Protein AF-A0A2D8KST9-F1 (afdb_monomer)

Solvent-accessible surface area (backbone atoms only — not comparable to full-atom values): 22522 Å² total; per-residue (Å²): 55,73,49,76,34,67,47,56,89,46,78,91,61,64,39,82,66,30,76,49,79,44,87,57,31,43,72,59,28,57,40,68,51,99,80,44,34,39,38,36,18,8,26,40,69,82,59,32,54,97,80,13,14,9,31,43,33,38,36,49,40,58,97,61,30,76,56,91,67,69,38,75,46,30,77,45,57,19,64,26,16,45,32,36,45,69,52,86,69,23,43,38,41,28,10,27,62,79,11,37,33,36,24,26,67,69,72,79,54,80,75,44,78,80,60,61,38,77,40,98,50,58,18,35,38,28,70,48,62,78,89,81,46,26,44,36,37,28,40,80,17,37,38,34,37,32,39,72,58,95,47,42,78,42,79,77,48,67,34,85,48,75,64,48,69,81,97,57,71,33,28,53,32,66,53,84,88,28,39,38,33,27,53,29,74,66,8,30,41,33,31,29,77,90,79,52,42,79,79,50,72,46,72,73,67,66,45,92,82,64,88,79,68,57,76,89,38,44,20,20,25,14,33,25,40,51,87,58,34,40,38,34,12,21,16,56,37,7,37,41,40,36,31,45,49,99,84,70,46,79,79,42,76,50,60,49,84,50,75,48,36,18,54,36,41,47,46,56,87,53,36,38,43,32,40,28,76,74,45,81,45,80,46,74,62,81,71,70,69,88,69,73,85,49,99,84,58,79,73,57,90,76,34,48,72,56,82,75,66,40,66,44,70,43,52,64,94,39,76,50,55,30,20,48,64,42,72,30,40,33,40,37,34,36,12,35,43,37,36,32,24,36,40,36,28,49,54,39,49,42,38,36,60,66,9,36,41,38,35,44,34,38,38,36,32,27,40,103,89,41,70,23,57,42,43,37,28,43,53,10,37,41,36,36,33,34,45,38,38,31,29,20,32,42,38,30,27,43,48,5,35,42,35,38,37,64,79,81,11,33,39,36,51,75,47,56,66,44,73,36,80,65,28,46,80,44,66,45,62,47,68,76,50,81,59,88,125

Foldseek 3Di:
DKDWQWDCVPVVDIHTPEMDDDPQWDWQEWDADPQRKIKTWWFGPVAAPPRAGIKIWIFHDDPRYTDPDIAMHRPFDEGTWNYWDDDPQWIWTDHAAAGWIWIFGNPDDNVRVVDIDTDPDHGWQEWDDPNAWMWIDHLQQKIFTWDADPRDIDTPFIAGGDRADPPAHKYWEDAPQWIWIWRFQQAIWIGHRVVSDTQDGDHQDADPPPPDDDSNQQTFQYWEDDHQWIWTQGGQRAIKIFGADPSRDTPDIDGDHDDAGFHYWYDDDQWIWTQGPVGIDIDGHFDLPPPDPDVPAPDQVPADADPDALADAADDPDEHEHEEEQHHQHAHFNAEYHYRGEAAHAAEHHYDALGEYHYEYEYEYHDPVYAYEAEQEALYEYEYEAEYEHSYEYHFYANGEYEYDDAEYEYEHPYAYYHPPNYDYYDHYHYPHPHPD

pLDDT: mean 89.65, std 9.03, range [43.91, 98.62]

Radius of gyration: 25.8 Å; Cα contacts (8 Å, |Δi|>4): 1256; chains: 1; bounding box: 66×46×65 Å

Nearest PDB structures (foldseek):
  8qp5-assembly1_B  TM=6.705E-01  e=1.455E-07  Escherichia coli
  7ncs-assembly1_B  TM=6.358E-01  e=6.435E-07  Escherichia coli K-12
  3q7n-assembly1_A  TM=6.154E-01  e=2.990E-06  Escherichia coli
  7ri9-assembly1_B  TM=6.522E-01  e=3.070E-05  Escherichia coli
  8snb-assembly1_4A  TM=4.150E-01  e=1.258E-05  Strongylocentrotus purpuratus

Secondary structure (DSSP, 8-state):
-EEEEEE-SSTTS-EEEEEEE-SSEEEEEEEE-TTSEEEEEEEESS--GGG--EEEEEEEEETTEE-S--EEEEEESSS-EEEEEEETTEEEEEE-TT--EEEEET--STTGGG--EEE--S-EEEEEE-SS-EEEEETTTEEEEEEEETTEEEEEEEEE-PPPPTT----EEEETTEEEEE-BTT-EEEEETTTTEEEEEE-----TT-----GGG--B-EEEEETTEEEEE-BTT-EEEEEE-TTS-EEEEEEE--SS-EEEEEEETTEEEEEETTEEEEEE----------TTS--GGGPEE----SEEEE-TT-EEEEEEEEEEEEEEESSEEEEEEEEEEEEEEEE-TT-EEEEES-EEE--SSS---EEE-TT-EEEEESEEEESS-EEE-TT-EEEE-SSS-EEEESS-EEE-TT-EEES--EETTS---

Structure (mmCIF, N/CA/C/O backbone):
data_AF-A0A2D8KST9-F1
#
_entry.id   AF-A0A2D8KST9-F1
#
loop_
_atom_site.group_PDB
_atom_site.id
_atom_site.type_symbol
_atom_site.label_atom_id
_atom_site.label_alt_id
_atom_site.label_comp_id
_atom_site.label_asym_id
_atom_site.label_entity_id
_atom_site.label_seq_id
_atom_site.pdbx_PDB_ins_code
_atom_site.Cartn_x
_atom_site.Cartn_y
_atom_site.Cartn_z
_atom_site.occupancy
_atom_site.B_iso_or_equiv
_atom_site.auth_seq_id
_atom_site.auth_comp_id
_atom_site.auth_asym_id
_atom_site.auth_atom_id
_atom_site.pdbx_PDB_model_num
ATOM 1 N N . GLY A 1 1 ? 18.100 -11.774 2.187 1.00 83.00 1 GLY A N 1
ATOM 2 C CA . GLY A 1 1 ? 16.650 -11.599 1.922 1.00 83.00 1 GLY A CA 1
ATOM 3 C C . GLY A 1 1 ? 15.747 -12.588 2.666 1.00 83.00 1 GLY A C 1
ATOM 4 O O . GLY A 1 1 ? 16.186 -13.660 3.075 1.00 83.00 1 GLY A O 1
ATOM 5 N N . GLU A 1 2 ? 14.463 -12.252 2.836 1.00 89.38 2 GLU A N 1
ATOM 6 C CA . GLU A 1 2 ? 13.419 -13.153 3.367 1.00 89.38 2 GLU A CA 1
ATOM 7 C C . GLU A 1 2 ? 12.108 -12.983 2.579 1.00 89.38 2 GLU A C 1
ATOM 9 O O . GLU A 1 2 ? 11.771 -11.867 2.190 1.00 89.38 2 GLU A O 1
ATOM 14 N N . LEU A 1 3 ? 11.368 -14.076 2.367 1.00 91.38 3 LEU A N 1
ATOM 15 C CA . LEU A 1 3 ? 10.014 -14.080 1.804 1.00 91.38 3 LEU A CA 1
ATOM 16 C C . LEU A 1 3 ? 9.042 -14.726 2.792 1.00 91.38 3 LEU A C 1
ATOM 18 O O . LEU A 1 3 ? 9.345 -15.763 3.387 1.00 91.38 3 LEU A O 1
ATOM 22 N N . PHE A 1 4 ? 7.853 -14.145 2.922 1.00 92.19 4 PHE A N 1
ATOM 23 C CA . PHE A 1 4 ? 6.787 -14.643 3.787 1.00 92.19 4 PHE A CA 1
ATOM 24 C C . PHE A 1 4 ? 5.500 -14.804 2.984 1.00 92.19 4 PHE A C 1
ATOM 26 O O . PHE A 1 4 ? 5.151 -13.930 2.195 1.00 92.19 4 PHE A O 1
ATOM 33 N N . ILE A 1 5 ? 4.780 -15.895 3.231 1.00 92.94 5 ILE A N 1
ATOM 34 C CA . ILE A 1 5 ? 3.399 -16.082 2.788 1.00 92.94 5 ILE A CA 1
ATOM 35 C C . ILE A 1 5 ? 2.534 -16.038 4.041 1.00 92.94 5 ILE A C 1
ATOM 37 O O . ILE A 1 5 ? 2.702 -16.860 4.945 1.00 92.94 5 ILE A O 1
ATOM 41 N N . VAL A 1 6 ? 1.641 -15.055 4.110 1.00 90.44 6 VAL A N 1
ATOM 42 C CA . VAL A 1 6 ? 0.750 -14.823 5.249 1.00 90.44 6 VAL A CA 1
ATOM 43 C C . VAL A 1 6 ? -0.685 -15.000 4.773 1.00 90.44 6 VAL A C 1
ATOM 45 O O . VAL A 1 6 ? -1.098 -14.367 3.805 1.00 90.44 6 VAL A O 1
ATOM 48 N N . ASP A 1 7 ? -1.430 -15.865 5.450 1.00 87.00 7 ASP A N 1
ATOM 49 C CA . ASP A 1 7 ? -2.867 -16.001 5.276 1.00 87.00 7 ASP A CA 1
ATOM 50 C C . ASP A 1 7 ? -3.553 -14.866 6.033 1.00 87.00 7 ASP A C 1
ATOM 52 O O . ASP A 1 7 ? -3.398 -14.722 7.248 1.00 87.00 7 ASP A O 1
ATOM 56 N N . VAL A 1 8 ? -4.277 -14.043 5.281 1.00 84.06 8 VAL A N 1
ATOM 57 C CA . VAL A 1 8 ? -5.038 -12.894 5.778 1.00 84.06 8 VAL A CA 1
ATOM 58 C C . VAL A 1 8 ? -6.543 -13.071 5.556 1.00 84.06 8 VAL A C 1
ATOM 60 O O . VAL A 1 8 ? -7.285 -12.097 5.623 1.00 84.06 8 VAL A O 1
ATOM 63 N N . SER A 1 9 ? -7.004 -14.300 5.285 1.00 80.69 9 SER A N 1
ATOM 64 C CA . SER A 1 9 ? -8.430 -14.616 5.115 1.00 80.69 9 SER A CA 1
ATOM 65 C C . SER A 1 9 ? -9.250 -14.263 6.359 1.00 80.69 9 SER A C 1
ATOM 67 O O . SER A 1 9 ? -10.331 -13.692 6.234 1.00 80.69 9 SER A O 1
ATOM 69 N N . ASN A 1 10 ? -8.701 -14.506 7.556 1.00 77.25 10 ASN A N 1
ATOM 70 C CA . ASN A 1 10 ? -9.173 -13.893 8.793 1.00 77.25 10 ASN A CA 1
ATOM 71 C C . ASN A 1 10 ? -8.317 -12.662 9.121 1.00 77.25 10 ASN A C 1
ATOM 73 O O . ASN A 1 10 ? -7.203 -12.772 9.635 1.00 77.25 10 ASN A O 1
ATOM 77 N N . LYS A 1 11 ? -8.864 -11.470 8.867 1.00 73.44 11 LYS A N 1
ATOM 78 C CA . LYS A 1 11 ? -8.177 -10.193 9.119 1.00 73.44 11 LYS A CA 1
ATOM 79 C C . LYS A 1 11 ? -7.835 -9.938 10.594 1.00 73.44 11 LYS A C 1
ATOM 81 O O . LYS A 1 11 ? -6.944 -9.138 10.871 1.00 73.44 11 LYS A O 1
ATOM 86 N N . TYR A 1 12 ? -8.529 -10.588 11.530 1.00 71.56 12 TYR A N 1
ATOM 87 C CA . TYR A 1 12 ? -8.291 -10.447 12.971 1.00 71.56 12 TYR A CA 1
ATOM 88 C C . TYR A 1 12 ? -7.198 -11.385 13.483 1.00 71.56 12 TYR A C 1
ATOM 90 O O . TYR A 1 12 ? -6.595 -11.128 14.527 1.00 71.56 12 TYR A O 1
ATOM 98 N N . GLU A 1 13 ? -6.906 -12.440 12.726 1.00 76.06 13 GLU A N 1
ATOM 99 C CA . GLU A 1 13 ? -5.896 -13.433 13.061 1.00 76.06 13 GLU A CA 1
ATOM 100 C C . GLU A 1 13 ? -5.059 -13.790 11.820 1.00 76.06 13 GLU A C 1
ATOM 102 O O . GLU A 1 13 ? -5.152 -14.906 11.305 1.00 76.06 13 GLU A O 1
ATOM 107 N N . PRO A 1 14 ? -4.231 -12.860 11.307 1.00 82.56 14 PRO A N 1
ATOM 108 C CA . PRO A 1 14 ? -3.335 -13.169 10.203 1.00 82.56 14 PRO A CA 1
ATOM 109 C C . PRO A 1 14 ? -2.329 -14.244 10.631 1.00 82.56 14 PRO A C 1
ATOM 111 O O . PRO A 1 14 ? -1.686 -14.138 11.680 1.00 82.56 14 PRO A O 1
ATOM 114 N N . ARG A 1 15 ? -2.161 -15.281 9.807 1.00 88.38 15 ARG A N 1
ATOM 115 C CA . ARG A 1 15 ? -1.313 -16.439 10.122 1.00 88.38 15 ARG A CA 1
ATOM 116 C C . ARG A 1 15 ? -0.160 -16.548 9.138 1.00 88.38 15 ARG A C 1
ATOM 118 O O . ARG A 1 15 ? -0.358 -16.613 7.930 1.00 88.38 15 ARG A O 1
ATOM 125 N N . LEU A 1 16 ? 1.067 -16.616 9.652 1.00 91.94 16 LEU A N 1
ATOM 126 C CA . LEU A 1 16 ? 2.225 -16.957 8.828 1.00 91.94 16 LEU A CA 1
ATOM 127 C C . LEU A 1 16 ? 2.088 -18.411 8.349 1.00 91.94 16 LEU A C 1
ATOM 129 O O . LEU A 1 16 ? 2.150 -19.329 9.163 1.00 91.94 16 LEU A O 1
ATOM 133 N N . VAL A 1 17 ? 1.929 -18.609 7.039 1.00 94.69 17 VAL A N 1
ATOM 134 C CA . VAL A 1 17 ? 1.793 -19.935 6.416 1.00 94.69 17 VAL A CA 1
ATOM 135 C C . VAL A 1 17 ? 3.162 -20.523 6.122 1.00 94.69 17 VAL A C 1
ATOM 137 O O . VAL A 1 17 ? 3.453 -21.660 6.484 1.00 94.69 17 VAL A O 1
ATOM 140 N N . SER A 1 18 ? 4.017 -19.740 5.463 1.00 94.88 18 SER A N 1
ATOM 141 C CA . SER A 1 18 ? 5.321 -20.210 5.014 1.00 94.88 18 SER A CA 1
ATOM 142 C C . SER A 1 18 ? 6.347 -19.089 4.995 1.00 94.88 18 SER A C 1
ATOM 144 O O . SER A 1 18 ? 6.018 -17.912 4.840 1.00 94.88 18 SER A O 1
ATOM 146 N N . ARG A 1 19 ? 7.615 -19.461 5.157 1.00 94.44 19 ARG A N 1
ATOM 147 C CA . ARG A 1 19 ? 8.751 -18.541 5.167 1.00 94.44 19 ARG A CA 1
ATOM 148 C C . ARG A 1 19 ? 9.919 -19.157 4.415 1.00 94.44 19 ARG A C 1
ATOM 150 O O . ARG A 1 19 ? 10.299 -20.290 4.698 1.00 94.44 19 ARG A O 1
ATOM 157 N N . MET A 1 20 ? 10.542 -18.362 3.553 1.00 92.56 20 MET A N 1
ATOM 158 C CA . MET A 1 20 ? 11.861 -18.629 2.993 1.00 92.56 20 MET A CA 1
ATOM 159 C C . MET A 1 20 ? 12.842 -17.575 3.510 1.00 92.56 20 MET A C 1
ATOM 161 O O . MET A 1 20 ? 12.521 -16.390 3.600 1.00 92.56 20 MET A O 1
ATOM 165 N N . LYS A 1 21 ? 14.044 -18.017 3.875 1.00 92.19 21 LYS A N 1
ATOM 166 C CA . LYS A 1 21 ? 15.153 -17.147 4.263 1.00 92.19 21 LYS A CA 1
ATOM 167 C C . LYS A 1 21 ? 16.369 -17.497 3.423 1.00 92.19 21 LYS A C 1
ATOM 169 O O . LYS A 1 21 ? 16.659 -18.677 3.246 1.00 92.19 21 LYS A O 1
ATOM 174 N N . THR A 1 22 ? 17.082 -16.475 2.964 1.00 88.75 22 THR A N 1
ATOM 175 C CA . THR A 1 22 ? 18.284 -16.636 2.154 1.00 88.75 22 THR A CA 1
ATOM 176 C C . THR A 1 22 ? 19.356 -15.617 2.539 1.00 88.75 22 THR A C 1
ATOM 178 O O . THR A 1 22 ? 19.061 -14.447 2.800 1.00 88.75 22 THR A O 1
ATOM 181 N N . ASP A 1 23 ? 20.601 -16.078 2.590 1.00 89.12 23 ASP A N 1
ATOM 182 C CA . ASP A 1 23 ? 21.830 -15.278 2.630 1.00 89.12 23 ASP A CA 1
ATOM 183 C C . ASP A 1 23 ? 22.465 -15.134 1.237 1.00 89.12 23 ASP A C 1
ATOM 185 O O . ASP A 1 23 ? 23.509 -14.510 1.090 1.00 89.12 23 ASP A O 1
ATOM 189 N N . TYR A 1 24 ? 21.826 -15.708 0.215 1.00 87.38 24 TYR A N 1
ATOM 190 C CA . TYR A 1 24 ? 22.301 -15.672 -1.160 1.00 87.38 24 TYR A CA 1
ATOM 191 C C . TYR A 1 24 ? 22.058 -14.324 -1.830 1.00 87.38 24 TYR A C 1
ATOM 193 O O . TYR A 1 24 ? 22.851 -13.898 -2.663 1.00 87.38 24 TYR A O 1
ATOM 201 N N . ALA A 1 25 ? 20.937 -13.681 -1.502 1.00 89.75 25 ALA A N 1
ATOM 202 C CA . ALA A 1 25 ? 20.496 -12.479 -2.182 1.00 89.75 25 ALA A CA 1
ATOM 203 C C . ALA A 1 25 ? 19.554 -11.608 -1.351 1.00 89.75 25 ALA A C 1
ATOM 205 O O . ALA A 1 25 ? 18.762 -12.096 -0.530 1.00 89.75 25 ALA A O 1
ATOM 206 N N . ASP A 1 26 ? 19.568 -10.322 -1.669 1.00 91.31 26 ASP A N 1
ATOM 207 C CA . ASP A 1 26 ? 18.531 -9.372 -1.308 1.00 91.31 26 ASP A CA 1
ATOM 208 C C . ASP A 1 26 ? 17.422 -9.358 -2.356 1.00 91.31 26 ASP A C 1
ATOM 210 O O . ASP A 1 26 ? 17.675 -9.329 -3.559 1.00 91.31 26 ASP A O 1
ATOM 214 N N . ILE A 1 27 ? 16.171 -9.395 -1.889 1.00 93.38 27 ILE A N 1
ATOM 215 C CA . ILE A 1 27 ? 14.987 -9.431 -2.751 1.00 93.38 27 ILE A CA 1
ATOM 216 C C . ILE A 1 27 ? 14.377 -8.036 -2.805 1.00 93.38 27 ILE A C 1
ATOM 218 O O . ILE A 1 27 ? 13.992 -7.483 -1.776 1.00 93.38 27 ILE A O 1
ATOM 222 N N . ASN A 1 28 ? 14.256 -7.489 -4.013 1.00 93.00 28 ASN A N 1
ATOM 223 C CA . ASN A 1 28 ? 13.858 -6.097 -4.233 1.00 93.00 28 ASN A CA 1
ATOM 224 C C . ASN A 1 28 ? 12.426 -5.947 -4.753 1.00 93.00 28 ASN A C 1
ATOM 226 O O . ASN A 1 28 ? 11.817 -4.881 -4.606 1.00 93.00 28 ASN A O 1
ATOM 230 N N . SER A 1 29 ? 11.908 -6.974 -5.427 1.00 95.06 29 SER A N 1
ATOM 231 C CA . SER A 1 29 ? 10.562 -6.989 -5.992 1.00 95.06 29 SER A CA 1
ATOM 232 C C . SER A 1 29 ? 10.115 -8.417 -6.250 1.00 95.06 29 SER A C 1
ATOM 234 O O . SER A 1 29 ? 10.934 -9.285 -6.551 1.00 95.06 29 SER A O 1
ATOM 236 N N . LEU A 1 30 ? 8.808 -8.629 -6.184 1.00 95.62 30 LEU A N 1
ATOM 237 C CA . LEU A 1 30 ? 8.167 -9.871 -6.576 1.00 95.62 30 LEU A CA 1
ATOM 238 C C . LEU A 1 30 ? 6.759 -9.597 -7.092 1.00 95.62 30 LEU A C 1
ATOM 240 O O . LEU A 1 30 ? 6.177 -8.562 -6.766 1.00 95.62 30 LEU A O 1
ATOM 244 N N . TYR A 1 31 ? 6.211 -10.554 -7.823 1.00 94.25 31 TYR A N 1
ATOM 245 C CA . TYR A 1 31 ? 4.779 -10.679 -8.051 1.00 94.25 31 TYR A CA 1
ATOM 246 C C . TYR A 1 31 ? 4.375 -12.156 -7.942 1.00 94.25 31 TYR A C 1
ATOM 248 O O . TYR A 1 31 ? 5.231 -13.045 -7.901 1.00 94.25 31 TYR A O 1
ATOM 256 N N . VAL A 1 32 ? 3.072 -12.408 -7.835 1.00 91.69 32 VAL A N 1
ATOM 257 C CA . VAL A 1 32 ? 2.503 -13.760 -7.844 1.00 91.69 32 VAL A CA 1
ATOM 258 C C . VAL A 1 32 ? 1.610 -13.871 -9.066 1.00 91.69 32 VAL A C 1
ATOM 260 O O . VAL A 1 32 ? 0.705 -13.050 -9.217 1.00 91.69 32 VAL A O 1
ATOM 263 N N . ASP A 1 33 ? 1.883 -14.842 -9.929 1.00 88.50 33 ASP A N 1
ATOM 264 C CA . ASP A 1 33 ? 1.093 -15.060 -11.139 1.00 88.50 33 ASP A CA 1
ATOM 265 C C . ASP A 1 33 ? -0.240 -15.775 -10.840 1.00 88.50 33 ASP A C 1
ATOM 267 O O . ASP A 1 33 ? -0.511 -16.232 -9.721 1.00 88.50 33 ASP A O 1
ATOM 271 N N . ALA A 1 34 ? -1.081 -15.918 -11.866 1.00 86.50 34 ALA A N 1
ATOM 272 C CA . ALA A 1 34 ? -2.376 -16.591 -11.751 1.00 86.50 34 ALA A CA 1
ATOM 273 C C . ALA A 1 34 ? -2.286 -18.089 -11.380 1.00 86.50 34 ALA A C 1
ATOM 275 O O . ALA A 1 34 ? -3.285 -18.682 -10.966 1.00 86.50 34 ALA A O 1
ATOM 276 N N . THR A 1 35 ? -1.115 -18.715 -11.526 1.00 85.69 35 THR A N 1
ATOM 277 C CA . THR A 1 35 ? -0.872 -20.124 -11.180 1.00 85.69 35 THR A CA 1
ATOM 278 C C . THR A 1 35 ? -0.383 -20.309 -9.741 1.00 85.69 35 THR A C 1
ATOM 280 O O . THR A 1 35 ? -0.337 -21.439 -9.252 1.00 85.69 35 THR A O 1
ATOM 283 N N . GLY A 1 36 ? -0.073 -19.215 -9.036 1.00 87.69 36 GLY A N 1
ATOM 284 C CA . GLY A 1 36 ? 0.507 -19.235 -7.695 1.00 87.69 36 GLY A CA 1
ATOM 285 C C . GLY A 1 36 ? 2.034 -19.338 -7.694 1.00 87.69 36 GLY A C 1
ATOM 286 O O . GLY A 1 36 ? 2.625 -19.645 -6.653 1.00 87.69 36 GLY A O 1
ATOM 287 N N . THR A 1 37 ? 2.686 -19.094 -8.829 1.00 90.31 37 THR A N 1
ATOM 288 C CA . THR A 1 37 ? 4.142 -18.990 -8.920 1.00 90.31 37 THR A CA 1
ATOM 289 C C . THR A 1 37 ? 4.573 -17.613 -8.446 1.00 90.31 37 THR A C 1
ATOM 291 O O . THR A 1 37 ? 4.052 -16.590 -8.888 1.00 90.31 37 THR A O 1
ATOM 294 N N . ILE A 1 38 ? 5.536 -17.578 -7.529 1.00 93.69 38 ILE A N 1
ATOM 295 C CA . ILE A 1 38 ? 6.160 -16.336 -7.084 1.00 93.69 38 ILE A CA 1
ATOM 296 C C . ILE A 1 38 ? 7.365 -16.093 -7.973 1.00 93.69 38 ILE A C 1
ATOM 298 O O . ILE A 1 38 ? 8.308 -16.883 -7.949 1.00 93.69 38 ILE A O 1
ATOM 302 N N . VAL A 1 39 ? 7.355 -14.984 -8.701 1.00 94.19 39 VAL A N 1
ATOM 303 C CA . VAL A 1 39 ? 8.487 -14.517 -9.501 1.00 94.19 39 VAL A CA 1
ATOM 304 C C . VAL A 1 39 ? 9.111 -13.328 -8.789 1.00 94.19 39 VAL A C 1
ATOM 306 O O . VAL A 1 39 ? 8.409 -12.416 -8.358 1.00 94.19 39 VAL A O 1
ATOM 309 N N . PHE A 1 40 ? 10.430 -13.334 -8.630 1.00 95.06 40 PHE A N 1
ATOM 310 C CA . PHE A 1 40 ? 11.142 -12.345 -7.830 1.00 95.06 40 PHE A CA 1
ATOM 311 C C . PHE A 1 40 ? 12.458 -11.922 -8.474 1.00 95.06 40 PHE A C 1
ATOM 313 O O . PHE A 1 40 ? 13.086 -12.669 -9.218 1.00 95.06 40 PHE A O 1
ATOM 320 N N . THR A 1 41 ? 12.897 -10.709 -8.161 1.00 94.81 41 THR A N 1
ATOM 321 C CA . THR A 1 41 ? 14.176 -10.162 -8.616 1.00 94.81 41 THR A CA 1
ATOM 322 C C . THR A 1 41 ? 14.884 -9.440 -7.477 1.00 94.81 41 THR A C 1
ATOM 324 O O . THR A 1 41 ? 14.272 -9.075 -6.464 1.00 94.81 41 THR A O 1
ATOM 327 N N . GLY A 1 42 ? 16.189 -9.250 -7.619 1.00 94.31 42 GLY A N 1
ATOM 328 C CA . GLY A 1 42 ? 17.023 -8.799 -6.521 1.00 94.31 42 GLY A CA 1
ATOM 329 C C . GLY A 1 42 ? 18.489 -8.633 -6.882 1.00 94.31 42 GLY A C 1
ATOM 330 O O . GLY A 1 42 ? 18.851 -8.574 -8.060 1.00 94.31 42 GLY A O 1
ATOM 331 N N . ALA A 1 43 ? 19.316 -8.555 -5.845 1.00 92.38 43 ALA A N 1
ATOM 332 C CA . ALA A 1 43 ? 20.765 -8.478 -5.948 1.00 92.38 43 ALA A CA 1
ATOM 333 C C . ALA A 1 43 ? 21.411 -9.662 -5.214 1.00 92.38 43 ALA A C 1
ATOM 335 O O . ALA A 1 43 ? 21.132 -9.893 -4.039 1.00 92.38 43 ALA A O 1
ATOM 336 N N . SER A 1 44 ? 22.250 -10.419 -5.916 1.00 90.31 44 SER A N 1
ATOM 337 C CA . SER A 1 44 ? 23.070 -11.491 -5.352 1.00 90.31 44 SER A CA 1
ATOM 338 C C . SER A 1 44 ? 24.115 -10.914 -4.399 1.00 90.31 44 SER A C 1
ATOM 340 O O . SER A 1 44 ? 24.732 -9.898 -4.697 1.00 90.31 44 SER A O 1
ATOM 342 N N . GLU A 1 45 ? 24.348 -11.560 -3.261 1.00 84.38 45 GLU A N 1
ATOM 343 C CA . GLU A 1 45 ? 25.347 -11.134 -2.268 1.00 84.38 45 GLU A CA 1
ATOM 344 C C . GLU A 1 45 ? 26.763 -11.584 -2.649 1.00 84.38 45 GLU A C 1
ATOM 346 O O . GLU A 1 45 ? 27.759 -10.941 -2.316 1.00 84.38 45 GLU A O 1
ATOM 351 N N . ASN A 1 46 ? 26.869 -12.705 -3.367 1.00 75.62 46 ASN A N 1
ATOM 352 C CA . ASN A 1 46 ? 28.149 -13.357 -3.656 1.00 75.62 46 ASN A CA 1
ATOM 353 C C . ASN A 1 46 ? 28.732 -12.982 -5.028 1.00 75.62 46 ASN A C 1
ATOM 355 O O . ASN A 1 46 ? 29.842 -13.406 -5.355 1.00 75.62 46 ASN A O 1
ATOM 359 N N . GLY A 1 47 ? 28.013 -12.159 -5.796 1.00 68.69 47 GLY A N 1
ATOM 360 C CA . GLY A 1 47 ? 28.330 -11.839 -7.184 1.00 68.69 47 GLY A CA 1
ATOM 361 C C . GLY A 1 47 ? 27.830 -12.919 -8.139 1.00 68.69 47 GLY A C 1
ATOM 362 O O . GLY A 1 47 ? 28.077 -14.105 -7.940 1.00 68.69 47 GLY A O 1
ATOM 363 N N . GLY A 1 48 ? 27.129 -12.481 -9.178 1.00 64.88 48 GLY A N 1
ATOM 364 C CA . GLY A 1 48 ? 26.667 -13.305 -10.287 1.00 64.88 48 GLY A CA 1
ATOM 365 C C . GLY A 1 48 ? 27.695 -13.408 -11.415 1.00 64.88 48 GLY A C 1
ATOM 366 O O . GLY A 1 48 ? 28.853 -12.979 -11.310 1.00 64.88 48 GLY A O 1
ATOM 367 N N . ASP A 1 49 ? 27.264 -13.986 -12.532 1.00 62.66 49 ASP A N 1
ATOM 368 C CA . ASP A 1 49 ? 28.135 -14.253 -13.671 1.00 62.66 49 ASP A CA 1
ATOM 369 C C . ASP A 1 49 ? 28.690 -12.960 -14.286 1.00 62.66 49 ASP A C 1
ATOM 371 O O . ASP A 1 49 ? 28.008 -11.945 -14.423 1.00 62.66 49 ASP A O 1
ATOM 375 N N . ASN A 1 50 ? 29.962 -12.990 -14.695 1.00 69.94 50 ASN A N 1
ATOM 376 C CA . ASN A 1 50 ? 30.637 -11.883 -15.389 1.00 69.94 50 ASN A CA 1
ATOM 377 C C . ASN A 1 50 ? 30.630 -10.528 -14.642 1.00 69.94 50 ASN A C 1
ATOM 379 O O . ASN A 1 50 ? 30.834 -9.485 -15.263 1.00 69.94 50 ASN A O 1
ATOM 383 N N . GLY A 1 51 ? 30.456 -10.533 -13.315 1.00 75.31 51 GLY A N 1
ATOM 384 C CA . GLY A 1 51 ? 30.419 -9.318 -12.494 1.00 75.31 51 GLY A CA 1
ATOM 385 C C . GLY A 1 51 ? 29.050 -8.635 -12.442 1.00 75.31 51 GLY A C 1
ATOM 386 O O . GLY A 1 51 ? 28.958 -7.515 -11.936 1.00 75.31 51 GLY A O 1
ATOM 387 N N . ASN A 1 52 ? 28.008 -9.298 -12.948 1.00 82.31 52 ASN A N 1
ATOM 388 C CA . ASN A 1 52 ? 26.622 -8.920 -12.715 1.00 82.31 52 ASN A CA 1
ATOM 389 C C . ASN A 1 52 ? 26.178 -9.362 -11.323 1.00 82.31 52 ASN A C 1
ATOM 391 O O . ASN A 1 52 ? 26.712 -10.311 -10.768 1.00 82.31 52 ASN A O 1
ATOM 395 N N . PHE A 1 53 ? 25.205 -8.668 -10.751 1.00 88.50 53 PHE A N 1
ATOM 396 C CA . PHE A 1 53 ? 24.635 -9.011 -9.443 1.00 88.50 53 PHE A CA 1
ATOM 397 C C . PHE A 1 53 ? 23.114 -9.129 -9.514 1.00 88.50 53 PHE A C 1
ATOM 399 O O . PHE A 1 53 ? 22.480 -9.521 -8.542 1.00 88.50 53 PHE A O 1
ATOM 406 N N . THR A 1 54 ? 22.512 -8.801 -10.655 1.00 91.06 54 THR A N 1
ATOM 407 C CA . THR A 1 54 ? 21.070 -8.932 -10.838 1.00 91.06 54 THR A CA 1
ATOM 408 C C . THR A 1 54 ? 20.674 -10.393 -10.851 1.00 91.06 54 THR A C 1
ATOM 410 O O . THR A 1 54 ? 21.252 -11.180 -11.595 1.00 91.06 54 THR A O 1
ATOM 413 N N . LEU A 1 55 ? 19.647 -10.724 -10.073 1.00 91.62 55 LEU A N 1
ATOM 414 C CA . LEU A 1 55 ? 19.028 -12.039 -10.112 1.00 91.62 55 LEU A CA 1
ATOM 415 C C . LEU A 1 55 ? 17.581 -11.952 -10.597 1.00 91.62 55 LEU A C 1
ATOM 417 O O . LEU A 1 55 ? 16.862 -11.000 -10.278 1.00 91.62 55 LEU A O 1
ATOM 421 N N . LEU A 1 56 ? 17.128 -12.988 -11.285 1.00 92.75 56 LEU A N 1
ATOM 422 C CA . LEU A 1 56 ? 15.717 -13.277 -11.503 1.00 92.75 56 LEU A CA 1
ATOM 423 C C . LEU A 1 56 ? 15.460 -14.705 -11.052 1.00 92.75 56 LEU A C 1
ATOM 425 O O . LEU A 1 56 ? 16.242 -15.600 -11.345 1.00 92.75 56 LEU A O 1
ATOM 429 N N . GLY A 1 57 ? 14.371 -14.932 -10.337 1.00 91.94 57 GLY A N 1
ATOM 430 C CA . GLY A 1 57 ? 14.026 -16.259 -9.873 1.00 91.94 57 GLY A CA 1
ATOM 431 C C . GLY A 1 57 ? 12.535 -16.489 -9.817 1.00 91.94 57 GLY A C 1
ATOM 432 O O . GLY A 1 57 ? 11.737 -15.552 -9.859 1.00 91.94 57 GLY A O 1
ATOM 433 N N . PHE A 1 58 ? 12.166 -17.758 -9.700 1.00 92.75 58 PHE A N 1
ATOM 434 C CA . PHE A 1 58 ? 10.803 -18.146 -9.393 1.00 92.75 58 PHE A CA 1
ATOM 435 C C . PHE A 1 58 ? 10.745 -19.343 -8.454 1.00 92.75 58 PHE A C 1
ATOM 437 O O . PHE A 1 58 ? 11.702 -20.108 -8.302 1.00 92.75 58 PHE A O 1
ATOM 444 N N . VAL A 1 59 ? 9.590 -19.488 -7.813 1.00 92.75 59 VAL A N 1
ATOM 445 C CA . VAL A 1 59 ? 9.240 -20.654 -7.011 1.00 92.75 59 VAL A CA 1
ATOM 446 C C . VAL A 1 59 ? 7.739 -20.901 -7.084 1.00 92.75 59 VAL A C 1
ATOM 448 O O . VAL A 1 59 ? 6.929 -20.000 -6.867 1.00 92.75 59 VAL A O 1
ATOM 451 N N . ASN A 1 60 ? 7.358 -22.146 -7.351 1.00 91.94 60 ASN A N 1
ATOM 452 C CA . ASN A 1 60 ? 5.955 -22.549 -7.316 1.00 91.94 60 ASN A CA 1
ATOM 453 C C . ASN A 1 60 ? 5.464 -22.629 -5.873 1.00 91.94 60 ASN A C 1
ATOM 455 O O . ASN A 1 60 ? 6.214 -23.053 -4.983 1.00 91.94 60 ASN A O 1
ATOM 459 N N . THR A 1 61 ? 4.193 -22.308 -5.648 1.00 92.06 61 THR A N 1
ATOM 460 C CA . THR A 1 61 ? 3.544 -22.527 -4.353 1.00 92.06 61 THR A CA 1
ATOM 461 C C . THR A 1 61 ? 2.377 -23.500 -4.463 1.00 92.06 61 THR A C 1
ATOM 463 O O . THR A 1 61 ? 1.748 -23.641 -5.508 1.00 92.06 61 THR A O 1
ATOM 466 N N . ALA A 1 62 ? 2.087 -24.202 -3.370 1.00 91.38 62 ALA A N 1
ATOM 467 C CA . ALA A 1 62 ? 0.910 -25.051 -3.246 1.00 91.38 62 ALA A CA 1
ATOM 468 C C . ALA A 1 62 ? 0.267 -24.818 -1.879 1.00 91.38 62 ALA A C 1
ATOM 470 O O . ALA A 1 62 ? 0.910 -25.014 -0.846 1.00 91.38 62 ALA A O 1
ATOM 471 N N . ASN A 1 63 ? -0.999 -24.386 -1.862 1.00 88.44 63 ASN A N 1
ATOM 472 C CA . ASN A 1 63 ? -1.733 -24.048 -0.633 1.00 88.44 63 ASN A CA 1
ATOM 473 C C . ASN A 1 63 ? -0.931 -23.108 0.292 1.00 88.44 63 ASN A C 1
ATOM 475 O O . ASN A 1 63 ? -0.770 -23.382 1.480 1.00 88.44 63 ASN A O 1
ATOM 479 N N . GLY A 1 64 ? -0.337 -22.055 -0.281 1.00 88.88 64 GLY A N 1
ATOM 480 C CA . GLY A 1 64 ? 0.464 -21.070 0.454 1.00 88.88 64 GLY A CA 1
ATOM 481 C C . GLY A 1 64 ? 1.831 -21.561 0.950 1.00 88.88 64 GLY A C 1
ATOM 482 O O . GLY A 1 64 ? 2.497 -20.844 1.692 1.00 88.88 64 GLY A O 1
ATOM 483 N N . ASN A 1 65 ? 2.275 -22.758 0.558 1.00 93.50 65 ASN A N 1
ATOM 484 C CA . ASN A 1 65 ? 3.601 -23.276 0.888 1.00 93.50 65 ASN A CA 1
ATOM 485 C C . ASN A 1 65 ? 4.535 -23.200 -0.315 1.00 93.50 65 ASN A C 1
ATOM 487 O O . ASN A 1 65 ? 4.150 -23.592 -1.416 1.00 93.50 65 ASN A O 1
ATOM 491 N N . PHE A 1 66 ? 5.771 -22.748 -0.092 1.00 94.06 66 PHE A N 1
ATOM 492 C CA . PHE A 1 66 ? 6.825 -22.822 -1.101 1.00 94.06 66 PHE A CA 1
ATOM 493 C C . PHE A 1 66 ? 7.112 -24.281 -1.474 1.00 94.06 66 PHE A C 1
ATOM 495 O O . PHE A 1 66 ? 7.204 -25.151 -0.604 1.00 94.06 66 PHE A O 1
ATOM 502 N N . SER A 1 67 ? 7.294 -24.543 -2.765 1.00 90.56 67 SER A N 1
ATOM 503 C CA . SER A 1 67 ? 7.958 -25.764 -3.227 1.00 90.56 67 SER A CA 1
ATOM 504 C C . SER A 1 67 ? 9.460 -25.726 -2.902 1.00 90.56 67 SER A C 1
ATOM 506 O O . SER A 1 67 ? 10.007 -24.693 -2.514 1.00 90.56 67 SER A O 1
ATOM 508 N N . SER A 1 68 ? 10.147 -26.863 -3.044 1.00 83.25 68 SER A N 1
ATOM 509 C CA . SER A 1 68 ? 11.607 -26.941 -2.887 1.00 83.25 68 SER A CA 1
ATOM 510 C C . SER A 1 68 ? 12.388 -26.411 -4.092 1.00 83.25 68 SER A C 1
ATOM 512 O O . SER A 1 68 ? 13.603 -26.247 -4.003 1.00 83.25 68 SER A O 1
ATOM 514 N N . ASP A 1 69 ? 11.711 -26.158 -5.209 1.00 84.69 69 ASP A N 1
ATOM 515 C CA . ASP A 1 69 ? 12.334 -26.057 -6.527 1.00 84.69 69 ASP A CA 1
ATOM 516 C C . ASP A 1 69 ? 12.538 -24.590 -6.919 1.00 84.69 69 ASP A C 1
ATOM 518 O O . ASP A 1 69 ? 12.028 -24.115 -7.931 1.00 84.69 69 ASP A O 1
ATOM 522 N N . PHE A 1 70 ? 13.270 -23.852 -6.081 1.00 89.88 70 PHE A N 1
ATOM 523 C CA . PHE A 1 70 ? 13.691 -22.492 -6.411 1.00 89.88 70 PHE A CA 1
ATOM 524 C C . PHE A 1 70 ? 14.626 -22.524 -7.620 1.00 89.88 70 PHE A C 1
ATOM 526 O O . PHE A 1 70 ? 15.660 -23.195 -7.601 1.00 89.88 70 PHE A O 1
ATOM 533 N N . ALA A 1 71 ? 14.277 -21.759 -8.646 1.00 90.25 71 ALA A N 1
ATOM 534 C CA . ALA A 1 71 ? 15.106 -21.560 -9.822 1.00 90.25 71 ALA A CA 1
ATOM 535 C C . ALA A 1 71 ? 15.522 -20.092 -9.896 1.00 90.25 71 ALA A C 1
ATOM 537 O O . ALA A 1 71 ? 14.693 -19.205 -9.700 1.00 90.25 71 ALA A O 1
ATOM 538 N N . ILE A 1 72 ? 16.808 -19.845 -10.141 1.00 89.00 72 ILE A N 1
ATOM 539 C CA . ILE A 1 72 ? 17.402 -18.507 -10.179 1.00 89.00 72 ILE A CA 1
ATOM 540 C C . ILE A 1 72 ? 18.354 -18.432 -11.375 1.00 89.00 72 ILE A C 1
ATOM 542 O O . ILE A 1 72 ? 19.078 -19.390 -11.645 1.00 89.00 72 ILE A O 1
ATOM 546 N N . ASP A 1 73 ? 18.353 -17.289 -12.050 1.00 88.56 73 ASP A N 1
ATOM 547 C CA . ASP A 1 73 ? 19.349 -16.856 -13.022 1.00 88.56 73 ASP A CA 1
ATOM 548 C C . ASP A 1 73 ? 20.051 -15.587 -12.526 1.00 88.56 73 ASP A C 1
ATOM 550 O O . ASP A 1 73 ? 19.410 -14.666 -12.018 1.00 88.56 73 ASP A O 1
ATOM 554 N N . GLU A 1 74 ? 21.370 -15.551 -12.689 1.00 87.31 74 GLU A N 1
ATOM 555 C CA . GLU A 1 74 ? 22.252 -14.432 -12.324 1.00 87.31 74 GLU A CA 1
ATOM 556 C C . GLU A 1 74 ? 23.043 -13.909 -13.534 1.00 87.31 74 GLU A C 1
ATOM 558 O O . GLU A 1 74 ? 23.973 -13.112 -13.393 1.00 87.31 74 GLU A O 1
ATOM 563 N N . GLY A 1 75 ? 22.684 -14.359 -14.741 1.00 81.62 75 GLY A N 1
ATOM 564 C CA . GLY A 1 75 ? 23.273 -13.901 -15.995 1.00 81.62 75 GLY A CA 1
ATOM 565 C C . GLY A 1 75 ? 22.774 -12.528 -16.453 1.00 81.62 75 GLY A C 1
ATOM 566 O O . GLY A 1 75 ? 23.279 -11.997 -17.443 1.00 81.62 75 GLY A O 1
ATOM 567 N N . ILE A 1 76 ? 21.800 -11.938 -15.757 1.00 86.81 76 ILE A N 1
ATOM 568 C CA . ILE A 1 76 ? 21.176 -10.672 -16.148 1.00 86.81 76 ILE A CA 1
ATOM 569 C C . ILE A 1 76 ? 22.132 -9.503 -15.912 1.00 86.81 76 ILE A C 1
ATOM 571 O O . ILE A 1 76 ? 22.641 -9.295 -14.812 1.00 86.81 76 ILE A O 1
ATOM 575 N N . SER A 1 77 ? 22.325 -8.685 -16.946 1.00 87.19 77 SER A N 1
ATOM 576 C CA . SER A 1 77 ? 23.170 -7.493 -16.882 1.00 87.19 77 SER A CA 1
ATOM 577 C C . SER A 1 77 ? 22.728 -6.510 -15.794 1.00 87.19 77 SER A C 1
ATOM 579 O O . SER A 1 77 ? 21.550 -6.166 -15.690 1.00 87.19 77 SER A O 1
ATOM 581 N N . GLY A 1 78 ? 23.691 -5.997 -15.024 1.00 87.06 78 GLY A N 1
ATOM 582 C CA . GLY A 1 78 ? 23.494 -4.931 -14.036 1.00 87.06 78 GLY A CA 1
ATOM 583 C C . GLY A 1 78 ? 23.679 -5.369 -12.581 1.00 87.06 78 GLY A C 1
ATOM 584 O O . GLY A 1 78 ? 23.865 -6.548 -12.272 1.00 87.06 78 GLY A O 1
ATOM 585 N N . TYR A 1 79 ? 23.644 -4.394 -11.670 1.00 87.88 79 TYR A N 1
ATOM 586 C CA . TYR A 1 79 ? 24.011 -4.592 -10.260 1.00 87.88 79 TYR A CA 1
ATOM 587 C C . TYR A 1 79 ? 22.851 -4.996 -9.346 1.00 87.88 79 TYR A C 1
ATOM 589 O O . TYR A 1 79 ? 23.082 -5.488 -8.248 1.00 87.88 79 TYR A O 1
ATOM 597 N N . ALA A 1 80 ? 21.612 -4.751 -9.756 1.00 91.19 80 ALA A N 1
ATOM 598 C CA . ALA A 1 80 ? 20.449 -5.105 -8.964 1.00 91.19 80 ALA A CA 1
ATOM 599 C C . ALA A 1 80 ? 19.216 -5.164 -9.855 1.00 91.19 80 ALA A C 1
ATOM 601 O O . ALA A 1 80 ? 18.904 -4.204 -10.566 1.00 91.19 80 ALA A O 1
ATOM 602 N N . GLY A 1 81 ? 18.463 -6.248 -9.723 1.00 93.69 81 GLY A N 1
ATOM 603 C CA . GLY A 1 81 ? 17.094 -6.308 -10.194 1.00 93.69 81 GLY A CA 1
ATOM 604 C C . GLY A 1 81 ? 16.237 -5.374 -9.357 1.00 93.69 81 GLY A C 1
ATOM 605 O O . GLY A 1 81 ? 16.204 -5.495 -8.132 1.00 93.69 81 GLY A O 1
ATOM 606 N N . VAL A 1 82 ? 15.587 -4.399 -9.984 1.00 93.94 82 VAL A N 1
ATOM 607 C CA . VAL A 1 82 ? 14.863 -3.334 -9.273 1.00 93.94 82 VAL A CA 1
ATOM 608 C C . VAL A 1 82 ? 13.361 -3.561 -9.250 1.00 93.94 82 VAL A C 1
ATOM 610 O O . VAL A 1 82 ? 12.699 -3.135 -8.297 1.00 93.94 82 VAL A O 1
ATOM 613 N N . HIS A 1 83 ? 12.815 -4.230 -10.265 1.00 96.31 83 HIS A N 1
ATOM 614 C CA . HIS A 1 83 ? 11.389 -4.503 -10.360 1.00 96.31 83 HIS A CA 1
ATOM 615 C C . HIS A 1 83 ? 11.096 -5.683 -11.291 1.00 96.31 83 HIS A C 1
ATOM 617 O O . HIS A 1 83 ? 11.831 -5.928 -12.245 1.00 96.31 83 HIS A O 1
ATOM 623 N N . VAL A 1 84 ? 10.023 -6.411 -10.995 1.00 96.25 84 VAL A N 1
ATOM 624 C CA . VAL A 1 84 ? 9.520 -7.515 -11.812 1.00 96.25 84 VAL A CA 1
ATOM 625 C C . VAL A 1 84 ? 8.002 -7.544 -11.706 1.00 96.25 84 VAL A C 1
ATOM 627 O O . VAL A 1 84 ? 7.472 -7.371 -10.606 1.00 96.25 84 VAL A O 1
ATOM 630 N N . PHE A 1 85 ? 7.323 -7.716 -12.836 1.00 95.25 85 PHE A N 1
ATOM 631 C CA . PHE A 1 85 ? 5.865 -7.684 -12.932 1.00 95.25 85 PHE A CA 1
ATOM 632 C C . PHE A 1 85 ? 5.373 -8.459 -14.157 1.00 95.25 85 PHE A C 1
ATOM 634 O O . PHE A 1 85 ? 6.138 -8.788 -15.067 1.00 95.25 85 PHE A O 1
ATOM 641 N N . GLU A 1 86 ? 4.079 -8.753 -14.159 1.00 92.50 86 GLU A N 1
ATOM 642 C CA . GLU A 1 86 ? 3.393 -9.467 -15.229 1.00 92.50 86 GLU A CA 1
ATOM 643 C C . GLU A 1 86 ? 2.859 -8.494 -16.296 1.00 92.50 86 GLU A C 1
ATOM 645 O O . GLU A 1 86 ? 2.306 -7.438 -15.979 1.00 92.50 86 GLU A O 1
ATOM 650 N N . TYR A 1 87 ? 3.005 -8.864 -17.570 1.00 91.12 87 TYR A N 1
ATOM 651 C CA . TYR A 1 87 ? 2.380 -8.218 -18.726 1.00 91.12 87 TYR A CA 1
ATOM 652 C C . TYR A 1 87 ? 1.742 -9.304 -19.600 1.00 91.12 87 TYR A C 1
ATOM 654 O O . TYR A 1 87 ? 2.426 -9.972 -20.386 1.00 91.12 87 TYR A O 1
ATOM 662 N N . HIS A 1 88 ? 0.429 -9.497 -19.458 1.00 88.06 88 HIS A N 1
ATOM 663 C CA . HIS A 1 88 ? -0.268 -10.665 -20.015 1.00 88.06 88 HIS A CA 1
ATOM 664 C C . HIS A 1 88 ? 0.476 -11.966 -19.650 1.00 88.06 88 HIS A C 1
ATOM 666 O O . HIS A 1 88 ? 0.787 -12.167 -18.488 1.00 88.06 88 HIS A O 1
ATOM 672 N N . ASP A 1 89 ? 0.837 -12.805 -20.624 1.00 84.94 89 ASP A N 1
ATOM 673 C CA . ASP A 1 89 ? 1.565 -14.064 -20.396 1.00 84.94 89 ASP A CA 1
ATOM 674 C C . ASP A 1 89 ? 3.102 -13.886 -20.310 1.00 84.94 89 ASP A C 1
ATOM 676 O O . ASP A 1 89 ? 3.865 -14.849 -20.456 1.00 84.94 89 ASP A O 1
ATOM 680 N N . ASN A 1 90 ? 3.586 -12.647 -20.157 1.00 89.50 90 ASN A N 1
ATOM 681 C CA . ASN A 1 90 ? 5.012 -12.333 -20.071 1.00 89.50 90 ASN A CA 1
ATOM 682 C C . ASN A 1 90 ? 5.402 -11.889 -18.661 1.00 89.50 90 ASN A C 1
ATOM 684 O O . ASN A 1 90 ? 4.729 -11.073 -18.037 1.00 89.50 90 ASN A O 1
ATOM 688 N N . THR A 1 91 ? 6.575 -12.330 -18.221 1.00 92.50 91 THR A N 1
ATOM 689 C CA . THR A 1 91 ? 7.312 -11.711 -17.119 1.00 92.50 91 THR A CA 1
ATOM 690 C C . THR A 1 91 ? 8.185 -10.595 -17.672 1.00 92.50 91 THR A C 1
ATOM 692 O O . THR A 1 91 ? 9.055 -10.859 -18.502 1.00 92.50 91 THR A O 1
ATOM 695 N N . VAL A 1 92 ? 8.006 -9.371 -17.179 1.00 94.75 92 VAL A N 1
ATOM 696 C CA . VAL A 1 92 ? 8.922 -8.255 -17.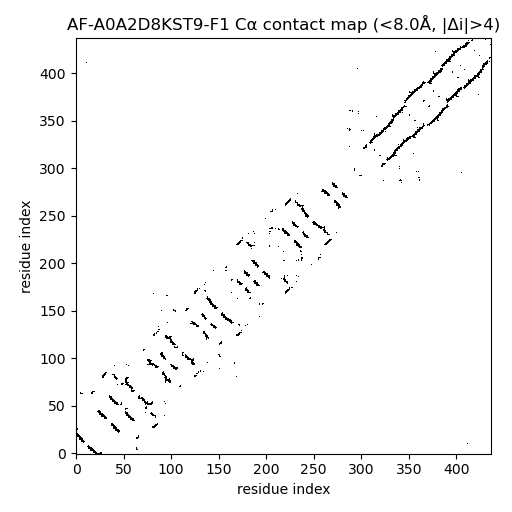435 1.00 94.75 92 VAL A CA 1
ATOM 697 C C . VAL A 1 92 ? 9.811 -8.064 -16.216 1.00 94.75 92 VAL A C 1
ATOM 699 O O . VAL A 1 92 ? 9.317 -7.884 -15.103 1.00 94.75 92 VAL A O 1
ATOM 702 N N . PHE A 1 93 ? 11.125 -8.084 -16.418 1.00 94.69 93 PHE A N 1
ATOM 703 C CA . PHE A 1 93 ? 12.113 -7.841 -15.370 1.00 94.69 93 PHE A CA 1
ATOM 704 C C . PHE A 1 93 ? 12.960 -6.616 -15.701 1.00 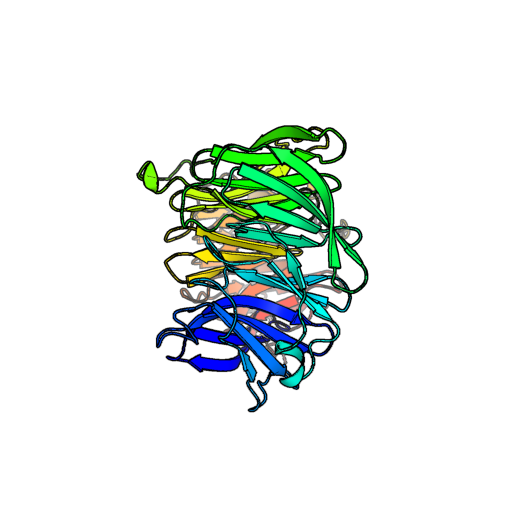94.69 93 PHE A C 1
ATOM 706 O O . PHE A 1 93 ? 13.283 -6.355 -16.860 1.00 94.69 93 PHE A O 1
ATOM 713 N N . LEU A 1 94 ? 13.323 -5.863 -14.666 1.00 94.81 94 LEU A N 1
ATOM 714 C CA . LEU A 1 94 ? 14.062 -4.613 -14.773 1.00 94.81 94 LEU A CA 1
ATOM 715 C C . LEU A 1 94 ? 15.322 -4.675 -13.913 1.00 94.81 94 LEU A C 1
ATOM 717 O O . LEU A 1 94 ? 15.255 -5.003 -12.726 1.00 94.81 94 LEU A O 1
ATOM 721 N N . SER A 1 95 ? 16.449 -4.275 -14.491 1.00 90.88 95 SER A N 1
ATOM 722 C CA . SER A 1 95 ? 17.738 -4.134 -13.821 1.00 90.88 95 SER A CA 1
ATOM 723 C C . SER A 1 95 ? 18.186 -2.669 -13.823 1.00 90.88 95 SER A C 1
ATOM 725 O O . SER A 1 95 ? 18.110 -1.980 -14.840 1.00 90.88 95 SER A O 1
ATOM 727 N N . GLY A 1 96 ? 18.613 -2.167 -12.663 1.00 83.00 96 GLY A N 1
ATOM 728 C CA . GLY A 1 96 ? 18.872 -0.740 -12.445 1.00 83.00 96 GLY A CA 1
ATOM 729 C C . GLY A 1 96 ? 20.218 -0.229 -12.980 1.00 83.00 96 GLY A C 1
ATOM 730 O O . GLY A 1 96 ? 21.139 -1.001 -13.254 1.00 83.00 96 GLY A O 1
ATOM 731 N N . ALA A 1 97 ? 20.364 1.103 -13.059 1.00 77.62 97 ALA A N 1
ATOM 732 C CA . ALA A 1 97 ? 21.566 1.840 -13.475 1.00 77.62 97 ALA A CA 1
ATOM 733 C C . ALA A 1 97 ? 22.116 1.437 -14.852 1.00 77.62 97 ALA A C 1
ATOM 735 O O . ALA A 1 97 ? 21.728 1.999 -15.874 1.00 77.62 97 ALA A O 1
ATOM 736 N N . ASN A 1 98 ? 23.024 0.463 -14.875 1.00 77.38 98 ASN A N 1
ATOM 737 C CA . ASN A 1 98 ? 23.648 -0.060 -16.092 1.00 77.38 98 ASN A CA 1
ATOM 738 C C . ASN A 1 98 ? 22.947 -1.320 -16.623 1.00 77.38 98 ASN A C 1
ATOM 740 O O . ASN A 1 98 ? 23.471 -1.970 -17.522 1.00 77.38 98 ASN A O 1
ATOM 744 N N . GLY A 1 99 ? 21.825 -1.697 -16.012 1.00 80.00 99 GLY A N 1
ATOM 745 C CA . GLY A 1 99 ? 21.039 -2.856 -16.388 1.00 80.00 99 GLY A CA 1
ATOM 746 C C . GLY A 1 99 ? 20.148 -2.642 -17.607 1.00 80.00 99 GLY A C 1
ATOM 747 O O . GLY A 1 99 ? 20.221 -1.631 -18.306 1.00 80.00 99 GLY A O 1
ATOM 748 N N . ILE A 1 100 ? 19.304 -3.643 -17.829 1.00 87.62 100 ILE A N 1
ATOM 749 C CA . ILE A 1 100 ? 18.386 -3.785 -18.958 1.00 87.62 100 ILE A CA 1
ATOM 750 C C . ILE A 1 100 ? 16.938 -3.899 -18.469 1.00 87.62 100 ILE A C 1
ATOM 752 O O . ILE A 1 100 ? 16.689 -4.222 -17.305 1.00 87.62 100 ILE A O 1
ATOM 756 N N . ALA A 1 101 ? 15.980 -3.713 -19.374 1.00 93.31 101 ALA A N 1
ATOM 757 C CA . ALA A 1 101 ? 14.665 -4.329 -19.232 1.00 93.31 101 ALA A CA 1
ATOM 758 C C . ALA A 1 101 ? 14.582 -5.551 -20.150 1.00 93.31 101 ALA A C 1
ATOM 760 O O . ALA A 1 101 ? 15.063 -5.500 -21.283 1.00 93.31 101 ALA A O 1
ATOM 761 N N . GLY A 1 102 ? 13.980 -6.634 -19.663 1.00 93.12 102 GLY A N 1
ATOM 762 C CA . GLY A 1 102 ? 13.791 -7.853 -20.436 1.00 93.12 102 GLY A CA 1
ATOM 763 C C . GLY A 1 102 ? 12.408 -8.462 -20.257 1.00 93.12 102 GLY A C 1
ATOM 764 O O . GLY A 1 102 ? 11.748 -8.235 -19.243 1.00 93.12 102 GLY A O 1
ATOM 765 N N . ALA A 1 103 ? 11.956 -9.205 -21.268 1.00 92.81 103 ALA A N 1
ATOM 766 C CA . ALA A 1 103 ? 10.664 -9.888 -21.270 1.00 92.81 103 ALA A CA 1
ATOM 767 C C . ALA A 1 103 ? 10.827 -11.385 -21.563 1.00 92.81 103 ALA A C 1
ATOM 769 O O . ALA A 1 103 ? 11.519 -11.770 -22.508 1.00 92.81 103 ALA A O 1
ATOM 770 N N . LEU A 1 104 ? 10.166 -12.210 -20.751 1.00 89.69 104 LEU A N 1
ATOM 771 C CA . LEU A 1 104 ? 10.153 -13.669 -20.820 1.00 89.69 104 LEU A CA 1
ATOM 772 C C . LEU A 1 104 ? 8.719 -14.159 -21.006 1.00 89.69 104 LEU A C 1
ATOM 774 O O . LEU A 1 104 ? 7.868 -13.925 -20.148 1.00 89.69 104 LEU A O 1
ATOM 778 N N . LYS A 1 105 ? 8.451 -14.863 -22.102 1.00 85.38 105 LYS A N 1
ATOM 779 C CA . LYS A 1 105 ? 7.136 -15.447 -22.389 1.00 85.38 105 LYS A CA 1
ATOM 780 C C . LYS A 1 105 ? 6.972 -16.792 -21.693 1.00 85.38 105 LYS A C 1
ATOM 782 O O . LYS A 1 105 ? 7.877 -17.616 -21.781 1.00 85.38 105 LYS A O 1
ATOM 787 N N . ASN A 1 106 ? 5.804 -17.056 -21.105 1.00 75.31 106 ASN A N 1
ATOM 788 C CA . ASN A 1 106 ? 5.474 -18.355 -20.498 1.00 75.31 106 ASN A CA 1
ATOM 789 C C . ASN A 1 106 ? 6.525 -18.844 -19.485 1.00 75.31 106 ASN A C 1
ATOM 791 O O . ASN A 1 106 ? 6.871 -20.026 -19.476 1.00 75.31 106 ASN A O 1
ATOM 795 N N . PHE A 1 107 ? 7.038 -17.931 -18.659 1.00 76.44 107 PHE A N 1
ATOM 796 C CA . PHE A 1 107 ? 8.074 -18.203 -17.667 1.00 76.44 107 PHE A CA 1
ATOM 797 C C . PHE A 1 107 ? 7.569 -19.190 -16.604 1.00 76.44 107 PHE A C 1
ATOM 799 O O . PHE A 1 107 ? 6.958 -18.807 -15.613 1.00 76.44 107 PHE A O 1
ATOM 806 N N . THR A 1 108 ? 7.776 -20.479 -16.855 1.00 68.25 108 THR A N 1
ATOM 807 C CA . THR A 1 108 ? 7.203 -21.588 -16.073 1.00 68.25 108 THR A CA 1
ATOM 808 C C . THR A 1 108 ? 8.260 -22.609 -15.669 1.00 68.25 108 THR A C 1
ATOM 810 O O . THR A 1 108 ? 8.022 -23.453 -14.801 1.00 68.25 108 THR A O 1
ATOM 813 N N . THR A 1 109 ? 9.441 -22.553 -16.289 1.00 73.56 109 THR A N 1
ATOM 814 C CA . THR A 1 109 ? 10.543 -23.481 -16.055 1.00 73.56 109 THR A CA 1
ATOM 815 C C . THR A 1 109 ? 11.891 -22.765 -16.030 1.00 73.56 109 THR A C 1
ATOM 817 O O . THR A 1 109 ? 12.085 -21.706 -16.619 1.00 73.56 109 THR A O 1
ATOM 820 N N . ALA A 1 110 ? 12.889 -23.392 -15.403 1.00 70.94 110 ALA A N 1
ATOM 821 C CA . ALA A 1 110 ? 14.251 -22.860 -15.370 1.00 70.94 110 ALA A CA 1
ATOM 822 C C . ALA A 1 110 ? 14.923 -22.795 -16.758 1.00 70.94 110 ALA A C 1
ATOM 824 O O . ALA A 1 110 ? 15.954 -22.149 -16.905 1.00 70.94 110 ALA A O 1
ATOM 825 N N . GLN A 1 111 ? 14.388 -23.466 -17.786 1.00 71.06 111 GLN A N 1
ATOM 826 C CA . GLN A 1 111 ? 14.933 -23.346 -19.143 1.00 71.06 111 GLN A CA 1
ATOM 827 C C . GLN A 1 111 ? 14.611 -21.988 -19.787 1.00 71.06 111 GLN A C 1
ATOM 829 O O . GLN A 1 111 ? 15.350 -21.541 -20.670 1.00 71.06 111 GLN A O 1
ATOM 834 N N . ASP A 1 112 ? 13.561 -21.316 -19.312 1.00 77.12 112 ASP A N 1
ATOM 835 C CA . ASP A 1 112 ? 13.029 -20.100 -19.925 1.00 77.12 112 ASP A CA 1
ATOM 836 C C . ASP A 1 112 ? 13.961 -18.889 -19.740 1.00 77.12 112 ASP A C 1
ATOM 838 O O . ASP A 1 112 ? 13.952 -17.988 -20.576 1.00 77.12 112 ASP A O 1
ATOM 842 N N . PHE A 1 113 ? 14.853 -18.896 -18.736 1.00 80.69 113 PHE A N 1
ATOM 843 C CA . PHE A 1 113 ? 15.841 -17.825 -18.495 1.00 80.69 113 PHE A CA 1
ATOM 844 C C . PHE A 1 113 ? 16.728 -17.502 -19.706 1.00 80.69 113 PHE A C 1
ATOM 846 O O . PHE A 1 113 ? 17.238 -16.394 -19.837 1.00 80.69 113 PHE A O 1
ATOM 853 N N . SER A 1 114 ? 16.917 -18.464 -20.609 1.00 71.12 114 SER A N 1
ATOM 854 C CA . SER A 1 114 ? 17.837 -18.335 -21.742 1.00 71.12 114 SER A CA 1
ATOM 855 C C . SER A 1 114 ? 17.257 -17.620 -22.972 1.00 71.12 114 SER A C 1
ATOM 857 O O . SER A 1 114 ? 17.977 -17.417 -23.952 1.00 71.12 114 SER A O 1
ATOM 859 N N . SER A 1 115 ? 15.978 -17.231 -22.953 1.00 70.69 115 SER A N 1
ATOM 860 C CA . SER A 1 115 ? 15.277 -16.685 -24.121 1.00 70.69 115 SER A CA 1
ATOM 861 C C . SER A 1 115 ? 14.465 -15.434 -23.791 1.00 70.69 115 SER A C 1
ATOM 863 O O . SER A 1 115 ? 13.236 -15.472 -23.800 1.00 70.69 115 SER A O 1
ATOM 865 N N . TYR A 1 116 ? 15.147 -14.314 -23.542 1.00 81.69 116 TYR A N 1
ATOM 866 C CA . TYR A 1 116 ? 14.512 -12.998 -23.428 1.00 81.69 116 TYR A CA 1
ATOM 867 C C . TYR A 1 116 ? 14.990 -12.016 -24.497 1.00 81.69 116 TYR A C 1
ATOM 869 O O . TYR A 1 116 ? 16.026 -12.189 -25.147 1.00 81.69 116 TYR A O 1
ATOM 877 N N . ARG A 1 117 ? 14.191 -10.968 -24.678 1.00 82.06 117 ARG A N 1
ATOM 878 C CA . ARG A 1 117 ? 14.508 -9.795 -25.494 1.00 82.06 117 ARG A CA 1
ATOM 879 C C . ARG A 1 117 ? 14.873 -8.643 -24.584 1.00 82.06 117 ARG A C 1
ATOM 881 O O . ARG A 1 117 ? 14.221 -8.463 -23.563 1.00 82.06 117 ARG A O 1
ATOM 888 N N . GLU A 1 118 ? 15.899 -7.887 -24.954 1.00 87.62 118 GLU A N 1
ATOM 889 C CA . GLU A 1 118 ? 16.337 -6.707 -24.212 1.00 87.62 118 GLU A CA 1
ATOM 890 C C . GLU A 1 118 ? 15.739 -5.440 -24.817 1.00 87.62 118 GLU A C 1
ATOM 892 O O . GLU A 1 118 ? 15.682 -5.285 -26.039 1.00 87.62 118 GLU A O 1
ATOM 897 N N . PHE A 1 119 ? 15.336 -4.515 -23.956 1.00 89.69 119 PHE A N 1
ATOM 898 C CA . PHE A 1 119 ? 15.024 -3.147 -24.334 1.00 89.69 119 PHE A CA 1
ATOM 899 C C . PHE A 1 119 ? 16.240 -2.257 -24.073 1.00 89.69 119 PHE A C 1
ATOM 901 O O . PHE A 1 119 ? 16.720 -2.169 -22.941 1.00 89.69 119 PHE A O 1
ATOM 908 N N . ASP A 1 120 ? 16.723 -1.583 -25.117 1.00 83.19 120 ASP A N 1
ATOM 909 C CA . ASP A 1 120 ? 17.898 -0.706 -25.060 1.00 83.19 120 ASP A CA 1
ATOM 910 C C . ASP A 1 120 ? 17.551 0.658 -24.436 1.00 83.19 120 ASP A C 1
ATOM 912 O O . ASP A 1 120 ? 17.504 1.695 -25.097 1.00 83.19 120 ASP A O 1
ATOM 916 N N . GLN A 1 121 ? 17.254 0.646 -23.137 1.00 88.44 121 GLN A N 1
ATOM 917 C CA . GLN A 1 121 ? 17.105 1.839 -22.317 1.00 88.44 121 GLN A CA 1
ATOM 918 C C . GLN A 1 121 ? 17.758 1.602 -20.961 1.00 88.44 121 GLN A C 1
ATOM 920 O O . GLN A 1 121 ? 17.409 0.681 -20.225 1.00 88.44 121 GLN A O 1
ATOM 925 N N . ARG A 1 122 ? 18.690 2.488 -20.608 1.00 88.50 122 ARG A N 1
ATOM 926 C CA . ARG A 1 122 ? 19.408 2.408 -19.339 1.00 88.50 122 ARG A CA 1
ATOM 927 C C . ARG A 1 122 ? 18.583 2.964 -18.190 1.00 88.50 122 ARG A C 1
ATOM 929 O O . ARG A 1 122 ? 17.671 3.783 -18.365 1.00 88.50 122 ARG A O 1
ATOM 936 N N . ASP A 1 123 ? 18.975 2.524 -17.005 1.00 91.00 123 ASP A N 1
ATOM 937 C CA . ASP A 1 123 ? 18.492 3.008 -15.724 1.00 91.00 123 ASP A CA 1
ATOM 938 C C . ASP A 1 123 ? 16.968 2.974 -15.551 1.00 91.00 123 ASP A C 1
ATOM 940 O O . ASP A 1 123 ? 16.369 3.909 -15.012 1.00 91.00 123 ASP A O 1
ATOM 944 N N . ILE A 1 124 ? 16.322 1.903 -16.018 1.00 92.56 124 ILE A N 1
ATOM 945 C CA . ILE A 1 124 ? 14.904 1.688 -15.734 1.00 92.56 124 ILE A CA 1
ATOM 946 C C . ILE A 1 124 ? 14.732 1.468 -14.228 1.00 92.56 124 ILE A C 1
ATOM 948 O O . ILE A 1 124 ? 15.415 0.649 -13.618 1.00 92.56 124 ILE A O 1
ATOM 952 N N . ARG A 1 125 ? 13.825 2.229 -13.616 1.00 92.94 125 ARG A N 1
ATOM 953 C CA . ARG A 1 125 ? 13.560 2.246 -12.171 1.00 92.94 125 ARG A CA 1
ATOM 954 C C . ARG A 1 125 ? 12.302 1.469 -11.799 1.00 92.94 125 ARG A C 1
ATOM 956 O O . ARG A 1 125 ? 12.265 0.853 -10.734 1.00 92.94 125 ARG A O 1
ATOM 963 N N . TYR A 1 126 ? 11.283 1.521 -12.655 1.00 96.19 126 TYR A N 1
ATOM 964 C CA . TYR A 1 126 ? 9.980 0.902 -12.420 1.00 96.19 126 TYR A CA 1
ATOM 965 C C . TYR A 1 126 ? 9.181 0.795 -13.716 1.00 96.19 126 TYR A C 1
ATOM 967 O O . TYR A 1 126 ? 9.429 1.546 -14.664 1.00 96.19 126 TYR A O 1
ATOM 975 N N . GLY A 1 127 ? 8.190 -0.090 -13.727 1.00 96.12 127 GLY A N 1
ATOM 976 C CA . GLY A 1 127 ? 7.193 -0.156 -14.780 1.00 96.12 127 GLY A CA 1
ATOM 977 C C . GLY A 1 127 ? 5.891 -0.742 -14.261 1.00 96.12 127 GLY A C 1
ATOM 978 O O . GLY A 1 127 ? 5.900 -1.452 -13.265 1.00 96.12 127 GLY A O 1
ATOM 979 N N . GLU A 1 128 ? 4.780 -0.406 -14.906 1.00 96.62 128 GLU A N 1
ATOM 980 C CA . GLU A 1 128 ? 3.458 -0.894 -14.513 1.00 96.62 128 GLU A CA 1
ATOM 981 C C . GLU A 1 128 ? 2.563 -1.041 -15.742 1.00 96.62 128 GLU A C 1
ATOM 983 O O . GLU A 1 128 ? 2.534 -0.169 -16.617 1.00 96.62 128 GLU A O 1
ATOM 988 N N . PHE A 1 129 ? 1.828 -2.148 -15.795 1.00 95.19 129 PHE A N 1
ATOM 989 C CA . PHE A 1 129 ? 0.897 -2.487 -16.863 1.00 95.19 129 PHE A CA 1
ATOM 990 C C . PHE A 1 129 ? -0.537 -2.098 -16.486 1.00 95.19 129 PHE A C 1
ATOM 992 O O . PHE A 1 129 ? -1.003 -2.469 -15.412 1.00 95.19 129 PHE A O 1
ATOM 999 N N . ASN A 1 130 ? -1.254 -1.394 -17.369 1.00 92.12 130 ASN A N 1
ATOM 1000 C CA . ASN A 1 130 ? -2.645 -0.984 -17.119 1.00 92.12 130 ASN A CA 1
ATOM 1001 C C . ASN A 1 130 ? -3.713 -1.882 -17.771 1.00 92.12 130 ASN A C 1
ATOM 1003 O O . ASN A 1 130 ? -4.899 -1.582 -17.659 1.00 92.12 130 ASN A O 1
ATOM 1007 N N . GLY A 1 131 ? -3.323 -2.948 -18.475 1.00 89.75 131 GLY A N 1
ATOM 1008 C CA . GLY A 1 131 ? -4.238 -3.776 -19.271 1.00 89.75 131 GLY A CA 1
ATOM 1009 C C . GLY A 1 131 ? -4.128 -3.568 -20.786 1.00 89.75 131 GLY A C 1
ATOM 1010 O O . GLY A 1 131 ? -4.504 -4.465 -21.538 1.00 89.75 131 GLY A O 1
ATOM 1011 N N . GLU A 1 132 ? -3.566 -2.445 -21.239 1.00 90.06 132 GLU A N 1
ATOM 1012 C CA . GLU A 1 132 ? -3.354 -2.129 -22.660 1.00 90.06 132 GLU A CA 1
ATOM 1013 C C . GLU A 1 132 ? -1.867 -1.945 -22.976 1.00 90.06 132 GLU A C 1
ATOM 1015 O O . GLU A 1 132 ? -1.300 -2.592 -23.859 1.00 90.06 132 GLU A O 1
ATOM 1020 N N . SER A 1 133 ? -1.202 -1.088 -22.209 1.00 94.38 133 SER A N 1
ATOM 1021 C CA . SER A 1 133 ? 0.208 -0.774 -22.366 1.00 94.38 133 SER A CA 1
ATOM 1022 C C . SER A 1 133 ? 0.879 -0.598 -21.010 1.00 94.38 133 SER A C 1
ATOM 1024 O O . SER A 1 133 ? 0.266 -0.659 -19.942 1.00 94.38 133 SER A O 1
ATOM 1026 N N . MET A 1 134 ? 2.191 -0.446 -21.048 1.00 96.38 134 MET A N 1
ATOM 1027 C CA . MET A 1 134 ? 3.035 -0.373 -19.875 1.00 96.38 134 MET A CA 1
ATOM 1028 C C . MET A 1 134 ? 3.728 0.978 -19.825 1.00 96.38 134 MET A C 1
ATOM 1030 O O . MET A 1 134 ? 4.380 1.393 -20.782 1.00 96.38 134 MET A O 1
ATOM 1034 N N . ALA A 1 135 ? 3.631 1.640 -18.679 1.00 97.94 135 ALA A N 1
ATOM 1035 C CA . ALA A 1 135 ? 4.477 2.780 -18.379 1.00 97.94 135 ALA A CA 1
ATOM 1036 C C . ALA A 1 135 ? 5.828 2.265 -17.873 1.00 97.94 135 ALA A C 1
ATOM 1038 O O . ALA A 1 135 ? 5.864 1.356 -17.048 1.00 97.94 135 ALA A O 1
ATOM 1039 N N . MET A 1 136 ? 6.933 2.854 -18.328 1.00 96.88 136 MET A N 1
ATOM 1040 C CA . MET A 1 136 ? 8.276 2.599 -17.804 1.00 96.88 136 MET A CA 1
ATOM 1041 C C . MET A 1 136 ? 8.991 3.904 -17.465 1.00 96.88 136 MET A C 1
ATOM 1043 O O . MET A 1 136 ? 9.044 4.828 -18.277 1.00 96.88 136 MET A O 1
ATOM 1047 N N . LEU A 1 137 ? 9.581 3.961 -16.273 1.00 96.88 137 LEU A N 1
ATOM 1048 C CA . LEU A 1 137 ? 10.301 5.122 -15.756 1.00 96.88 137 LEU A CA 1
ATOM 1049 C C . LEU A 1 137 ? 11.807 4.875 -15.794 1.00 96.88 137 LEU A C 1
ATOM 1051 O O . LEU A 1 137 ? 12.294 3.961 -15.133 1.00 96.88 137 LEU A O 1
ATOM 1055 N N . SER A 1 138 ? 12.546 5.720 -16.510 1.00 94.94 138 SER A N 1
ATOM 1056 C CA . SER A 1 138 ? 14.009 5.767 -16.478 1.00 94.94 138 SER A CA 1
ATOM 1057 C C . SER A 1 138 ? 14.500 6.906 -15.587 1.00 94.94 138 SER A C 1
ATOM 1059 O O . SER A 1 138 ? 13.969 8.020 -15.624 1.00 94.94 138 SER A O 1
ATOM 1061 N N . GLY A 1 139 ? 15.563 6.651 -14.822 1.00 93.50 139 GLY A N 1
ATOM 1062 C CA . GLY A 1 139 ? 16.259 7.692 -14.067 1.00 93.50 139 GLY A CA 1
ATOM 1063 C C . GLY A 1 139 ? 17.029 8.684 -14.944 1.00 93.50 139 GLY A C 1
ATOM 1064 O O . GLY A 1 139 ? 17.328 9.784 -14.478 1.00 93.50 139 GLY A O 1
ATOM 1065 N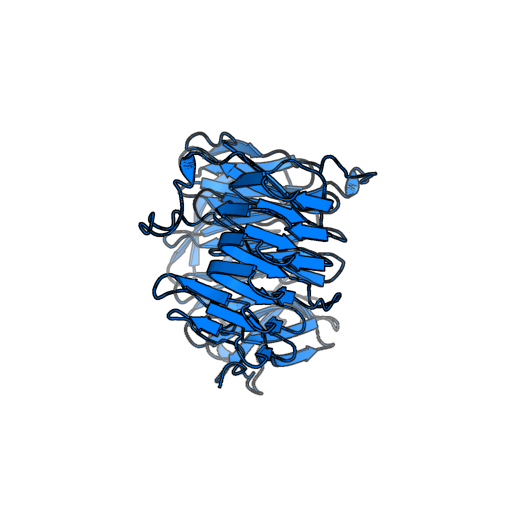 N . GLU A 1 140 ? 17.252 8.368 -16.226 1.00 93.00 140 GLU A N 1
ATOM 1066 C CA . GLU A 1 140 ? 17.874 9.258 -17.222 1.00 93.00 140 GLU A CA 1
ATOM 1067 C C . GLU A 1 140 ? 16.880 10.249 -17.859 1.00 93.00 140 GLU A C 1
ATOM 1069 O O . GLU A 1 140 ? 17.076 10.704 -18.986 1.00 93.00 140 GLU A O 1
ATOM 1074 N N . GLY A 1 141 ? 15.803 10.593 -17.144 1.00 93.75 141 GLY A N 1
ATOM 1075 C CA . GLY A 1 141 ? 14.909 11.681 -17.536 1.00 93.75 141 GLY A CA 1
ATOM 1076 C C . GLY A 1 141 ? 13.857 11.290 -18.576 1.00 93.75 141 GLY A C 1
ATOM 1077 O O . GLY A 1 141 ? 13.460 12.122 -19.397 1.00 93.75 141 GLY A O 1
ATOM 1078 N N . LYS A 1 142 ? 13.394 10.033 -18.572 1.00 95.81 142 LYS A N 1
ATOM 1079 C CA . LYS A 1 142 ? 12.432 9.536 -19.566 1.00 95.81 142 LYS A CA 1
ATOM 1080 C C . LYS A 1 142 ? 11.306 8.720 -18.930 1.00 95.81 142 LYS A C 1
ATOM 1082 O O . LYS A 1 142 ? 11.564 7.752 -18.220 1.00 95.81 142 LYS A O 1
ATOM 1087 N N . LEU A 1 143 ? 10.064 9.085 -19.238 1.00 98.25 143 LEU A N 1
ATOM 1088 C CA . LEU A 1 143 ? 8.865 8.286 -18.982 1.00 98.25 143 LEU A CA 1
ATOM 1089 C C . LEU A 1 143 ? 8.350 7.757 -20.326 1.00 98.25 143 LEU A C 1
ATOM 1091 O O . LEU A 1 143 ? 8.137 8.539 -21.249 1.00 98.25 143 LEU A O 1
ATOM 1095 N N . MET A 1 144 ? 8.182 6.446 -20.462 1.00 97.94 144 MET A N 1
ATOM 1096 C CA . MET A 1 144 ? 7.867 5.788 -21.735 1.00 97.94 144 MET A CA 1
ATOM 1097 C C . MET A 1 144 ? 6.557 5.023 -21.644 1.00 97.94 144 MET A C 1
ATOM 1099 O O . MET A 1 144 ? 6.289 4.389 -20.628 1.00 97.94 144 MET A O 1
ATOM 1103 N N . ASN A 1 145 ? 5.782 5.055 -22.723 1.00 97.88 145 ASN A N 1
ATOM 1104 C CA . ASN A 1 145 ? 4.657 4.166 -22.952 1.00 97.88 145 ASN A CA 1
ATOM 1105 C C . ASN A 1 145 ? 5.095 3.070 -23.919 1.00 97.88 145 ASN A C 1
ATOM 1107 O O . ASN A 1 145 ? 5.557 3.364 -25.023 1.00 97.88 145 ASN A O 1
ATOM 1111 N N . ILE A 1 146 ? 4.968 1.819 -23.505 1.00 96.25 146 ILE A N 1
ATOM 1112 C CA . ILE A 1 146 ? 5.538 0.671 -24.195 1.00 96.25 146 ILE A CA 1
ATOM 1113 C C . ILE A 1 146 ? 4.475 -0.417 -24.339 1.00 96.25 146 ILE A C 1
ATOM 1115 O O . ILE A 1 146 ? 3.710 -0.677 -23.412 1.00 96.25 146 ILE A O 1
ATOM 1119 N N . SER A 1 147 ? 4.451 -1.090 -25.485 1.00 94.69 147 SER A N 1
ATOM 1120 C CA . SER A 1 147 ? 3.750 -2.365 -25.663 1.00 94.69 147 SER A CA 1
ATOM 1121 C C . SER A 1 147 ? 4.743 -3.503 -25.872 1.00 94.69 147 SER A C 1
ATOM 1123 O O . SER A 1 147 ? 5.848 -3.281 -26.375 1.00 94.69 147 SER A O 1
ATOM 1125 N N . LEU A 1 148 ? 4.321 -4.726 -25.557 1.00 91.56 148 LEU A N 1
ATOM 1126 C CA . LEU A 1 148 ? 5.035 -5.938 -25.948 1.00 91.56 148 LEU A CA 1
ATOM 1127 C C . LEU A 1 148 ? 4.264 -6.661 -27.050 1.00 91.56 148 LEU A C 1
ATOM 1129 O O . LEU A 1 1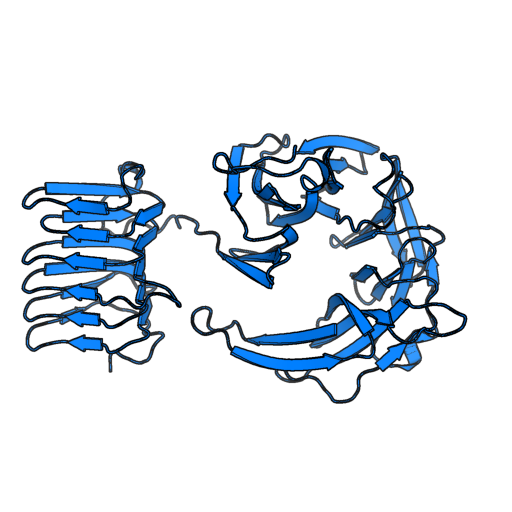48 ? 3.092 -6.983 -26.869 1.00 91.56 148 LEU A O 1
ATOM 1133 N N . ASP A 1 149 ? 4.938 -6.941 -28.163 1.00 87.62 149 ASP A N 1
ATOM 1134 C CA . ASP A 1 149 ? 4.441 -7.848 -29.202 1.00 87.62 149 ASP A CA 1
ATOM 1135 C C . ASP A 1 149 ? 5.412 -9.023 -29.305 1.00 87.62 149 ASP A C 1
ATOM 1137 O O . ASP A 1 149 ? 6.592 -8.824 -29.565 1.00 87.62 149 ASP A O 1
ATOM 1141 N N . ASP A 1 150 ? 4.943 -10.231 -28.997 1.00 83.75 150 ASP A N 1
ATOM 1142 C CA . ASP A 1 150 ? 5.773 -11.443 -28.897 1.00 83.75 150 ASP A CA 1
ATOM 1143 C C . ASP A 1 150 ? 7.077 -11.259 -28.084 1.00 83.75 150 ASP A C 1
ATOM 1145 O O . ASP A 1 150 ? 8.156 -11.692 -28.482 1.00 83.75 150 ASP A O 1
ATOM 1149 N N . SER A 1 151 ? 6.962 -10.590 -26.931 1.00 84.06 151 SER A N 1
ATOM 1150 C CA . SER A 1 151 ? 8.074 -10.211 -26.039 1.00 84.06 151 SER A CA 1
ATOM 1151 C C . SER A 1 151 ? 9.048 -9.161 -26.597 1.00 84.06 151 SER A C 1
ATOM 1153 O O . SER A 1 151 ? 9.990 -8.794 -25.897 1.00 84.06 151 SER A O 1
ATOM 1155 N N . ASP A 1 152 ? 8.823 -8.619 -27.795 1.00 89.31 152 ASP A N 1
ATOM 1156 C CA . ASP A 1 152 ? 9.588 -7.488 -28.322 1.00 89.31 152 ASP A CA 1
ATOM 1157 C C . ASP A 1 152 ? 9.007 -6.155 -27.815 1.00 89.31 152 ASP A C 1
ATOM 1159 O O . ASP A 1 152 ? 7.807 -5.875 -27.923 1.00 89.31 152 ASP A O 1
ATOM 1163 N N . PHE A 1 153 ? 9.882 -5.313 -27.263 1.00 93.75 153 PHE A N 1
ATOM 1164 C CA . PHE A 1 153 ? 9.531 -3.996 -26.735 1.00 93.75 153 PHE A CA 1
ATOM 1165 C C . PHE A 1 153 ? 9.323 -2.984 -27.859 1.00 93.75 153 PHE A C 1
ATOM 1167 O O . PHE A 1 153 ? 10.222 -2.722 -28.658 1.00 93.75 153 PHE A O 1
ATOM 1174 N N . ASN A 1 154 ? 8.150 -2.355 -27.866 1.00 94.44 154 ASN A N 1
ATOM 1175 C CA . ASN A 1 154 ? 7.793 -1.302 -28.806 1.00 94.44 154 ASN A CA 1
ATOM 1176 C C . ASN A 1 154 ? 7.449 -0.023 -28.036 1.00 94.44 154 ASN A C 1
ATOM 1178 O O . ASN A 1 154 ? 6.410 0.053 -27.379 1.00 94.44 154 ASN A O 1
ATOM 1182 N N . GLU A 1 155 ? 8.318 0.990 -28.110 1.00 95.94 155 GLU A N 1
ATOM 1183 C CA . GLU A 1 155 ? 8.025 2.315 -27.551 1.00 95.94 155 GLU A CA 1
ATOM 1184 C C . GLU A 1 155 ? 6.961 3.011 -28.409 1.00 95.94 155 GLU A C 1
ATOM 1186 O O . GLU A 1 155 ? 7.190 3.333 -29.575 1.00 95.94 155 GLU A O 1
ATOM 1191 N N . LEU A 1 156 ? 5.790 3.239 -27.817 1.00 96.38 156 LEU A N 1
ATOM 1192 C CA . LEU A 1 156 ? 4.649 3.895 -28.453 1.00 96.38 156 LEU A CA 1
ATOM 1193 C C . LEU A 1 156 ? 4.779 5.420 -28.385 1.00 96.38 156 LEU A C 1
ATOM 1195 O O . LEU A 1 156 ? 4.487 6.126 -29.350 1.00 96.38 156 LEU A O 1
ATOM 1199 N N . SER A 1 157 ? 5.208 5.929 -27.231 1.00 97.44 157 SER A N 1
ATOM 1200 C CA . SER A 1 157 ? 5.470 7.347 -26.987 1.00 97.44 157 SER A CA 1
ATOM 1201 C C . SER A 1 157 ? 6.355 7.535 -25.755 1.00 97.44 157 SER A C 1
ATOM 1203 O O . SER A 1 157 ? 6.558 6.612 -24.963 1.00 97.44 157 SER A O 1
ATOM 1205 N N . SER A 1 158 ? 6.885 8.741 -25.566 1.00 97.62 158 SER A N 1
ATOM 1206 C CA . SER A 1 158 ? 7.627 9.091 -24.358 1.00 97.62 158 SER A CA 1
ATOM 1207 C C . SER A 1 158 ? 7.546 10.576 -24.023 1.00 97.62 158 SER A C 1
ATOM 1209 O O . SER A 1 158 ? 7.251 11.420 -24.869 1.00 97.62 158 SER A O 1
ATOM 1211 N N . ILE A 1 159 ? 7.805 10.879 -22.753 1.00 98.50 159 ILE A N 1
ATOM 1212 C CA . ILE A 1 159 ? 7.832 12.217 -22.172 1.00 98.50 159 ILE A CA 1
ATOM 1213 C C . ILE A 1 159 ? 9.205 12.416 -21.532 1.00 98.50 159 ILE A C 1
ATOM 1215 O O . ILE A 1 159 ? 9.668 11.578 -20.753 1.00 98.50 159 ILE A O 1
ATOM 1219 N N . SER A 1 160 ? 9.857 13.534 -21.847 1.00 97.38 160 SER A N 1
ATOM 1220 C CA . SER A 1 160 ? 11.067 13.956 -21.142 1.00 97.38 160 SER A CA 1
ATOM 1221 C C . SER A 1 160 ? 10.704 14.503 -19.765 1.00 97.38 160 SER A C 1
ATOM 1223 O O . SER A 1 160 ? 9.877 15.407 -19.652 1.00 97.38 160 SER A O 1
ATOM 1225 N N . ILE A 1 161 ? 11.353 13.983 -18.731 1.00 96.00 161 ILE A N 1
ATOM 1226 C CA . ILE A 1 161 ? 11.223 14.434 -17.343 1.00 96.00 161 ILE A CA 1
ATOM 1227 C C . ILE A 1 161 ? 12.596 1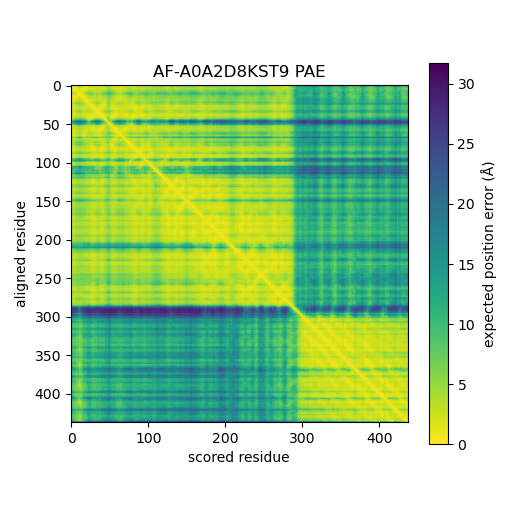4.856 -16.809 1.00 96.00 161 ILE A C 1
ATOM 1229 O O . ILE A 1 161 ? 13.629 14.604 -17.431 1.00 96.00 161 ILE A O 1
ATOM 1233 N N . SER A 1 162 ? 12.627 15.503 -15.645 1.00 93.94 162 SER A N 1
ATOM 1234 C CA . SER A 1 162 ? 13.893 15.765 -14.954 1.00 93.94 162 SER A CA 1
ATOM 1235 C C . SER A 1 162 ? 14.588 14.453 -14.580 1.00 93.94 162 SER A C 1
ATOM 1237 O O . SER A 1 162 ? 13.926 13.479 -14.222 1.00 93.94 162 SER A O 1
ATOM 1239 N N . ASN A 1 163 ? 15.924 14.439 -14.613 1.00 94.50 163 ASN A N 1
ATOM 1240 C CA . ASN A 1 163 ? 16.692 13.293 -14.127 1.00 94.50 163 ASN A CA 1
ATOM 1241 C C . ASN A 1 163 ? 16.340 13.002 -12.667 1.00 94.50 163 ASN A C 1
ATOM 1243 O O . ASN A 1 163 ? 16.279 13.913 -11.835 1.00 94.50 163 ASN A O 1
ATOM 1247 N N . LEU A 1 164 ? 16.148 11.724 -12.363 1.00 93.69 164 LEU A N 1
ATOM 1248 C CA . LEU A 1 164 ? 15.878 11.281 -11.003 1.00 93.69 164 LEU A CA 1
ATOM 1249 C C . LEU A 1 164 ? 17.192 11.174 -10.229 1.00 93.69 164 LEU A C 1
ATOM 1251 O O . LEU A 1 164 ? 18.275 11.061 -10.807 1.00 93.69 164 LEU A O 1
ATOM 1255 N N . THR A 1 165 ? 17.105 11.220 -8.900 1.00 92.69 165 THR A N 1
ATOM 1256 C CA . THR A 1 165 ? 18.283 11.058 -8.044 1.00 92.69 165 THR A CA 1
ATOM 1257 C C . THR A 1 165 ? 18.970 9.720 -8.360 1.00 92.69 165 THR A C 1
ATOM 1259 O O . THR A 1 165 ? 18.299 8.683 -8.294 1.00 92.69 165 THR A O 1
ATOM 1262 N N . PRO A 1 166 ? 20.279 9.714 -8.686 1.00 90.62 166 PRO A N 1
ATOM 1263 C CA . PRO A 1 166 ? 20.999 8.488 -9.006 1.00 90.62 166 PRO A CA 1
ATOM 1264 C C . PRO A 1 166 ? 20.851 7.436 -7.912 1.00 90.62 166 PRO A C 1
ATOM 1266 O O . PRO A 1 166 ? 20.807 7.770 -6.730 1.00 90.62 166 PRO A O 1
ATOM 1269 N N . GLU A 1 167 ? 20.756 6.173 -8.327 1.00 84.75 167 GLU A N 1
ATOM 1270 C CA . GLU A 1 167 ? 20.688 4.992 -7.448 1.00 84.75 167 GLU A CA 1
ATOM 1271 C C . GLU A 1 167 ? 19.459 4.938 -6.520 1.00 84.75 167 GLU A C 1
ATOM 1273 O O . GLU A 1 167 ? 19.253 3.948 -5.826 1.00 84.75 167 GLU A O 1
ATOM 1278 N N . SER A 1 168 ? 18.573 5.935 -6.564 1.00 88.38 168 SER A N 1
ATOM 1279 C CA . SER A 1 168 ? 17.321 5.912 -5.816 1.00 88.38 168 SER A CA 1
ATOM 1280 C C . SER A 1 168 ? 16.241 5.148 -6.580 1.00 88.38 168 SER A C 1
ATOM 1282 O O . SER A 1 168 ? 16.028 5.359 -7.778 1.00 88.38 168 SER A O 1
ATOM 1284 N N . LYS A 1 169 ? 15.527 4.252 -5.890 1.00 88.88 169 LYS A N 1
ATOM 1285 C CA . LYS A 1 169 ? 14.303 3.669 -6.443 1.00 88.88 169 LYS A CA 1
ATOM 1286 C C . LYS A 1 169 ? 13.216 4.743 -6.457 1.00 88.88 169 LYS A C 1
ATOM 1288 O O . LYS A 1 169 ? 13.035 5.479 -5.484 1.00 88.88 169 LYS A O 1
ATOM 1293 N N . ARG A 1 170 ? 12.506 4.827 -7.574 1.00 94.19 170 ARG A N 1
ATOM 1294 C CA . ARG A 1 170 ? 11.303 5.637 -7.767 1.00 94.19 170 ARG A CA 1
ATOM 1295 C C . ARG A 1 170 ? 10.274 4.756 -8.435 1.00 94.19 170 ARG A C 1
ATOM 1297 O O . ARG A 1 170 ? 10.656 3.898 -9.226 1.00 94.19 170 ARG A O 1
ATOM 1304 N N . THR A 1 171 ? 9.015 4.933 -8.079 1.00 97.56 171 THR A N 1
ATOM 1305 C CA . THR A 1 171 ? 7.915 4.140 -8.619 1.00 97.56 171 THR A CA 1
ATOM 1306 C C . THR A 1 171 ? 7.038 5.023 -9.481 1.00 97.56 171 THR A C 1
ATOM 1308 O O . THR A 1 171 ? 7.105 6.255 -9.435 1.00 97.56 171 THR A O 1
ATOM 1311 N N . LEU A 1 172 ? 6.227 4.367 -10.289 1.00 98.25 172 LEU A N 1
ATOM 1312 C CA . LEU A 1 172 ? 5.124 4.986 -10.990 1.00 98.25 172 LEU A CA 1
ATOM 1313 C C . LEU A 1 172 ? 3.870 4.174 -10.705 1.00 98.25 172 LEU A C 1
ATOM 1315 O O . LEU A 1 172 ? 3.988 3.044 -10.240 1.00 98.25 172 LEU A O 1
ATOM 1319 N N . THR A 1 173 ? 2.710 4.747 -10.991 1.00 98.06 173 THR A N 1
ATOM 1320 C CA . THR A 1 173 ? 1.444 4.017 -11.010 1.00 98.06 173 THR A CA 1
ATOM 1321 C C . THR A 1 173 ? 0.438 4.687 -11.933 1.00 98.06 173 THR A C 1
ATOM 1323 O O . THR A 1 173 ? 0.543 5.888 -12.211 1.00 98.06 173 THR A O 1
ATOM 1326 N N . TRP A 1 174 ? -0.530 3.923 -12.427 1.00 97.25 174 TRP A N 1
ATOM 1327 C CA . TRP A 1 174 ? -1.595 4.456 -13.269 1.00 97.25 174 TRP A CA 1
ATOM 1328 C C . TRP A 1 174 ? -2.685 5.158 -12.447 1.00 97.25 174 TRP A C 1
ATOM 1330 O O . TRP A 1 174 ? -3.037 4.756 -11.340 1.00 97.25 174 TRP A O 1
ATOM 1340 N N . TYR A 1 175 ? -3.244 6.229 -13.007 1.00 96.25 175 TYR A N 1
ATOM 1341 C CA . TYR A 1 175 ? -4.364 6.991 -12.455 1.00 96.25 175 TYR A CA 1
ATOM 1342 C C . TYR A 1 175 ? -5.326 7.374 -13.586 1.00 96.25 175 TYR A C 1
ATOM 1344 O O . TYR A 1 175 ? -5.187 8.420 -14.237 1.00 96.25 175 TYR A O 1
ATOM 1352 N N . GLY A 1 176 ? -6.274 6.475 -13.866 1.00 93.19 176 GLY A N 1
ATOM 1353 C CA . GLY A 1 176 ? -7.039 6.510 -15.114 1.00 93.19 176 GLY A CA 1
ATOM 1354 C C . GLY A 1 176 ? -6.090 6.455 -16.316 1.00 93.19 176 GLY A C 1
ATOM 1355 O O . GLY A 1 176 ? -5.180 5.632 -16.348 1.00 93.19 176 GLY A O 1
ATOM 1356 N N . ASP A 1 177 ? -6.244 7.392 -17.252 1.00 94.12 177 ASP A N 1
ATOM 1357 C CA . ASP A 1 177 ? -5.394 7.501 -18.451 1.00 94.12 177 ASP A CA 1
ATOM 1358 C C . ASP A 1 177 ? -4.038 8.196 -18.198 1.00 94.12 177 ASP A C 1
ATOM 1360 O O . ASP A 1 177 ? -3.289 8.490 -19.134 1.00 94.12 177 ASP A O 1
ATOM 1364 N N . ASN A 1 178 ? -3.735 8.534 -16.944 1.00 97.50 178 ASN A N 1
ATOM 1365 C CA . ASN A 1 178 ? -2.540 9.277 -16.550 1.00 97.50 178 ASN A CA 1
ATOM 1366 C C . ASN A 1 178 ? -1.578 8.384 -15.769 1.00 97.50 178 ASN A C 1
ATOM 1368 O O . ASN A 1 178 ? -1.967 7.355 -15.223 1.00 97.50 178 ASN A O 1
ATOM 1372 N N . VAL A 1 179 ? -0.328 8.819 -15.659 1.00 98.50 179 VAL A N 1
ATOM 1373 C CA . VAL A 1 179 ? 0.699 8.156 -14.854 1.00 98.50 179 VAL A CA 1
ATOM 1374 C C . VAL A 1 179 ? 1.173 9.107 -13.772 1.00 98.50 179 VAL A C 1
ATOM 1376 O O . VAL A 1 179 ? 1.557 10.239 -14.062 1.00 98.50 179 VAL A O 1
ATOM 1379 N N . ILE A 1 180 ? 1.181 8.640 -12.530 1.00 98.62 180 ILE A N 1
ATOM 1380 C CA . ILE A 1 180 ? 1.799 9.338 -11.408 1.00 98.62 180 ILE A CA 1
ATOM 1381 C C . ILE A 1 180 ? 3.195 8.758 -11.211 1.00 98.62 180 ILE A C 1
ATOM 1383 O O . ILE A 1 180 ? 3.343 7.541 -11.162 1.00 98.62 180 ILE A O 1
ATOM 1387 N N . ILE A 1 181 ? 4.216 9.602 -11.081 1.00 98.44 181 ILE A N 1
ATOM 1388 C CA . ILE A 1 181 ? 5.591 9.168 -10.792 1.00 98.44 181 ILE A CA 1
ATOM 1389 C C . ILE A 1 181 ? 6.089 9.804 -9.497 1.00 98.44 181 ILE A C 1
ATOM 1391 O O . ILE A 1 181 ? 5.823 10.979 -9.242 1.00 98.44 181 ILE A O 1
ATOM 1395 N N . SER A 1 182 ? 6.851 9.061 -8.693 1.00 98.00 182 SER A N 1
ATOM 1396 C CA . SER A 1 182 ? 7.540 9.625 -7.531 1.00 98.00 182 SER A CA 1
ATOM 1397 C C . SER A 1 182 ? 8.809 10.379 -7.959 1.00 98.00 182 SER A C 1
ATOM 1399 O O . SER A 1 182 ? 9.654 9.852 -8.683 1.00 98.00 182 SER A O 1
ATOM 1401 N N . GLN A 1 183 ? 8.965 11.631 -7.516 1.00 96.75 183 GLN A N 1
ATOM 1402 C CA . GLN A 1 183 ? 10.041 12.544 -7.943 1.00 96.75 183 GLN A CA 1
ATOM 1403 C C . GLN A 1 183 ? 10.958 12.972 -6.785 1.00 96.75 183 GLN A C 1
ATOM 1405 O O . GLN A 1 183 ? 11.636 14.001 -6.844 1.00 96.75 183 GLN A O 1
ATOM 1410 N N . GLY A 1 184 ? 11.020 12.180 -5.710 1.00 95.12 184 GLY A N 1
ATOM 1411 C CA . GLY A 1 184 ? 11.859 12.480 -4.551 1.00 95.12 184 GLY A CA 1
ATOM 1412 C C . GLY A 1 184 ? 11.412 13.764 -3.852 1.00 95.12 184 GLY A C 1
ATOM 1413 O O . GLY A 1 184 ? 10.253 13.891 -3.474 1.00 95.12 184 GLY A O 1
ATOM 1414 N N . GLY A 1 185 ? 12.323 14.724 -3.673 1.00 94.00 185 GLY A N 1
ATOM 1415 C CA . GLY A 1 185 ? 12.016 15.988 -2.986 1.00 94.00 185 GLY A CA 1
ATOM 1416 C C . GLY A 1 185 ? 11.014 16.894 -3.714 1.00 94.00 185 GLY A C 1
ATOM 1417 O O . GLY A 1 185 ? 10.569 17.884 -3.146 1.00 94.00 185 GLY A O 1
ATOM 1418 N N . GLN A 1 186 ? 10.649 16.572 -4.959 1.00 94.44 186 GLN A N 1
ATOM 1419 C CA . GLN A 1 186 ? 9.649 17.313 -5.737 1.00 94.44 186 GLN A CA 1
ATOM 1420 C C . GLN A 1 186 ? 8.215 16.787 -5.552 1.00 94.44 186 GLN A C 1
ATOM 1422 O O . GLN A 1 186 ? 7.301 17.294 -6.196 1.00 94.44 186 GLN A O 1
ATOM 1427 N N . GLY A 1 187 ? 7.997 15.789 -4.690 1.00 96.50 187 GLY A N 1
ATOM 1428 C CA . GLY A 1 187 ? 6.686 15.161 -4.542 1.00 96.50 187 GLY A CA 1
ATOM 1429 C C . GLY A 1 187 ? 6.420 14.135 -5.644 1.00 96.50 187 GLY A C 1
ATOM 1430 O O . GLY A 1 187 ? 7.304 13.344 -5.990 1.00 96.50 187 GLY A O 1
ATOM 1431 N N . ALA A 1 188 ? 5.212 14.150 -6.204 1.00 98.31 188 ALA A N 1
ATOM 1432 C CA . ALA A 1 188 ? 4.815 13.282 -7.307 1.00 98.31 188 ALA A CA 1
ATOM 1433 C C . ALA A 1 188 ? 4.247 14.076 -8.491 1.00 98.31 188 ALA A C 1
ATOM 1435 O O . ALA A 1 188 ? 3.408 14.952 -8.309 1.00 98.31 188 ALA A O 1
ATOM 1436 N N . GLY A 1 189 ? 4.672 13.753 -9.710 1.00 98.25 189 GLY A N 1
ATOM 1437 C CA . GLY A 1 189 ? 4.164 14.389 -10.930 1.00 98.25 189 GLY A CA 1
ATOM 1438 C C . GLY A 1 189 ? 3.115 13.519 -11.618 1.00 98.25 189 GLY A C 1
ATOM 1439 O O . GLY A 1 189 ? 3.261 12.298 -11.648 1.00 98.25 189 GLY A O 1
ATOM 1440 N N . ILE A 1 190 ? 2.076 14.140 -12.178 1.00 98.62 190 ILE A N 1
ATOM 1441 C CA . ILE A 1 190 ? 1.014 13.491 -12.958 1.00 98.62 190 ILE A CA 1
ATOM 1442 C C . ILE A 1 190 ? 1.242 13.797 -14.435 1.00 98.62 190 ILE A C 1
ATOM 1444 O O . ILE A 1 190 ? 1.269 14.959 -14.833 1.00 98.62 190 ILE A O 1
ATOM 1448 N N . TYR A 1 191 ? 1.371 12.762 -15.255 1.00 98.62 191 TYR A N 1
ATOM 1449 C CA . TYR A 1 191 ? 1.729 12.847 -16.667 1.00 98.62 191 TYR A CA 1
ATOM 1450 C C . TYR A 1 191 ? 0.682 12.182 -17.549 1.00 98.62 191 TYR A C 1
ATOM 1452 O O . TYR A 1 191 ? 0.038 11.216 -17.144 1.00 98.62 191 TYR A O 1
ATOM 1460 N N . ASN A 1 192 ? 0.555 12.656 -18.786 1.00 98.12 192 ASN A N 1
ATOM 1461 C CA . ASN A 1 192 ? -0.322 12.041 -19.774 1.00 98.12 192 ASN A CA 1
ATOM 1462 C C . ASN A 1 192 ? 0.402 11.844 -21.106 1.00 98.12 192 ASN A C 1
ATOM 1464 O O . ASN A 1 192 ? 0.924 12.789 -21.700 1.00 98.12 192 ASN A O 1
ATOM 1468 N N . PHE A 1 193 ? 0.423 10.601 -21.587 1.00 98.12 193 PHE A N 1
ATOM 1469 C CA . PHE A 1 193 ? 1.110 10.243 -22.828 1.00 98.12 193 PHE A CA 1
ATOM 1470 C C . PHE A 1 193 ? 0.455 10.842 -24.075 1.00 98.12 193 PHE A C 1
ATOM 1472 O O . PHE A 1 193 ? 1.166 11.190 -25.017 1.00 98.12 193 PHE A O 1
ATOM 1479 N N . SER A 1 194 ? -0.870 11.018 -24.077 1.00 96.44 194 SER A N 1
ATOM 1480 C CA . SER A 1 194 ? -1.604 11.590 -25.212 1.00 96.44 194 SER A CA 1
ATOM 1481 C C . SER A 1 194 ? -1.316 13.080 -25.389 1.00 96.44 194 SER A C 1
ATOM 1483 O O . SER A 1 194 ? -1.190 13.547 -26.520 1.00 96.44 194 SER A O 1
ATOM 1485 N N . SER A 1 195 ? -1.172 13.833 -24.292 1.00 96.75 195 SER A N 1
ATOM 1486 C CA . SER A 1 195 ? -0.755 15.241 -24.348 1.00 96.75 195 SER A CA 1
ATOM 1487 C C . SER A 1 195 ? 0.764 15.424 -24.376 1.00 96.75 195 SER A C 1
ATOM 1489 O O . SER A 1 195 ? 1.228 16.500 -24.740 1.00 96.75 195 SER A O 1
ATOM 1491 N N . SER A 1 196 ? 1.535 14.389 -24.022 1.00 97.06 196 SER A N 1
ATOM 1492 C CA . SER A 1 196 ? 2.997 14.431 -23.881 1.00 97.06 196 SER A CA 1
ATOM 1493 C C . SER A 1 196 ? 3.482 15.502 -22.890 1.00 97.06 196 SER A C 1
ATOM 1495 O O . SER A 1 196 ? 4.504 16.153 -23.109 1.00 97.06 196 SER A O 1
ATOM 1497 N N . THR A 1 197 ? 2.735 15.713 -21.802 1.00 96.56 197 THR A N 1
ATOM 1498 C CA . THR A 1 197 ? 3.013 16.761 -20.805 1.00 96.56 197 THR A CA 1
ATOM 1499 C C . THR A 1 197 ? 2.815 16.276 -19.373 1.00 96.56 197 THR A C 1
ATOM 1501 O O . THR A 1 197 ? 2.062 15.337 -19.113 1.00 96.56 197 THR A O 1
ATOM 1504 N N . GLU A 1 198 ? 3.442 16.985 -18.435 1.00 97.94 198 GLU A N 1
ATOM 1505 C CA . GLU A 1 198 ? 3.010 17.014 -17.037 1.00 97.94 198 GLU A CA 1
ATOM 1506 C C . GLU A 1 198 ? 1.704 17.810 -16.928 1.00 97.94 198 GLU A C 1
ATOM 1508 O O . GLU A 1 198 ? 1.582 18.894 -17.504 1.00 97.94 198 GLU A O 1
ATOM 1513 N N . LEU A 1 199 ? 0.716 17.258 -16.232 1.00 98.19 199 LEU A N 1
ATOM 1514 C CA . LEU A 1 199 ? -0.592 17.869 -16.006 1.00 98.19 199 LEU A CA 1
ATOM 1515 C C . LEU A 1 199 ? -0.667 18.573 -14.651 1.00 98.19 199 LEU A C 1
ATOM 1517 O O . LEU A 1 199 ? -1.272 19.638 -14.547 1.00 98.19 199 LEU A O 1
ATOM 1521 N N . ALA A 1 200 ? -0.064 17.979 -13.620 1.00 97.81 200 ALA A N 1
ATOM 1522 C CA . ALA A 1 200 ? -0.078 18.493 -12.257 1.00 97.81 200 ALA A CA 1
ATOM 1523 C C . ALA A 1 200 ? 1.092 17.928 -11.443 1.00 97.81 200 ALA A C 1
ATOM 1525 O O . ALA A 1 200 ? 1.643 16.882 -11.777 1.00 97.81 200 ALA A O 1
ATOM 1526 N N . ASN A 1 201 ? 1.405 18.594 -10.333 1.00 97.56 201 ASN A N 1
ATOM 1527 C CA . ASN A 1 201 ? 2.345 18.121 -9.325 1.00 97.56 201 ASN A CA 1
ATOM 1528 C C . ASN A 1 201 ? 1.633 18.048 -7.966 1.00 97.56 201 ASN A C 1
ATOM 1530 O O . ASN A 1 201 ? 0.913 18.971 -7.577 1.00 97.56 201 ASN A O 1
ATOM 1534 N N . LEU A 1 202 ? 1.833 16.939 -7.265 1.00 97.62 202 LEU A N 1
ATOM 1535 C CA . LEU A 1 202 ? 1.370 16.683 -5.912 1.00 97.62 202 LEU A CA 1
ATOM 1536 C C . LEU A 1 202 ? 2.551 16.923 -4.963 1.00 97.62 202 LEU A C 1
ATOM 1538 O O . LEU A 1 202 ? 3.480 16.109 -4.932 1.00 97.62 202 LEU A O 1
ATOM 1542 N N . PRO A 1 203 ? 2.555 18.027 -4.198 1.00 95.00 203 PRO A N 1
ATOM 1543 C CA . PRO A 1 203 ? 3.661 18.320 -3.305 1.00 95.00 203 PRO A CA 1
ATOM 1544 C C . PRO A 1 203 ? 3.691 17.321 -2.148 1.00 95.00 203 PRO A C 1
ATOM 1546 O O . PRO A 1 203 ? 2.646 16.958 -1.604 1.00 95.00 203 PRO A O 1
ATOM 1549 N N . LEU A 1 204 ? 4.899 16.945 -1.731 1.00 92.06 204 LEU A N 1
ATOM 1550 C CA . LEU A 1 204 ? 5.121 16.238 -0.473 1.00 92.06 204 LEU A CA 1
ATOM 1551 C C . LEU A 1 204 ? 4.638 17.108 0.690 1.00 92.06 204 LEU A C 1
ATOM 1553 O O . LEU A 1 204 ? 5.021 18.279 0.795 1.00 92.06 204 LEU A O 1
ATOM 1557 N N . LYS A 1 205 ? 3.827 16.534 1.581 1.00 89.12 205 LYS A N 1
ATOM 1558 C CA . LYS A 1 205 ? 3.365 17.209 2.793 1.00 89.12 205 LYS A CA 1
ATOM 1559 C C . LYS A 1 205 ? 4.048 16.638 4.027 1.00 89.12 205 LYS A C 1
ATOM 1561 O O . LYS A 1 205 ? 4.638 15.565 4.022 1.00 89.12 205 LYS A O 1
ATOM 1566 N N . MET A 1 206 ? 4.013 17.438 5.083 1.00 84.00 206 MET A N 1
ATOM 1567 C CA . MET A 1 206 ? 4.539 17.101 6.398 1.00 84.00 206 MET A CA 1
ATOM 1568 C C . MET A 1 206 ? 3.371 17.013 7.367 1.00 84.00 206 MET A C 1
ATOM 1570 O O . MET A 1 206 ? 2.521 17.908 7.373 1.00 84.00 206 MET A O 1
ATOM 1574 N N . HIS A 1 207 ? 3.355 15.982 8.213 1.00 77.62 207 HIS A N 1
ATOM 1575 C CA . HIS A 1 207 ? 2.379 15.908 9.295 1.00 77.62 207 HIS A CA 1
ATOM 1576 C C . HIS A 1 207 ? 2.473 17.174 10.176 1.00 77.62 207 HIS A C 1
ATOM 1578 O O . HIS A 1 207 ? 3.592 17.569 10.523 1.00 77.62 207 HIS A O 1
ATOM 1584 N N . PRO A 1 208 ? 1.351 17.816 10.564 1.00 75.19 208 PRO A N 1
ATOM 1585 C CA . PRO A 1 208 ? 1.373 19.045 11.366 1.00 75.19 208 PRO A CA 1
ATOM 1586 C C . PRO A 1 208 ? 2.138 18.920 12.690 1.00 75.19 208 PRO A C 1
ATOM 1588 O O . PRO A 1 208 ? 2.750 19.886 13.140 1.00 75.19 208 PRO A O 1
ATOM 1591 N N . ASP A 1 209 ? 2.141 17.721 13.276 1.00 71.44 209 ASP A N 1
ATOM 1592 C CA . ASP A 1 209 ? 2.824 17.430 14.543 1.00 71.44 209 ASP A CA 1
ATOM 1593 C C . ASP A 1 209 ? 4.278 16.947 14.368 1.00 71.44 209 ASP A C 1
ATOM 1595 O O . ASP A 1 209 ? 4.950 16.629 15.352 1.00 71.44 209 ASP A O 1
ATOM 1599 N N . ALA A 1 210 ? 4.796 16.887 13.134 1.00 74.62 210 ALA A N 1
ATOM 1600 C CA . ALA A 1 210 ? 6.167 16.455 12.888 1.00 74.62 210 ALA A CA 1
ATOM 1601 C C . ALA A 1 210 ? 7.166 17.433 13.533 1.00 74.62 210 ALA A C 1
ATOM 1603 O O . ALA A 1 210 ? 7.280 18.595 13.144 1.00 74.62 210 ALA A O 1
ATOM 1604 N N . THR A 1 211 ? 7.920 16.949 14.522 1.00 74.44 211 THR A N 1
ATOM 1605 C CA . THR A 1 211 ? 8.829 17.790 15.322 1.00 74.44 211 THR A CA 1
ATOM 1606 C C . THR A 1 211 ? 10.046 18.277 14.534 1.00 74.44 211 THR A C 1
ATOM 1608 O O . THR A 1 211 ? 10.427 19.441 14.656 1.00 74.44 211 THR A O 1
ATOM 1611 N N . PHE A 1 212 ? 10.659 17.406 13.725 1.00 83.81 212 PHE A N 1
ATOM 1612 C CA . PHE A 1 212 ? 11.726 17.752 12.784 1.00 83.81 212 PHE A CA 1
ATOM 1613 C C . PHE A 1 212 ? 11.986 16.596 11.809 1.00 83.81 212 PHE A C 1
ATOM 1615 O O . PHE A 1 212 ? 12.178 15.461 12.236 1.00 83.81 212 PHE A O 1
ATOM 1622 N N . VAL A 1 213 ? 12.075 16.902 10.513 1.00 84.69 213 VAL A N 1
ATOM 1623 C CA . VAL A 1 213 ? 12.552 15.979 9.470 1.00 84.69 213 VAL A CA 1
ATOM 1624 C C . VAL A 1 213 ? 13.607 16.711 8.655 1.00 84.69 213 VAL A C 1
ATOM 1626 O O . VAL A 1 213 ? 13.388 17.856 8.240 1.00 84.69 213 VAL A O 1
ATOM 1629 N N . SER A 1 214 ? 14.765 16.077 8.463 1.00 89.25 214 SER A N 1
ATOM 1630 C CA . SER A 1 214 ? 15.853 16.681 7.700 1.00 89.25 214 SER A CA 1
ATOM 1631 C C . SER A 1 214 ? 15.449 16.833 6.231 1.00 89.25 214 SER A C 1
ATOM 1633 O O . SER A 1 214 ? 14.668 16.042 5.711 1.00 89.25 214 SER A O 1
ATOM 1635 N N . GLU A 1 215 ? 15.964 17.850 5.540 1.00 89.62 215 GLU A N 1
ATOM 1636 C CA . GLU A 1 215 ? 15.574 18.105 4.146 1.00 89.62 215 GLU A CA 1
ATOM 1637 C C . GLU A 1 215 ? 15.902 16.927 3.214 1.00 89.62 215 GLU A C 1
ATOM 1639 O O . GLU A 1 215 ? 15.148 16.647 2.291 1.00 89.62 215 GLU A O 1
ATOM 1644 N N . GLY A 1 216 ? 16.986 16.195 3.492 1.00 89.38 216 GLY A N 1
ATOM 1645 C CA . GLY A 1 216 ? 17.357 15.001 2.727 1.00 89.38 216 GLY A CA 1
ATOM 1646 C C . GLY A 1 216 ? 16.401 13.820 2.916 1.00 89.38 216 GLY A C 1
ATOM 1647 O O . GLY A 1 216 ? 16.341 12.955 2.048 1.00 89.38 216 GLY A O 1
ATOM 1648 N N . ASP A 1 217 ? 15.632 13.807 4.008 1.00 90.44 217 ASP A N 1
ATOM 1649 C CA . ASP A 1 217 ? 14.674 12.742 4.319 1.00 90.44 217 ASP A CA 1
ATOM 1650 C C . ASP A 1 217 ? 13.258 13.056 3.805 1.00 90.44 217 ASP A C 1
ATOM 1652 O O . ASP A 1 217 ? 12.383 12.189 3.843 1.00 90.44 217 ASP A O 1
ATOM 1656 N N . LYS A 1 218 ? 13.017 14.278 3.308 1.00 93.06 218 LYS A N 1
ATOM 1657 C CA . LYS A 1 218 ? 11.749 14.685 2.685 1.00 93.06 218 LYS A CA 1
ATOM 1658 C C . LYS A 1 218 ? 11.735 14.264 1.223 1.00 93.06 218 LYS A C 1
ATOM 1660 O O . LYS A 1 218 ? 11.965 15.064 0.318 1.00 93.06 218 LYS A O 1
ATOM 1665 N N . VAL A 1 219 ? 11.497 12.980 0.997 1.00 95.12 219 VAL A N 1
ATOM 1666 C CA . VAL A 1 219 ? 11.539 12.390 -0.340 1.00 95.12 219 VAL A CA 1
ATOM 1667 C C . VAL A 1 219 ? 10.324 11.509 -0.582 1.00 95.12 219 VAL A C 1
ATOM 1669 O O . VAL A 1 219 ? 10.086 10.554 0.150 1.00 95.12 219 VAL A O 1
ATOM 1672 N N . THR A 1 220 ? 9.577 11.781 -1.649 1.00 97.69 220 THR A N 1
ATOM 1673 C CA . THR A 1 220 ? 8.567 10.851 -2.156 1.00 97.69 220 THR A CA 1
ATOM 1674 C C . THR A 1 220 ? 9.282 9.701 -2.855 1.00 97.69 220 THR A C 1
ATOM 1676 O O . THR A 1 220 ? 9.797 9.841 -3.968 1.00 97.69 220 THR A O 1
ATOM 1679 N N . ASN A 1 221 ? 9.366 8.566 -2.163 1.00 97.19 221 ASN A N 1
ATOM 1680 C CA . ASN A 1 221 ? 10.046 7.363 -2.633 1.00 97.19 221 ASN A CA 1
ATOM 1681 C C . ASN A 1 221 ? 9.152 6.541 -3.562 1.00 97.19 221 ASN A C 1
ATOM 1683 O O . ASN A 1 221 ? 9.609 6.082 -4.610 1.00 97.19 221 ASN A O 1
ATOM 1687 N N . ALA A 1 222 ? 7.872 6.412 -3.217 1.00 98.19 222 ALA A N 1
ATOM 1688 C CA . ALA A 1 222 ? 6.915 5.609 -3.963 1.00 98.19 222 ALA A CA 1
ATOM 1689 C C . ALA A 1 222 ? 5.522 6.239 -3.971 1.00 98.19 222 ALA A C 1
ATOM 1691 O O . ALA A 1 222 ? 5.151 6.972 -3.053 1.00 98.19 222 ALA A O 1
ATOM 1692 N N . VAL A 1 223 ? 4.767 5.898 -5.005 1.00 98.56 223 VAL A N 1
ATOM 1693 C CA . VAL A 1 223 ? 3.356 6.223 -5.199 1.00 98.56 223 VAL A CA 1
ATOM 1694 C C . VAL A 1 223 ? 2.556 4.956 -5.488 1.00 98.56 223 VAL A C 1
ATOM 1696 O O . VAL A 1 223 ? 3.081 4.028 -6.099 1.00 98.56 223 VAL A O 1
ATOM 1699 N N . SER A 1 224 ? 1.297 4.947 -5.058 1.00 98.19 224 SER A N 1
ATOM 1700 C CA . SER A 1 224 ? 0.280 3.942 -5.389 1.00 98.19 224 SER A CA 1
ATOM 1701 C C . SER A 1 224 ? -1.073 4.635 -5.529 1.00 98.19 224 SER A C 1
ATOM 1703 O O . SER A 1 224 ? -1.288 5.698 -4.942 1.00 98.19 224 SER A O 1
ATOM 1705 N N . THR A 1 225 ? -2.001 4.025 -6.259 1.00 96.94 225 THR A N 1
ATOM 1706 C CA . THR A 1 225 ? -3.380 4.508 -6.410 1.00 96.94 225 THR A CA 1
ATOM 1707 C C . THR A 1 225 ? -4.391 3.424 -6.053 1.00 96.94 225 THR A C 1
ATOM 1709 O O . THR A 1 225 ? -4.086 2.235 -6.117 1.00 96.94 225 THR A O 1
ATOM 1712 N N . ASP A 1 226 ? -5.590 3.849 -5.655 1.00 92.94 226 ASP A N 1
ATOM 1713 C CA . ASP A 1 226 ? -6.785 3.002 -5.630 1.00 92.94 226 ASP A CA 1
ATOM 1714 C C . ASP A 1 226 ? -8.027 3.869 -5.884 1.00 92.94 226 ASP A C 1
ATOM 1716 O O . ASP A 1 226 ? -8.364 4.771 -5.108 1.00 92.94 226 ASP A O 1
ATOM 1720 N N . GLY A 1 227 ? -8.668 3.672 -7.037 1.00 87.88 227 GLY A N 1
ATOM 1721 C CA . GLY A 1 227 ? -9.699 4.579 -7.540 1.00 87.88 227 GLY A CA 1
ATOM 1722 C C . GLY A 1 227 ? -9.204 6.030 -7.617 1.00 87.88 227 GLY A C 1
ATOM 1723 O O . GLY A 1 227 ? -8.230 6.333 -8.301 1.00 87.88 227 GLY A O 1
ATOM 1724 N N . ASN A 1 228 ? -9.872 6.937 -6.895 1.00 88.75 228 ASN A N 1
ATOM 1725 C CA . ASN A 1 228 ? -9.524 8.365 -6.878 1.00 88.75 228 ASN A CA 1
ATOM 1726 C C . ASN A 1 228 ? -8.536 8.748 -5.764 1.00 88.75 228 ASN A C 1
ATOM 1728 O O . ASN A 1 228 ? -8.271 9.942 -5.577 1.00 88.75 228 ASN A O 1
ATOM 1732 N N . PHE A 1 229 ? -8.025 7.771 -5.013 1.00 94.19 229 PHE A N 1
ATOM 1733 C CA . PHE A 1 229 ? -7.029 7.999 -3.977 1.00 94.19 229 PHE A CA 1
ATOM 1734 C C . PHE A 1 229 ? -5.609 7.815 -4.511 1.00 94.19 229 PHE A C 1
ATOM 1736 O O . PHE A 1 229 ? -5.334 6.918 -5.309 1.00 94.19 229 PHE A O 1
ATOM 1743 N N . VAL A 1 230 ? -4.708 8.668 -4.031 1.00 97.50 230 VAL A N 1
ATOM 1744 C CA . VAL A 1 230 ? -3.267 8.622 -4.266 1.00 97.50 230 VAL A CA 1
ATOM 1745 C C . VAL A 1 230 ? -2.569 8.505 -2.919 1.00 97.50 230 VAL A C 1
ATOM 1747 O O . VAL A 1 230 ? -2.846 9.272 -1.995 1.00 97.50 230 VAL A O 1
ATOM 1750 N N . TYR A 1 231 ? -1.642 7.564 -2.827 1.00 97.75 231 TYR A N 1
ATOM 1751 C CA . TYR A 1 231 ? -0.859 7.276 -1.634 1.00 97.75 231 TYR A CA 1
ATOM 1752 C C . TYR A 1 231 ? 0.606 7.560 -1.935 1.00 97.75 231 TYR A C 1
ATOM 1754 O O . TYR A 1 231 ? 1.132 7.049 -2.924 1.00 97.75 231 TYR A O 1
ATOM 1762 N N . MET A 1 232 ? 1.270 8.361 -1.103 1.00 98.06 232 MET A N 1
ATOM 1763 C CA . MET A 1 232 ? 2.666 8.752 -1.320 1.00 98.06 232 MET A CA 1
ATOM 1764 C C . MET A 1 232 ? 3.517 8.396 -0.101 1.00 98.06 232 MET A C 1
ATOM 1766 O O . MET A 1 232 ? 3.321 8.932 0.989 1.00 98.06 232 MET A O 1
ATOM 1770 N N . ALA A 1 233 ? 4.477 7.487 -0.283 1.00 97.50 233 ALA A N 1
ATOM 1771 C CA . ALA A 1 233 ? 5.464 7.150 0.738 1.00 97.50 233 ALA A CA 1
ATOM 1772 C C . ALA A 1 233 ? 6.562 8.223 0.754 1.00 97.50 233 ALA A C 1
ATOM 1774 O O . ALA A 1 233 ? 7.470 8.206 -0.081 1.00 97.50 233 ALA A O 1
ATOM 1775 N N . ASN A 1 234 ? 6.470 9.155 1.699 1.00 96.19 234 ASN A N 1
ATOM 1776 C CA . ASN A 1 234 ? 7.242 10.396 1.728 1.00 96.19 234 ASN A CA 1
ATOM 1777 C C . ASN A 1 234 ? 8.460 10.350 2.661 1.00 96.19 234 ASN A C 1
ATOM 1779 O O . ASN A 1 234 ? 8.809 11.344 3.303 1.00 96.19 234 ASN A O 1
ATOM 1783 N N . GLY A 1 235 ? 9.125 9.199 2.753 1.00 93.62 235 GLY A N 1
ATOM 1784 C CA . GLY A 1 235 ? 10.356 9.072 3.523 1.00 93.62 235 GLY A CA 1
ATOM 1785 C C . GLY A 1 235 ? 10.137 9.435 4.990 1.00 93.62 235 GLY A C 1
ATOM 1786 O O . GLY A 1 235 ? 9.220 8.929 5.638 1.00 93.62 235 GLY A O 1
ATOM 1787 N N . GLY A 1 236 ? 10.960 10.340 5.516 1.00 91.75 236 GLY A N 1
ATOM 1788 C CA . GLY A 1 236 ? 10.833 10.837 6.886 1.00 91.75 236 GLY A CA 1
ATOM 1789 C C . GLY A 1 236 ? 9.555 11.640 7.161 1.00 91.75 236 GLY A C 1
ATOM 1790 O O . GLY A 1 236 ? 9.245 11.869 8.325 1.00 91.75 236 GLY A O 1
ATOM 1791 N N . ALA A 1 237 ? 8.810 12.056 6.132 1.00 91.56 237 ALA A N 1
ATOM 1792 C CA . ALA A 1 237 ? 7.572 12.823 6.283 1.00 91.56 237 ALA A CA 1
ATOM 1793 C C . ALA A 1 237 ? 6.319 11.959 6.532 1.00 91.56 237 ALA A C 1
ATOM 1795 O O . ALA A 1 237 ? 5.273 12.501 6.883 1.00 91.56 237 ALA A O 1
ATOM 1796 N N . GLY A 1 238 ? 6.427 10.631 6.401 1.00 92.88 238 GLY A N 1
ATOM 1797 C CA . GLY A 1 238 ? 5.326 9.692 6.630 1.00 92.88 238 GLY A CA 1
ATOM 1798 C C . GLY A 1 238 ? 4.615 9.262 5.346 1.00 92.88 238 GLY A C 1
ATOM 1799 O O . GLY A 1 238 ? 5.241 9.130 4.292 1.00 92.88 238 GLY A O 1
ATOM 1800 N N . LEU A 1 239 ? 3.317 8.977 5.451 1.00 95.38 239 LEU A N 1
ATOM 1801 C CA . LEU A 1 239 ? 2.465 8.550 4.340 1.00 95.38 239 LEU A CA 1
ATOM 1802 C C . LEU A 1 239 ? 1.383 9.601 4.079 1.00 95.38 239 LEU A C 1
ATOM 1804 O O . LEU A 1 239 ? 0.511 9.798 4.927 1.00 95.38 239 LEU A O 1
ATOM 1808 N N . ASP A 1 240 ? 1.396 10.205 2.893 1.00 95.19 240 ASP A N 1
ATOM 1809 C CA . ASP A 1 240 ? 0.306 11.079 2.450 1.00 95.19 240 ASP A CA 1
ATOM 1810 C C . ASP A 1 240 ? -0.792 10.252 1.782 1.00 95.19 240 ASP A C 1
ATOM 1812 O O . ASP A 1 240 ? -0.518 9.341 0.995 1.00 95.19 240 ASP A O 1
ATOM 1816 N N . ILE A 1 241 ? -2.039 10.618 2.066 1.00 94.75 241 ILE A N 1
ATOM 1817 C CA . ILE A 1 241 ? -3.248 10.056 1.470 1.00 94.75 241 ILE A CA 1
ATOM 1818 C C . ILE A 1 241 ? -4.031 11.220 0.879 1.00 94.75 241 ILE A C 1
ATOM 1820 O O . ILE A 1 241 ? -4.467 12.111 1.606 1.00 94.75 241 ILE A O 1
ATOM 1824 N N . LEU A 1 242 ? -4.206 11.229 -0.437 1.00 94.62 242 LEU A N 1
ATOM 1825 C CA . LEU A 1 242 ? -4.881 12.299 -1.162 1.00 94.62 242 LEU A CA 1
ATOM 1826 C C . LEU A 1 242 ? -6.075 11.728 -1.918 1.00 94.62 242 LEU A C 1
ATOM 1828 O O . LEU A 1 242 ? -5.947 10.716 -2.594 1.00 94.62 242 LEU A O 1
ATOM 1832 N N . LYS A 1 243 ? -7.217 12.407 -1.861 1.00 93.44 243 LYS A N 1
ATOM 1833 C CA . LYS A 1 243 ? -8.340 12.195 -2.775 1.00 93.44 243 LYS A CA 1
ATOM 1834 C C . LYS A 1 243 ? -8.345 13.324 -3.790 1.00 93.44 243 LYS A C 1
ATOM 1836 O O . LYS A 1 243 ? -8.400 14.495 -3.402 1.00 93.44 243 LYS A O 1
ATOM 1841 N N . LEU A 1 244 ? -8.292 12.976 -5.070 1.00 94.56 244 LEU A N 1
ATOM 1842 C CA . LEU A 1 244 ? -8.266 13.953 -6.155 1.00 94.56 244 LEU A CA 1
ATOM 1843 C C . LEU A 1 244 ? -9.625 14.047 -6.862 1.00 94.56 244 LEU A C 1
ATOM 1845 O O . LEU A 1 244 ? -10.385 13.076 -6.912 1.00 94.56 244 LEU A O 1
ATOM 1849 N N . ASP A 1 245 ? -9.931 15.228 -7.394 1.00 93.12 245 ASP A N 1
ATOM 1850 C CA . ASP A 1 245 ? -11.005 15.428 -8.367 1.00 93.12 245 ASP A CA 1
ATOM 1851 C C . ASP A 1 245 ? -10.525 15.189 -9.812 1.00 93.12 245 ASP A C 1
ATOM 1853 O O . ASP A 1 245 ? -9.358 14.891 -10.073 1.00 93.12 245 ASP A O 1
ATOM 1857 N N . SER A 1 246 ? -11.431 15.346 -10.781 1.00 90.75 246 SER A N 1
ATOM 1858 C CA . SER A 1 246 ? -11.139 15.138 -12.206 1.00 90.75 246 SER A CA 1
ATOM 1859 C C . SER A 1 246 ? -10.143 16.137 -12.811 1.00 90.75 246 SER A C 1
ATOM 1861 O O . SER A 1 246 ? -9.704 15.937 -13.939 1.00 90.75 246 SER A O 1
ATOM 1863 N N . SER A 1 247 ? -9.828 17.228 -12.109 1.00 93.56 247 SER A N 1
ATOM 1864 C CA . SER A 1 247 ? -8.822 18.225 -12.501 1.00 93.56 247 SER A CA 1
ATOM 1865 C C . SER A 1 247 ? -7.529 18.078 -11.691 1.00 93.56 247 SER A C 1
ATOM 1867 O O . SER A 1 247 ? -6.696 18.984 -11.703 1.00 93.56 247 SER A O 1
ATOM 1869 N N . PHE A 1 248 ? -7.372 16.959 -10.974 1.00 95.19 248 PHE A N 1
ATOM 1870 C CA . PHE A 1 248 ? -6.270 16.676 -10.051 1.00 95.19 248 PHE A CA 1
ATOM 1871 C C . PHE A 1 248 ? -6.185 17.636 -8.852 1.00 95.19 248 PHE A C 1
ATOM 1873 O O . PHE A 1 248 ? -5.150 17.723 -8.191 1.00 95.19 248 PHE A O 1
ATOM 1880 N N . GLY A 1 249 ? -7.273 18.344 -8.539 1.00 93.56 249 GLY A N 1
ATOM 1881 C CA . GLY A 1 249 ? -7.395 19.131 -7.319 1.00 93.56 249 GLY A CA 1
ATOM 1882 C C . GLY A 1 249 ? -7.561 18.224 -6.101 1.00 93.56 249 GLY A C 1
ATOM 1883 O O . GLY A 1 249 ? -8.321 17.258 -6.139 1.00 93.56 249 GLY A O 1
ATOM 1884 N N . THR A 1 250 ? -6.858 18.517 -5.003 1.00 93.44 250 THR A N 1
ATOM 1885 C CA . THR A 1 250 ? -7.036 17.788 -3.738 1.00 93.44 250 THR A CA 1
ATOM 1886 C C . THR A 1 250 ? -8.374 18.167 -3.100 1.00 93.44 250 THR A C 1
ATOM 1888 O O . THR A 1 250 ? -8.562 19.309 -2.687 1.00 93.44 250 THR A O 1
ATOM 1891 N N . ILE A 1 251 ? -9.289 17.201 -3.000 1.00 91.19 251 ILE A N 1
ATOM 1892 C CA . ILE A 1 251 ? -10.612 17.352 -2.362 1.00 91.19 251 ILE A CA 1
ATOM 1893 C C . ILE A 1 251 ? -10.708 16.643 -1.007 1.00 91.19 251 ILE A C 1
ATOM 1895 O O . ILE A 1 251 ? -11.707 16.770 -0.304 1.00 91.19 251 ILE A O 1
ATOM 1899 N N . GLY A 1 252 ? -9.675 15.891 -0.638 1.00 86.50 252 GLY A N 1
ATOM 1900 C CA . GLY A 1 252 ? -9.516 15.290 0.677 1.00 86.50 252 GLY A CA 1
ATOM 1901 C C . GLY A 1 252 ? -8.059 14.921 0.897 1.00 86.50 252 GLY A C 1
ATOM 1902 O O . GLY A 1 252 ? -7.369 14.534 -0.046 1.00 86.50 252 GLY A O 1
ATOM 1903 N N . GLU A 1 253 ? -7.583 15.061 2.126 1.00 90.25 253 GLU A N 1
ATOM 1904 C CA . GLU A 1 253 ? -6.203 14.749 2.472 1.00 90.25 253 GLU A CA 1
ATOM 1905 C C . GLU A 1 253 ? -6.077 14.255 3.908 1.00 90.25 253 GLU A C 1
ATOM 1907 O O . GLU A 1 253 ? -6.836 14.650 4.793 1.00 90.25 253 GLU A O 1
ATOM 1912 N N . GLY A 1 254 ? -5.086 13.404 4.125 1.00 88.19 254 GLY A N 1
ATOM 1913 C CA . GLY A 1 254 ? -4.636 12.966 5.433 1.00 88.19 254 GLY A CA 1
ATOM 1914 C C . GLY A 1 254 ? -3.161 12.604 5.365 1.00 88.19 254 GLY A C 1
ATOM 1915 O O . GLY A 1 254 ? -2.642 12.266 4.301 1.00 88.19 254 GLY A O 1
ATOM 1916 N N . ILE A 1 255 ? -2.482 12.689 6.503 1.00 87.62 255 ILE A N 1
ATOM 1917 C CA . ILE A 1 255 ? -1.091 12.264 6.631 1.00 87.62 255 ILE A CA 1
ATOM 1918 C C . ILE A 1 255 ? -1.045 11.298 7.801 1.00 87.62 255 ILE A C 1
ATOM 1920 O O . ILE A 1 255 ? -1.430 11.649 8.914 1.00 87.62 255 ILE A O 1
ATOM 1924 N N . ALA A 1 256 ? -0.603 10.074 7.548 1.00 86.56 256 ALA A N 1
ATOM 1925 C CA . ALA A 1 256 ? -0.292 9.139 8.611 1.00 86.56 256 ALA A CA 1
ATOM 1926 C C . ALA A 1 256 ? 1.172 9.343 9.009 1.00 86.56 256 ALA A C 1
ATOM 1928 O O . ALA A 1 256 ? 2.078 9.196 8.184 1.00 86.56 256 ALA A O 1
ATOM 1929 N N . GLU A 1 257 ? 1.410 9.681 10.276 1.00 83.00 257 GLU A N 1
ATOM 1930 C CA . GLU A 1 257 ? 2.758 9.649 10.833 1.00 83.00 257 GLU A CA 1
ATOM 1931 C C . GLU A 1 257 ? 3.196 8.189 10.983 1.00 83.00 257 GLU A C 1
ATOM 1933 O O . GLU A 1 257 ? 2.516 7.369 11.604 1.00 83.00 257 GLU A O 1
ATOM 1938 N N . ILE A 1 258 ? 4.341 7.856 10.393 1.00 88.06 258 ILE A N 1
ATOM 1939 C CA . ILE A 1 258 ? 4.867 6.494 10.357 1.00 88.06 258 ILE A CA 1
ATOM 1940 C C . ILE A 1 258 ? 6.199 6.483 11.085 1.00 88.06 258 ILE A C 1
ATOM 1942 O O . ILE A 1 258 ? 7.067 7.320 10.856 1.00 88.06 258 ILE A O 1
ATOM 1946 N N . SER A 1 259 ? 6.374 5.509 11.976 1.00 84.38 259 SER A N 1
ATOM 1947 C CA . SER A 1 259 ? 7.660 5.313 12.638 1.00 84.38 259 SER A CA 1
ATOM 1948 C C . SER A 1 259 ? 8.708 4.828 11.630 1.00 84.38 259 SER A C 1
ATOM 1950 O O . SER A 1 259 ? 8.590 3.738 11.059 1.00 84.38 259 SER A O 1
ATOM 1952 N N . GLY A 1 260 ? 9.765 5.622 11.462 1.00 87.75 260 GLY A N 1
ATOM 1953 C CA . GLY A 1 260 ? 10.818 5.391 10.473 1.00 87.75 260 GLY A CA 1
ATOM 1954 C C . GLY A 1 260 ? 10.438 5.863 9.066 1.00 87.75 260 GLY A C 1
ATOM 1955 O O . GLY A 1 260 ? 9.290 6.191 8.793 1.00 87.75 260 GLY A O 1
ATOM 1956 N N . SER A 1 261 ? 11.420 5.882 8.162 1.00 91.81 261 SER A N 1
ATOM 1957 C CA . SER A 1 261 ? 11.231 6.359 6.784 1.00 91.81 261 SER A CA 1
ATOM 1958 C C . SER A 1 261 ? 10.244 5.485 6.010 1.00 91.81 261 SER A C 1
ATOM 1960 O O . SER A 1 261 ? 10.474 4.281 5.913 1.00 91.81 261 SER A O 1
ATOM 1962 N N . ALA A 1 262 ? 9.191 6.077 5.442 1.00 95.38 262 ALA A N 1
ATOM 1963 C CA . ALA A 1 262 ? 8.267 5.444 4.505 1.00 95.38 262 ALA A CA 1
ATOM 1964 C C . ALA A 1 262 ? 8.926 5.280 3.121 1.00 95.38 262 ALA A C 1
ATOM 1966 O O . ALA A 1 262 ? 9.248 6.258 2.442 1.00 95.38 262 ALA A O 1
ATOM 1967 N N . ASN A 1 263 ? 9.141 4.036 2.692 1.00 95.69 263 ASN A N 1
ATOM 1968 C CA . ASN A 1 263 ? 9.996 3.729 1.539 1.00 95.69 263 ASN A CA 1
ATOM 1969 C C . ASN A 1 263 ? 9.239 3.141 0.343 1.00 95.69 263 ASN A C 1
ATOM 1971 O O . ASN A 1 263 ? 9.647 3.352 -0.796 1.00 95.69 263 ASN A O 1
ATOM 1975 N N . PHE A 1 264 ? 8.151 2.410 0.582 1.00 97.00 264 PHE A N 1
ATOM 1976 C CA . PHE A 1 264 ? 7.319 1.836 -0.474 1.00 97.00 264 PHE A CA 1
ATOM 1977 C C . PHE A 1 264 ? 5.874 1.737 0.001 1.00 97.00 264 PHE A C 1
ATOM 1979 O O . PHE A 1 264 ? 5.647 1.424 1.169 1.00 97.00 264 PHE A O 1
ATOM 1986 N N . VAL A 1 265 ? 4.917 1.989 -0.890 1.00 97.81 265 VAL A N 1
ATOM 1987 C CA . VAL A 1 265 ? 3.485 1.889 -0.602 1.00 97.81 265 VAL A CA 1
ATOM 1988 C C . VAL A 1 265 ? 2.780 1.142 -1.724 1.00 97.81 265 VAL A C 1
ATOM 1990 O O . VAL A 1 265 ? 3.071 1.381 -2.890 1.00 97.81 265 VAL A O 1
ATOM 1993 N N . GLN A 1 266 ? 1.849 0.2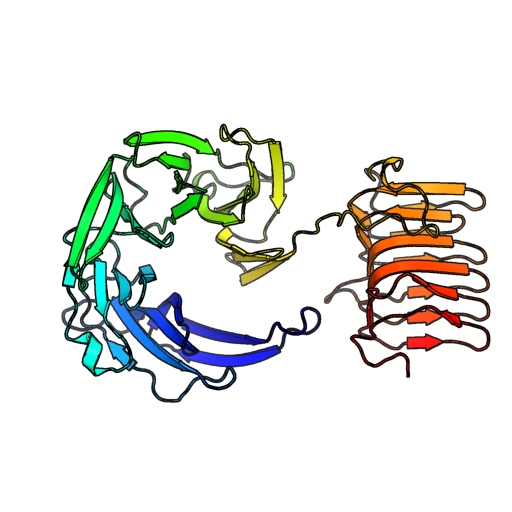69 -1.356 1.00 95.88 266 GLN A N 1
ATOM 1994 C CA . GLN A 1 266 ? 0.875 -0.342 -2.253 1.00 95.88 266 GLN A CA 1
ATOM 1995 C C . GLN A 1 266 ? -0.496 -0.264 -1.585 1.00 95.88 266 GLN A C 1
ATOM 1997 O O . GLN A 1 266 ? -0.650 -0.711 -0.450 1.00 95.88 266 GLN A O 1
ATOM 2002 N N . ALA A 1 267 ? -1.491 0.279 -2.274 1.00 94.94 267 ALA A N 1
ATOM 2003 C CA . ALA A 1 267 ? -2.876 0.293 -1.820 1.00 94.94 267 ALA A CA 1
ATOM 2004 C C . ALA A 1 267 ? -3.727 -0.657 -2.664 1.00 94.94 267 ALA A C 1
ATOM 2006 O O . ALA A 1 267 ? -3.460 -0.847 -3.854 1.00 94.94 267 ALA A O 1
ATOM 2007 N N . LYS A 1 268 ? -4.717 -1.288 -2.028 1.00 90.06 268 LYS A N 1
ATOM 2008 C CA . LYS A 1 268 ? -5.732 -2.105 -2.696 1.00 90.06 268 LYS A CA 1
ATOM 2009 C C . LYS A 1 268 ? -6.960 -2.260 -1.802 1.00 90.06 268 LYS A C 1
ATOM 2011 O O . LYS A 1 268 ? -6.875 -2.864 -0.731 1.00 90.06 268 LYS A O 1
ATOM 2016 N N . GLY A 1 269 ? -8.106 -1.783 -2.276 1.00 85.88 269 GLY A N 1
ATOM 2017 C CA . GLY A 1 269 ? -9.342 -1.769 -1.508 1.00 85.88 269 GLY A CA 1
ATOM 2018 C C . GLY A 1 269 ? -9.184 -0.939 -0.235 1.00 85.88 269 GLY A C 1
ATOM 2019 O O . GLY A 1 269 ? -8.640 0.160 -0.231 1.00 85.88 269 GLY A O 1
ATOM 2020 N N . GLU A 1 270 ? -9.616 -1.492 0.892 1.00 82.25 270 GLU A N 1
ATOM 2021 C CA . GLU A 1 270 ? -9.526 -0.808 2.184 1.00 82.25 270 GLU A CA 1
ATOM 2022 C C . GLU A 1 270 ? -8.133 -0.874 2.836 1.00 82.25 270 GLU A C 1
ATOM 2024 O O . GLU A 1 270 ? -7.972 -0.393 3.954 1.00 82.25 270 GLU A O 1
ATOM 2029 N N . TYR A 1 271 ? -7.120 -1.464 2.192 1.00 88.75 271 TYR A N 1
ATOM 2030 C CA . TYR A 1 271 ? -5.806 -1.675 2.803 1.00 88.75 271 TYR A CA 1
ATOM 2031 C C . TYR A 1 271 ? -4.685 -0.898 2.112 1.00 88.75 271 TYR A C 1
ATOM 2033 O O . TYR A 1 271 ? -4.590 -0.843 0.886 1.00 88.75 271 TYR A O 1
ATOM 2041 N N . ILE A 1 272 ? -3.782 -0.359 2.934 1.00 93.88 272 ILE A N 1
ATOM 2042 C CA . ILE A 1 272 ? -2.528 0.265 2.517 1.00 93.88 272 ILE A CA 1
ATOM 2043 C C . ILE A 1 272 ? -1.376 -0.518 3.146 1.00 93.88 272 ILE A C 1
ATOM 2045 O O . ILE A 1 272 ? -1.238 -0.583 4.368 1.00 93.88 272 ILE A O 1
ATOM 2049 N N . TYR A 1 273 ? -0.527 -1.088 2.302 1.00 94.56 273 TYR A N 1
ATOM 2050 C CA . TYR A 1 273 ? 0.684 -1.799 2.681 1.00 94.56 273 TYR A CA 1
ATOM 2051 C C . TYR A 1 273 ? 1.864 -0.849 2.543 1.00 94.56 273 TYR A C 1
ATOM 2053 O O . TYR A 1 273 ? 2.189 -0.402 1.444 1.00 94.56 273 TYR A O 1
ATOM 2061 N N . LEU A 1 274 ? 2.505 -0.530 3.661 1.00 96.56 274 LEU A N 1
ATOM 2062 C CA . LEU A 1 274 ? 3.578 0.448 3.722 1.00 96.56 274 LEU A CA 1
ATOM 2063 C C . LEU A 1 274 ? 4.844 -0.186 4.292 1.00 96.56 274 LEU A C 1
ATOM 2065 O O . LEU A 1 274 ? 4.887 -0.584 5.455 1.00 96.56 274 LEU A O 1
ATOM 2069 N N . ALA A 1 275 ? 5.907 -0.229 3.497 1.00 95.38 275 ALA A N 1
ATOM 2070 C CA . ALA A 1 275 ? 7.228 -0.582 3.994 1.00 95.38 275 ALA A CA 1
ATOM 2071 C C . ALA A 1 275 ? 7.895 0.656 4.599 1.00 95.38 275 ALA A C 1
ATOM 2073 O O . ALA A 1 275 ? 8.054 1.679 3.922 1.00 95.38 275 ALA A O 1
ATOM 2074 N N . SER A 1 276 ? 8.330 0.552 5.854 1.00 95.00 276 SER A N 1
ATOM 2075 C CA . SER A 1 276 ? 9.129 1.580 6.512 1.00 95.00 276 SER A CA 1
ATOM 2076 C C . SER A 1 276 ? 10.455 1.038 7.043 1.00 95.00 276 SER A C 1
ATOM 2078 O O . SER A 1 276 ? 10.669 -0.171 7.130 1.00 95.00 276 SER A O 1
ATOM 2080 N N . GLY A 1 277 ? 11.351 1.939 7.451 1.00 92.31 277 GLY A N 1
ATOM 2081 C CA . GLY A 1 277 ? 12.612 1.574 8.108 1.00 92.31 277 GLY A CA 1
ATOM 2082 C C . GLY A 1 277 ? 12.456 0.775 9.413 1.00 92.31 277 GLY A C 1
ATOM 2083 O O . GLY A 1 277 ? 13.452 0.292 9.942 1.00 92.31 277 GLY A O 1
ATOM 2084 N N . THR A 1 278 ? 11.235 0.630 9.943 1.00 91.69 278 THR A N 1
ATOM 2085 C CA . THR A 1 278 ? 10.941 -0.190 11.131 1.00 91.69 278 THR A CA 1
ATOM 2086 C C . THR A 1 278 ? 10.202 -1.494 10.818 1.00 91.69 278 THR A C 1
ATOM 2088 O O . THR A 1 278 ? 10.038 -2.316 11.719 1.00 91.69 278 THR A O 1
ATOM 2091 N N . GLY A 1 279 ? 9.788 -1.718 9.566 1.00 91.25 279 GLY A N 1
ATOM 2092 C CA . GLY A 1 279 ? 9.074 -2.920 9.133 1.00 91.25 279 GLY A CA 1
ATOM 2093 C C . GLY A 1 279 ? 7.878 -2.625 8.224 1.00 91.25 279 GLY A C 1
ATOM 2094 O O . GLY A 1 279 ? 7.724 -1.520 7.708 1.00 91.25 279 GLY A O 1
ATOM 2095 N N . LEU A 1 280 ? 7.032 -3.637 8.021 1.00 90.75 280 LEU A N 1
ATOM 2096 C CA . LEU A 1 280 ? 5.774 -3.517 7.283 1.00 90.75 280 LEU A CA 1
ATOM 2097 C C . LEU A 1 280 ? 4.669 -2.980 8.200 1.00 90.75 280 LEU A C 1
ATOM 2099 O O . LEU A 1 280 ? 4.414 -3.540 9.266 1.00 90.75 280 LEU A O 1
ATOM 2103 N N . HIS A 1 281 ? 3.977 -1.942 7.743 1.00 90.75 281 HIS A N 1
ATOM 2104 C CA . HIS A 1 281 ? 2.749 -1.425 8.337 1.00 90.75 281 HIS A CA 1
ATOM 2105 C C . HIS A 1 281 ? 1.592 -1.758 7.398 1.00 90.75 281 HIS A C 1
ATOM 2107 O O . HIS A 1 281 ? 1.671 -1.485 6.202 1.00 90.75 281 HIS A O 1
ATOM 2113 N N . ILE A 1 282 ? 0.526 -2.353 7.930 1.00 88.69 282 ILE A N 1
ATOM 2114 C CA . ILE A 1 282 ? -0.716 -2.597 7.192 1.00 88.69 282 ILE A CA 1
ATOM 2115 C C . ILE A 1 282 ? -1.765 -1.690 7.815 1.00 88.69 282 ILE A C 1
ATOM 2117 O O . ILE A 1 282 ? -2.166 -1.887 8.962 1.00 88.69 282 ILE A O 1
ATOM 2121 N N . LEU A 1 283 ? -2.155 -0.661 7.076 1.00 86.06 283 LEU A N 1
ATOM 2122 C CA . LEU A 1 283 ? -3.159 0.301 7.501 1.00 86.06 283 LEU A CA 1
ATOM 2123 C C . LEU A 1 283 ? -4.483 -0.054 6.840 1.00 86.06 283 LEU A C 1
ATOM 2125 O O . LEU A 1 283 ? -4.510 -0.474 5.684 1.00 86.06 283 LEU A O 1
ATOM 2129 N N . ARG A 1 284 ? -5.574 0.141 7.575 1.00 79.69 284 ARG A N 1
ATOM 2130 C CA . ARG A 1 284 ? -6.931 -0.003 7.057 1.00 79.69 284 ARG A CA 1
ATOM 2131 C C . ARG A 1 284 ? -7.560 1.377 6.930 1.00 79.69 284 ARG A C 1
ATOM 2133 O O . ARG A 1 284 ? -7.516 2.162 7.876 1.00 79.69 284 ARG A O 1
ATOM 2140 N N . ILE A 1 285 ? -8.135 1.659 5.774 1.00 76.81 285 ILE A N 1
ATOM 2141 C CA . ILE A 1 285 ? -8.9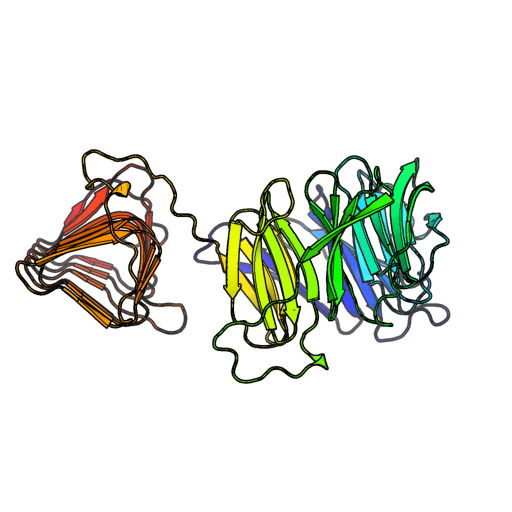72 2.824 5.529 1.00 76.81 285 ILE A CA 1
ATOM 2142 C C . ILE A 1 285 ? -10.352 2.477 6.053 1.00 76.81 285 ILE A C 1
ATOM 2144 O O . ILE A 1 285 ? -10.980 1.529 5.592 1.00 76.81 285 ILE A O 1
ATOM 2148 N N . LEU A 1 286 ? -10.806 3.240 7.036 1.00 69.50 286 LEU A N 1
ATOM 2149 C CA . LEU A 1 286 ? -12.166 3.126 7.518 1.00 69.50 286 LEU A CA 1
ATOM 2150 C C . LEU A 1 286 ? -13.011 4.100 6.705 1.00 69.50 286 LEU A C 1
ATOM 2152 O O . LEU A 1 286 ? -12.860 5.319 6.810 1.00 69.50 286 LEU A O 1
ATOM 2156 N N . THR A 1 287 ? -13.839 3.555 5.823 1.00 62.50 287 THR A N 1
ATOM 2157 C CA . THR A 1 287 ? -14.944 4.308 5.250 1.00 62.50 287 THR A CA 1
ATOM 2158 C C . THR A 1 287 ? -16.077 4.273 6.257 1.00 62.50 287 THR A C 1
ATOM 2160 O O . THR A 1 287 ? -16.399 3.221 6.807 1.00 62.50 287 THR A O 1
ATOM 2163 N N . SER A 1 288 ? -16.693 5.424 6.508 1.00 53.66 288 SER A N 1
ATOM 2164 C CA . SER A 1 288 ? -18.053 5.436 7.025 1.00 53.66 288 SER A CA 1
ATOM 2165 C C . SER A 1 288 ? -18.899 4.776 5.943 1.00 53.66 288 SER A C 1
ATOM 2167 O O . SER A 1 288 ? -19.243 5.434 4.959 1.00 53.66 288 SER A O 1
ATOM 2169 N N . ASP A 1 289 ? -19.107 3.462 6.045 1.00 51.31 289 ASP A N 1
ATOM 2170 C CA . ASP A 1 289 ? -20.084 2.803 5.198 1.00 51.31 289 ASP A CA 1
ATOM 2171 C C . ASP A 1 289 ? -21.387 3.556 5.408 1.00 51.31 289 ASP A C 1
ATOM 2173 O O . ASP A 1 289 ? -21.805 3.818 6.538 1.00 51.31 289 ASP A O 1
ATOM 2177 N N . ASP A 1 290 ? -21.982 3.959 4.296 1.00 43.91 290 ASP A N 1
ATOM 2178 C CA . ASP A 1 290 ? -23.323 4.510 4.244 1.00 43.91 290 ASP A CA 1
ATOM 2179 C C . ASP A 1 290 ? -24.280 3.343 4.560 1.00 43.91 290 ASP A C 1
ATOM 2181 O O . ASP A 1 290 ? -24.928 2.766 3.684 1.00 43.91 290 ASP A O 1
ATOM 2185 N N . THR A 1 291 ? -24.247 2.851 5.805 1.00 44.16 291 THR A N 1
ATOM 2186 C CA . THR A 1 291 ? -25.087 1.749 6.255 1.00 44.16 291 THR A CA 1
ATOM 2187 C C . THR A 1 291 ? -26.476 2.306 6.453 1.00 44.16 291 THR A C 1
ATOM 2189 O O . THR A 1 291 ? -26.734 3.117 7.345 1.00 44.16 291 THR A O 1
ATOM 2192 N N . ALA A 1 292 ? -27.356 1.844 5.562 1.00 45.44 292 ALA A N 1
ATOM 2193 C CA . ALA A 1 292 ? -28.791 2.039 5.571 1.00 45.44 292 ALA A CA 1
ATOM 2194 C C . ALA A 1 292 ? -29.323 2.272 6.986 1.00 45.44 292 ALA A C 1
ATOM 2196 O O . ALA A 1 292 ? -29.117 1.453 7.885 1.00 45.44 292 ALA A O 1
ATOM 2197 N N . VAL A 1 293 ? -30.044 3.382 7.141 1.00 46.00 293 VAL A N 1
ATOM 2198 C CA . VAL A 1 293 ? -30.902 3.664 8.288 1.00 46.00 293 VAL A CA 1
ATOM 2199 C C . VAL A 1 293 ? -31.788 2.438 8.509 1.00 46.00 293 VAL A C 1
ATOM 2201 O O . VAL A 1 293 ? -32.820 2.268 7.863 1.00 46.00 293 VAL A O 1
ATOM 2204 N N . SER A 1 294 ? -31.374 1.530 9.391 1.00 49.91 294 SER A N 1
ATOM 2205 C CA . SER A 1 294 ? -32.337 0.640 10.016 1.00 49.91 294 SER A CA 1
ATOM 2206 C C . SER A 1 294 ? -33.152 1.534 10.941 1.00 49.91 294 SER A C 1
ATOM 2208 O O . SER A 1 294 ? -32.569 2.358 11.648 1.00 49.91 294 SER A O 1
ATOM 2210 N N . ASP A 1 295 ? -34.476 1.362 10.987 1.00 53.75 295 ASP A N 1
ATOM 2211 C CA . ASP A 1 295 ? -35.414 2.086 11.876 1.00 53.75 295 ASP A CA 1
ATOM 2212 C C . ASP A 1 295 ? -35.067 1.980 13.388 1.00 53.75 295 ASP A C 1
ATOM 2214 O O . ASP A 1 295 ? -35.844 2.352 14.266 1.00 53.75 295 ASP A O 1
ATOM 2218 N N . SER A 1 296 ? -33.909 1.410 13.717 1.00 62.69 296 SER A N 1
ATOM 2219 C CA . SER A 1 296 ? -33.425 1.075 15.038 1.00 62.69 296 SER A CA 1
ATOM 2220 C C . SER A 1 296 ? -32.276 1.981 15.528 1.00 62.69 296 SER A C 1
ATOM 2222 O O . SER A 1 296 ? -32.008 1.977 16.734 1.00 62.69 296 SER A O 1
ATOM 2224 N N . PHE A 1 297 ? -31.638 2.765 14.650 1.00 69.31 297 PHE A N 1
ATOM 2225 C CA . PHE A 1 297 ? -30.688 3.828 15.007 1.00 69.31 297 PHE A CA 1
ATOM 2226 C C . PHE A 1 297 ? -31.211 5.186 14.511 1.00 69.31 297 PHE A C 1
ATOM 2228 O O . PHE A 1 297 ? -31.948 5.259 13.534 1.00 69.31 297 PHE A O 1
ATOM 2235 N N . LEU A 1 298 ? -30.881 6.260 15.232 1.00 66.25 298 LEU A N 1
ATOM 2236 C CA . LEU A 1 298 ? -31.213 7.644 14.861 1.00 66.25 298 LEU A CA 1
ATOM 2237 C C . LEU A 1 298 ? -30.508 8.063 13.550 1.00 66.25 298 LEU A C 1
ATOM 2239 O O . LEU A 1 298 ? -29.555 7.418 13.118 1.00 66.25 298 LEU A O 1
ATOM 2243 N N . ASP A 1 299 ? -30.965 9.167 12.951 1.00 75.50 299 ASP A N 1
ATOM 2244 C CA . ASP A 1 299 ? -30.461 9.706 11.680 1.00 75.50 299 ASP A CA 1
ATOM 2245 C C . ASP A 1 299 ? -28.984 10.141 11.762 1.00 75.50 299 ASP A C 1
ATOM 2247 O O . ASP A 1 299 ? -28.654 11.197 12.313 1.00 75.50 299 ASP A O 1
ATOM 2251 N N . CYS A 1 300 ? -28.102 9.315 11.192 1.00 75.81 300 CYS A N 1
ATOM 2252 C CA . CYS A 1 300 ? -26.655 9.507 11.173 1.00 75.81 300 CYS A CA 1
ATOM 2253 C C . CYS A 1 300 ? -26.207 10.817 10.513 1.00 75.81 300 CYS A C 1
ATOM 2255 O O . CYS A 1 300 ? -25.185 11.371 10.922 1.00 75.81 300 CYS A O 1
ATOM 2257 N N . GLU A 1 301 ? -26.950 11.334 9.528 1.00 74.12 301 GLU A N 1
ATOM 2258 C CA . GLU A 1 301 ? -26.574 12.561 8.810 1.00 74.12 301 GLU A CA 1
ATOM 2259 C C . GLU A 1 301 ? -26.650 13.809 9.703 1.00 74.12 301 GLU A C 1
ATOM 2261 O O . GLU A 1 301 ? -26.034 14.835 9.413 1.00 74.12 301 GLU A O 1
ATOM 2266 N N . SER A 1 302 ? -27.390 13.723 10.811 1.00 80.69 302 SER A N 1
ATOM 2267 C CA . SER A 1 302 ? -27.610 14.831 11.744 1.00 80.69 302 SER A CA 1
ATOM 2268 C C . SER A 1 302 ? -26.546 14.956 12.842 1.00 80.69 302 SER A C 1
ATOM 2270 O O . SER A 1 302 ? -26.597 15.894 13.639 1.00 80.69 302 SER A O 1
ATOM 2272 N N . TYR A 1 303 ? -25.604 14.013 12.926 1.00 87.56 303 TYR A N 1
ATOM 2273 C CA . TYR A 1 303 ? -24.648 13.927 14.028 1.00 87.56 303 TYR A CA 1
ATOM 2274 C C . TYR A 1 303 ? -23.404 14.786 13.794 1.00 87.56 303 TYR A C 1
ATOM 2276 O O . TYR A 1 303 ? -22.804 14.756 12.719 1.00 87.56 303 TYR A O 1
ATOM 2284 N N . ASP A 1 304 ? -22.956 15.479 14.842 1.00 89.06 304 ASP A N 1
ATOM 2285 C CA . ASP A 1 304 ? -21.739 16.293 14.808 1.00 89.06 304 ASP A CA 1
ATOM 2286 C C . ASP A 1 304 ? -20.472 15.424 14.705 1.00 89.06 304 ASP A C 1
ATOM 2288 O O . ASP A 1 304 ? -20.364 14.379 15.347 1.00 89.06 304 ASP A O 1
ATOM 2292 N N . ILE A 1 305 ? -19.460 15.879 13.960 1.00 86.56 305 ILE A N 1
ATOM 2293 C CA . ILE A 1 305 ? -18.148 15.210 13.928 1.00 86.56 305 ILE A CA 1
ATOM 2294 C C . ILE A 1 305 ? -17.475 15.358 15.296 1.00 86.56 305 ILE A C 1
ATOM 2296 O O . ILE A 1 305 ? -17.353 16.465 15.828 1.00 86.56 305 ILE A O 1
ATOM 2300 N N . TYR A 1 306 ? -16.981 14.255 15.860 1.00 89.12 306 TYR A N 1
ATOM 2301 C CA . TYR A 1 306 ? -16.264 14.309 17.130 1.00 89.12 306 TYR A CA 1
ATOM 2302 C C . TYR A 1 306 ? -14.878 14.951 16.983 1.00 89.12 306 TYR A C 1
ATOM 2304 O O . TYR A 1 306 ? -13.970 14.382 16.383 1.00 89.12 306 TYR A O 1
ATOM 2312 N N . THR A 1 307 ? -14.682 16.109 17.611 1.00 84.62 307 THR A N 1
ATOM 2313 C CA . THR A 1 307 ? -13.379 16.799 17.680 1.00 84.62 307 THR A CA 1
ATOM 2314 C C . THR A 1 307 ? -12.903 17.007 19.122 1.00 84.62 307 THR A C 1
ATOM 2316 O O . THR A 1 307 ? -12.143 17.935 19.401 1.00 84.62 307 THR A O 1
ATOM 2319 N N . GLY A 1 308 ? -13.429 16.216 20.063 1.00 89.94 308 GLY A N 1
ATOM 2320 C CA . GLY A 1 308 ? -13.195 16.375 21.499 1.00 89.94 308 GLY A CA 1
ATOM 2321 C C . GLY A 1 308 ? -11.910 15.720 22.021 1.00 89.94 308 GLY A C 1
ATOM 2322 O O . GLY A 1 308 ? -11.105 15.162 21.277 1.00 89.94 308 GLY A O 1
ATOM 2323 N N . ASP A 1 309 ? -11.731 15.789 23.343 1.00 92.06 309 ASP A N 1
ATOM 2324 C CA . ASP A 1 309 ? -10.591 15.200 24.051 1.00 92.06 309 ASP A CA 1
ATOM 2325 C C . ASP A 1 309 ? -10.604 13.668 24.032 1.00 92.06 309 ASP A C 1
ATOM 2327 O O . ASP A 1 309 ? -11.631 13.038 24.240 1.00 92.06 309 ASP A O 1
ATOM 2331 N N . LYS A 1 310 ? -9.428 13.028 23.996 1.00 93.44 310 LYS A N 1
ATOM 2332 C CA . LYS A 1 310 ? -9.317 11.553 24.058 1.00 93.44 310 LYS A CA 1
ATOM 2333 C C . LYS A 1 310 ? -9.907 10.904 25.330 1.00 93.44 310 LYS A C 1
ATOM 2335 O O . LYS A 1 310 ? -9.904 9.682 25.435 1.00 93.44 310 LYS A O 1
ATOM 2340 N N . ASN A 1 311 ? -10.379 11.676 26.307 1.00 96.06 311 ASN A N 1
ATOM 2341 C CA . ASN A 1 311 ? -11.064 11.183 27.499 1.00 96.06 311 ASN A CA 1
ATOM 2342 C C . ASN A 1 311 ? -12.510 11.679 27.493 1.00 96.06 311 ASN A C 1
ATOM 2344 O O . ASN A 1 311 ? -12.785 12.791 27.943 1.00 96.06 311 ASN A O 1
ATOM 2348 N N . LEU A 1 312 ? -13.433 10.850 27.015 1.00 97.06 312 LEU A N 1
ATOM 2349 C CA . LEU A 1 312 ? -14.840 11.212 26.913 1.00 97.06 312 LEU A CA 1
ATOM 2350 C C . LEU A 1 312 ? -15.614 10.676 28.116 1.00 97.06 312 LEU A C 1
ATOM 2352 O O . LEU A 1 312 ? -15.564 9.488 28.434 1.00 97.06 312 LEU A O 1
ATOM 2356 N N . THR A 1 313 ? -16.346 11.558 28.792 1.00 97.25 313 THR A N 1
ATOM 2357 C CA . THR A 1 313 ? -17.312 11.172 29.824 1.00 97.25 313 THR A CA 1
ATOM 2358 C C . THR A 1 313 ? -18.669 11.746 29.476 1.00 97.25 313 THR A C 1
ATOM 2360 O O . THR A 1 313 ? -18.805 12.962 29.370 1.00 97.25 313 THR A O 1
ATOM 2363 N N . ILE A 1 314 ? -19.668 10.877 29.339 1.00 97.56 314 ILE A N 1
ATOM 2364 C CA . ILE A 1 314 ? -21.061 11.282 29.164 1.00 97.56 314 ILE A CA 1
ATOM 2365 C C . ILE A 1 314 ? -21.719 11.302 30.544 1.00 97.56 314 ILE A C 1
ATOM 2367 O O . ILE A 1 314 ? -21.773 10.251 31.194 1.00 97.56 314 ILE A O 1
ATOM 2371 N N . PRO A 1 315 ? -22.166 12.467 31.044 1.00 97.00 315 PRO A N 1
ATOM 2372 C CA . PRO A 1 315 ? -22.867 12.553 32.320 1.00 97.00 315 PRO A CA 1
ATOM 2373 C C . PRO A 1 315 ? -24.205 11.806 32.296 1.00 97.00 315 PRO A C 1
ATOM 2375 O O . PRO A 1 315 ? -24.761 11.544 31.233 1.00 97.00 315 PRO A O 1
ATOM 2378 N N . SER A 1 316 ? -24.736 11.487 33.475 1.00 95.31 316 SER A N 1
ATOM 2379 C CA . SER A 1 316 ? -26.102 10.968 33.599 1.00 95.31 316 SER A CA 1
ATOM 2380 C C . SER A 1 316 ? -27.120 11.965 33.048 1.00 95.31 316 SER A C 1
ATOM 2382 O O . SER A 1 316 ? -26.896 13.174 33.117 1.00 95.31 316 SER A O 1
ATOM 2384 N N . ASP A 1 317 ? -28.219 11.447 32.498 1.00 93.06 317 ASP A N 1
ATOM 2385 C CA . ASP A 1 317 ? -29.311 12.220 31.883 1.00 93.06 317 ASP A CA 1
ATOM 2386 C C . ASP A 1 317 ? -28.895 13.102 30.687 1.00 93.06 317 ASP A C 1
ATOM 2388 O O . ASP A 1 317 ? -29.660 13.958 30.241 1.00 93.06 317 ASP A O 1
ATOM 2392 N N . VAL A 1 318 ? -27.688 12.896 30.152 1.00 97.38 318 VAL A N 1
ATOM 2393 C CA . VAL A 1 318 ? -27.195 13.560 28.944 1.00 97.38 318 VAL A CA 1
ATOM 2394 C C . VAL A 1 318 ? -27.191 12.568 27.790 1.00 97.38 318 VAL A C 1
ATOM 2396 O O . VAL A 1 318 ? -26.686 11.455 27.924 1.00 97.38 318 VAL A O 1
ATOM 2399 N N . GLU A 1 319 ? -27.710 13.009 26.649 1.00 95.56 319 GLU A N 1
ATOM 2400 C CA . GLU A 1 319 ? -27.603 12.315 25.371 1.00 95.56 319 GLU A CA 1
ATOM 2401 C C . GLU A 1 319 ? -26.739 13.141 24.419 1.00 95.56 319 GLU A C 1
ATOM 2403 O O . GLU A 1 319 ? -26.981 14.335 24.232 1.00 95.56 319 GLU A O 1
ATOM 2408 N N . VAL A 1 320 ? -25.718 12.509 23.842 1.00 95.06 320 VAL A N 1
ATOM 2409 C CA . VAL A 1 320 ? -24.880 13.106 22.797 1.00 95.06 320 VAL A CA 1
ATOM 2410 C C . VAL A 1 320 ? -24.702 12.136 21.641 1.00 95.06 320 VAL A C 1
ATOM 2412 O O . VAL A 1 320 ? -24.671 10.918 21.835 1.00 95.06 320 VAL A O 1
ATOM 2415 N N . SER A 1 321 ? -24.541 12.695 20.447 1.00 94.75 321 SER A N 1
ATOM 2416 C CA . SER A 1 321 ? -24.419 11.939 19.210 1.00 94.75 321 SER A CA 1
ATOM 2417 C C . SER A 1 321 ? -23.236 12.435 18.393 1.00 94.75 321 SER A C 1
ATOM 2419 O O . SER A 1 321 ? -23.087 13.645 18.223 1.00 94.75 321 SER A O 1
ATOM 2421 N N . TYR A 1 322 ? -22.423 11.511 17.881 1.00 94.31 322 TYR A N 1
ATOM 2422 C CA . TYR A 1 322 ? -21.265 11.836 17.053 1.00 94.31 322 TYR A CA 1
ATOM 2423 C C . TYR A 1 322 ? -21.202 11.009 15.774 1.00 94.31 322 TYR A C 1
ATOM 2425 O O . TYR A 1 322 ? -21.563 9.832 15.777 1.00 94.31 322 TYR A O 1
ATOM 2433 N N . SER A 1 323 ? -20.702 11.615 14.700 1.00 88.44 323 SER A N 1
ATOM 2434 C CA . SER A 1 323 ? -20.411 10.952 13.430 1.00 88.44 323 SER A CA 1
ATOM 2435 C C . SER A 1 323 ? -18.909 10.852 13.146 1.00 88.44 323 SER A C 1
ATOM 2437 O O . SER A 1 323 ? -18.090 11.605 13.686 1.00 88.44 323 SER A O 1
ATOM 2439 N N . GLY A 1 324 ? -18.550 9.919 12.264 1.00 82.25 324 GLY A N 1
ATOM 2440 C CA . GLY A 1 324 ? -17.188 9.714 11.781 1.00 82.25 324 GLY A CA 1
ATOM 2441 C C . GLY A 1 324 ? -16.316 8.933 12.764 1.00 82.25 324 GLY A C 1
ATOM 2442 O O . GLY A 1 324 ? -16.777 8.005 13.424 1.00 82.25 324 GLY A O 1
ATOM 2443 N N . LEU A 1 325 ? -15.031 9.293 12.837 1.00 85.06 325 LEU A N 1
ATOM 2444 C CA . LEU A 1 325 ? -14.053 8.631 13.699 1.00 85.06 325 LEU A CA 1
ATOM 2445 C C . LEU A 1 325 ? -14.039 9.249 15.106 1.00 85.06 325 LEU A C 1
ATOM 2447 O O . LEU A 1 325 ? -13.544 10.358 15.310 1.00 85.06 325 LEU A O 1
ATOM 2451 N N . VAL A 1 326 ? -14.486 8.485 16.100 1.00 92.81 326 VAL A N 1
ATOM 2452 C CA . VAL A 1 326 ? -14.392 8.808 17.529 1.00 92.81 326 VAL A CA 1
ATOM 2453 C C . VAL A 1 326 ? -13.213 8.037 18.134 1.00 92.81 326 VAL A C 1
ATOM 2455 O O . VAL A 1 326 ? -13.345 6.888 18.551 1.00 92.81 326 VAL A O 1
ATOM 2458 N N . ASN A 1 327 ? -12.032 8.663 18.172 1.00 90.94 327 ASN A N 1
ATOM 2459 C CA . ASN A 1 327 ? -10.792 8.041 18.659 1.00 90.94 327 ASN A CA 1
ATOM 2460 C C . ASN A 1 327 ? -10.427 8.504 20.081 1.00 90.94 327 ASN A C 1
ATOM 2462 O O . ASN A 1 327 ? -9.972 9.631 20.297 1.00 90.94 327 ASN A O 1
ATOM 2466 N N . LEU A 1 328 ? -10.588 7.610 21.054 1.00 95.19 328 LEU A N 1
ATOM 2467 C CA . LEU A 1 328 ? -10.464 7.871 22.484 1.00 95.19 328 LEU A CA 1
ATOM 2468 C C . LEU A 1 328 ? -9.388 6.994 23.135 1.00 95.19 328 LEU A C 1
ATOM 2470 O O . LEU A 1 328 ? -9.067 5.895 22.698 1.00 95.19 328 LEU A O 1
ATOM 2474 N N . LYS A 1 329 ? -8.864 7.464 24.264 1.00 92.31 329 LYS A N 1
ATOM 2475 C CA . LYS A 1 329 ? -8.132 6.655 25.243 1.00 92.31 329 LYS A CA 1
ATOM 2476 C C . LYS A 1 329 ? -9.086 6.065 26.271 1.00 92.31 329 LYS A C 1
ATOM 2478 O O . LYS A 1 329 ? -9.041 4.868 26.527 1.00 92.31 329 LYS A O 1
ATOM 2483 N N . HIS A 1 330 ? -9.950 6.898 26.843 1.00 93.94 330 HIS A N 1
ATOM 2484 C CA . HIS A 1 330 ? -10.867 6.506 27.907 1.00 93.94 330 HIS A CA 1
ATOM 2485 C C . HIS A 1 330 ? -12.292 6.960 27.571 1.00 93.94 330 HIS A C 1
ATOM 2487 O O . HIS A 1 330 ? -12.506 8.121 27.223 1.00 93.94 330 HIS A O 1
ATOM 2493 N N . LEU A 1 331 ? -13.257 6.054 27.714 1.00 96.56 331 LEU A N 1
ATOM 2494 C CA . LEU A 1 331 ? -14.682 6.281 27.520 1.00 96.56 331 LEU A CA 1
ATOM 2495 C C . LEU A 1 331 ? -15.460 5.876 28.781 1.00 96.56 331 LEU A C 1
ATOM 2497 O O . LEU A 1 331 ? -15.428 4.722 29.205 1.00 96.56 331 LEU A O 1
ATOM 2501 N N . ASN A 1 332 ? -16.194 6.824 29.362 1.00 95.44 332 ASN A N 1
ATOM 2502 C CA . ASN A 1 332 ? -17.128 6.580 30.460 1.00 95.44 332 ASN A CA 1
ATOM 2503 C C . ASN A 1 332 ? -18.531 7.039 30.054 1.00 95.44 332 ASN A C 1
ATOM 2505 O O . ASN A 1 332 ? -18.751 8.229 29.835 1.00 95.44 332 ASN A O 1
ATOM 2509 N N . VAL A 1 333 ? -19.492 6.123 29.986 1.00 97.06 333 VAL A N 1
ATOM 2510 C CA . VAL A 1 333 ? -20.870 6.431 29.582 1.00 97.06 333 VAL A CA 1
ATOM 2511 C C . VAL A 1 333 ? -21.796 6.272 30.783 1.00 97.06 333 VAL A C 1
ATOM 2513 O O . VAL A 1 333 ? -22.087 5.148 31.192 1.00 97.06 333 VAL A O 1
ATOM 2516 N N . ASN A 1 334 ? -22.251 7.395 31.353 1.00 96.25 334 ASN A N 1
ATOM 2517 C CA . ASN A 1 334 ? -23.256 7.418 32.425 1.00 96.25 334 ASN A CA 1
ATOM 2518 C C . ASN A 1 334 ? -24.660 7.823 31.939 1.00 96.25 334 ASN A C 1
ATOM 2520 O O . ASN A 1 334 ? -25.620 7.630 32.678 1.00 96.25 334 ASN A O 1
ATOM 2524 N N . GLY A 1 335 ? -24.765 8.406 30.742 1.00 96.56 335 GLY A N 1
ATOM 2525 C CA . GLY A 1 335 ? -26.016 8.758 30.062 1.00 96.56 335 GLY A CA 1
ATOM 2526 C C . GLY A 1 335 ? -26.184 7.953 28.775 1.00 96.56 335 GLY A C 1
ATOM 2527 O O . GLY A 1 335 ? -26.032 6.732 28.793 1.00 96.56 335 GLY A O 1
ATOM 2528 N N . THR A 1 336 ? -26.429 8.635 27.658 1.00 96.75 336 THR A N 1
ATOM 2529 C CA . THR A 1 336 ? -26.568 8.024 26.329 1.00 96.75 336 THR A CA 1
ATOM 2530 C C . THR A 1 336 ? -25.508 8.564 25.374 1.00 96.75 336 THR A C 1
ATOM 2532 O O . THR A 1 336 ? -25.391 9.774 25.182 1.00 96.75 336 THR A O 1
ATOM 2535 N N . LEU A 1 337 ? -24.742 7.666 24.758 1.00 97.00 337 LEU A N 1
ATOM 2536 C CA . LEU A 1 337 ? -23.821 7.986 23.672 1.00 97.00 337 LEU A CA 1
ATOM 2537 C C . LEU A 1 337 ? -24.285 7.294 22.394 1.00 97.00 337 LEU A C 1
ATOM 2539 O O . LEU A 1 337 ? -24.361 6.067 22.358 1.00 97.00 337 LEU A O 1
ATOM 2543 N N . ASN A 1 338 ? -24.535 8.071 21.346 1.00 95.44 338 ASN A N 1
ATOM 2544 C CA . ASN A 1 338 ? -24.769 7.555 20.006 1.00 95.44 338 ASN A CA 1
ATOM 2545 C C . ASN A 1 338 ? -23.544 7.824 19.121 1.00 95.44 338 ASN A C 1
ATOM 2547 O O . ASN A 1 338 ? -23.038 8.945 19.082 1.00 95.44 338 ASN A O 1
ATOM 2551 N N . VAL A 1 339 ? -23.076 6.818 18.389 1.00 93.62 339 VAL A N 1
ATOM 2552 C CA . VAL A 1 339 ? -21.973 6.945 17.431 1.00 93.62 339 VAL A CA 1
ATOM 2553 C C . VAL A 1 339 ? -22.406 6.378 16.088 1.00 93.62 339 VAL A C 1
ATOM 2555 O O . VAL A 1 339 ? -22.906 5.257 16.025 1.00 93.62 339 VAL A O 1
ATOM 2558 N N . CYS A 1 340 ? -22.205 7.149 15.024 1.00 90.69 340 CYS A N 1
ATOM 2559 C CA . CYS A 1 340 ? -22.318 6.667 13.655 1.00 90.69 340 CYS A CA 1
ATOM 2560 C C . CYS A 1 340 ? -20.950 6.741 12.965 1.00 90.69 340 CYS A C 1
ATOM 2562 O O . CYS A 1 340 ? -20.433 7.830 12.730 1.00 90.69 340 CYS A O 1
ATOM 2564 N N . GLY A 1 341 ? -20.341 5.594 12.684 1.00 86.56 341 GLY A N 1
ATOM 2565 C CA . GLY A 1 341 ? -18.953 5.476 12.239 1.00 86.56 341 GLY A CA 1
ATOM 2566 C C . GLY A 1 341 ? -18.108 4.641 13.199 1.00 86.56 341 GLY A C 1
ATOM 2567 O O . GLY A 1 341 ? -18.595 3.691 13.813 1.00 86.56 341 GLY A O 1
ATOM 2568 N N . ASP A 1 342 ? -16.826 4.977 13.317 1.00 88.00 342 ASP A N 1
ATOM 2569 C CA . ASP A 1 342 ? -15.857 4.178 14.064 1.00 88.00 342 ASP A CA 1
ATOM 2570 C C . ASP A 1 342 ? -15.641 4.721 15.472 1.00 88.00 342 ASP A C 1
ATOM 2572 O O . ASP A 1 342 ? -15.125 5.823 15.660 1.00 88.00 342 ASP A O 1
ATOM 2576 N N . LEU A 1 343 ? -15.951 3.910 16.478 1.00 94.94 343 LEU A N 1
ATOM 2577 C CA . LEU A 1 343 ? -15.557 4.153 17.858 1.00 94.94 343 LEU A CA 1
ATOM 2578 C C . LEU A 1 343 ? -14.311 3.328 18.186 1.00 94.94 343 LEU A C 1
ATOM 2580 O O . LEU A 1 343 ? -14.369 2.102 18.264 1.00 94.94 343 LEU A O 1
ATOM 2584 N N . ILE A 1 344 ? -13.184 3.994 18.431 1.00 93.19 344 ILE A N 1
ATOM 2585 C CA . ILE A 1 344 ? -11.931 3.351 18.842 1.00 93.19 344 ILE A CA 1
ATOM 2586 C C . ILE A 1 344 ? -11.586 3.824 20.249 1.00 93.19 344 ILE A C 1
ATOM 2588 O O . ILE A 1 344 ? -11.451 5.023 20.484 1.00 93.19 344 ILE A O 1
ATOM 2592 N N . VAL A 1 345 ? -11.415 2.894 21.187 1.00 95.50 345 VAL A N 1
ATOM 2593 C CA . VAL A 1 345 ? -11.035 3.196 22.571 1.00 95.50 345 VAL A CA 1
ATOM 2594 C C . VAL A 1 345 ? -9.782 2.413 22.951 1.00 95.50 345 VAL A C 1
ATOM 2596 O O . VAL A 1 345 ? -9.800 1.191 23.037 1.00 95.50 345 VAL A O 1
ATOM 2599 N N . GLU A 1 346 ? -8.677 3.115 23.202 1.00 90.75 346 GLU A N 1
ATOM 2600 C CA . GLU A 1 346 ? -7.363 2.495 23.424 1.00 90.75 346 GLU A CA 1
ATOM 2601 C C . GLU A 1 346 ? -7.232 1.795 24.787 1.00 90.75 346 GLU A C 1
ATOM 2603 O O . GLU A 1 346 ? -6.508 0.807 24.878 1.00 90.75 346 GLU A O 1
ATOM 2608 N N . LYS A 1 347 ? -7.861 2.332 25.847 1.00 89.00 347 LYS A N 1
ATOM 2609 C CA . LYS A 1 347 ? -7.589 1.922 27.237 1.00 89.00 347 LYS A CA 1
ATOM 2610 C C . LYS A 1 347 ? -8.800 1.511 28.057 1.00 89.00 347 LYS A C 1
ATOM 2612 O O . LYS A 1 347 ? -8.733 0.534 28.764 1.00 89.00 347 LYS A O 1
ATOM 2617 N N . SER A 1 348 ? -9.902 2.249 28.101 1.00 89.00 348 SER A N 1
ATOM 2618 C CA . SER A 1 348 ? -11.003 1.792 28.970 1.00 89.00 348 SER A CA 1
ATOM 2619 C C . SER A 1 348 ? -12.353 2.240 28.481 1.00 89.00 348 SER A C 1
ATOM 2621 O O . SER A 1 348 ? -12.529 3.428 28.227 1.00 89.00 348 SER A O 1
ATOM 2623 N N . THR A 1 349 ? -13.311 1.317 28.461 1.00 93.25 349 THR A N 1
ATOM 2624 C CA . THR A 1 349 ? -14.722 1.613 28.215 1.00 93.25 349 THR A CA 1
ATOM 2625 C C . THR A 1 349 ? -15.557 1.115 29.384 1.00 93.25 349 THR A C 1
ATOM 2627 O O . THR A 1 349 ? -15.594 -0.082 29.657 1.00 93.25 349 THR A O 1
ATOM 2630 N N . ASN A 1 350 ? -16.233 2.033 30.072 1.00 89.94 350 ASN A N 1
ATOM 2631 C CA . ASN A 1 350 ? -17.136 1.712 31.172 1.00 89.94 350 ASN A CA 1
ATOM 2632 C C . ASN A 1 350 ? -18.539 2.257 30.889 1.00 89.94 350 ASN A C 1
ATOM 2634 O O . ASN A 1 350 ? -18.723 3.471 30.777 1.00 89.94 350 ASN A O 1
ATOM 2638 N N . LEU A 1 351 ? -19.526 1.364 30.816 1.00 94.12 351 LEU A N 1
ATOM 2639 C CA . LEU A 1 351 ? -20.942 1.719 30.736 1.00 94.12 351 LEU A CA 1
ATOM 2640 C C . LEU A 1 351 ? -21.521 1.631 32.145 1.00 94.12 351 LEU A C 1
ATOM 2642 O O . LEU A 1 351 ? -21.640 0.532 32.675 1.00 94.12 351 LEU A O 1
ATOM 2646 N N . ALA A 1 352 ? -21.838 2.758 32.783 1.00 91.44 352 ALA A N 1
ATOM 2647 C CA . ALA A 1 352 ? -22.461 2.748 34.106 1.00 91.44 352 ALA A CA 1
ATOM 2648 C C . ALA A 1 352 ? -23.886 2.165 34.069 1.00 91.44 352 ALA A C 1
ATOM 2650 O O . ALA A 1 352 ? -24.477 1.985 33.010 1.00 91.44 352 ALA A O 1
ATOM 2651 N N . SER A 1 353 ? -24.463 1.863 35.233 1.00 90.56 353 SER A N 1
ATOM 2652 C CA . SER A 1 353 ? -25.836 1.350 35.293 1.00 90.56 353 SER A CA 1
ATOM 2653 C C . SER A 1 353 ? -26.843 2.301 34.647 1.00 90.56 353 SER A C 1
ATOM 2655 O O . SER A 1 353 ? -26.753 3.511 34.845 1.00 90.56 353 SER A O 1
ATOM 2657 N N . GLN A 1 354 ? -27.814 1.738 33.919 1.00 89.50 354 GLN A N 1
ATOM 2658 C CA . GLN A 1 354 ? -28.849 2.477 33.174 1.00 89.50 354 GLN A CA 1
ATOM 2659 C C . GLN A 1 354 ? -28.321 3.384 32.051 1.00 89.50 354 GLN A C 1
ATOM 2661 O O . GLN A 1 354 ? -29.072 4.206 31.528 1.00 89.50 354 GLN A O 1
ATOM 2666 N N . SER A 1 355 ? -27.054 3.238 31.658 1.00 95.81 355 SER A N 1
ATOM 2667 C CA . SER A 1 355 ? -26.502 3.959 30.516 1.00 95.81 355 SER A CA 1
ATOM 2668 C C . SER A 1 355 ? -26.740 3.223 29.198 1.00 95.81 355 SER A C 1
ATOM 2670 O O . SER A 1 355 ? -27.049 2.025 29.174 1.00 95.81 355 SER A O 1
ATOM 2672 N N . SER A 1 356 ? -26.600 3.955 28.094 1.00 95.75 356 SER A N 1
ATOM 2673 C CA . SER A 1 356 ? -26.784 3.426 26.748 1.00 95.75 356 SER A CA 1
ATOM 2674 C C . SER A 1 356 ? -25.639 3.836 25.827 1.00 95.75 356 SER A C 1
ATOM 2676 O O . SER A 1 356 ? -25.285 5.013 25.743 1.00 95.75 356 SER A O 1
ATOM 2678 N N . LEU A 1 357 ? -25.058 2.863 25.131 1.00 96.81 357 LEU A N 1
ATOM 2679 C CA . LEU A 1 357 ? -24.083 3.071 24.065 1.00 96.81 357 LEU A CA 1
ATOM 2680 C C . LEU A 1 357 ? -24.643 2.477 22.774 1.00 96.81 357 LEU A C 1
ATOM 2682 O O . LEU A 1 357 ? -24.779 1.261 22.664 1.00 96.81 357 LEU A O 1
ATOM 2686 N N . ASN A 1 358 ? -24.957 3.333 21.808 1.00 95.31 358 ASN A N 1
ATOM 2687 C CA . ASN A 1 358 ? -25.524 2.952 20.521 1.00 95.31 358 ASN A CA 1
ATOM 2688 C C . ASN A 1 358 ? -24.498 3.219 19.417 1.00 95.31 358 ASN A C 1
ATOM 2690 O O . ASN A 1 358 ? -24.033 4.348 19.283 1.00 95.31 358 ASN A O 1
ATOM 2694 N N . ILE A 1 359 ? -24.157 2.206 18.625 1.00 93.50 359 ILE A N 1
ATOM 2695 C CA . ILE A 1 359 ? -23.146 2.294 17.569 1.00 93.50 359 ILE A CA 1
ATOM 2696 C C . ILE A 1 359 ? -23.731 1.781 16.251 1.00 93.50 359 ILE A C 1
ATOM 2698 O O . ILE A 1 359 ? -24.133 0.627 16.159 1.00 93.50 359 ILE A O 1
ATOM 2702 N N . ASN A 1 360 ? -23.756 2.620 15.222 1.00 90.44 360 ASN A N 1
ATOM 2703 C CA . ASN A 1 360 ? -23.919 2.175 13.839 1.00 90.44 360 ASN A CA 1
ATOM 2704 C C . ASN A 1 360 ? -22.561 2.322 13.144 1.00 90.44 360 ASN A C 1
ATOM 2706 O O . ASN A 1 360 ? -22.148 3.440 12.851 1.00 90.44 360 ASN A O 1
ATOM 2710 N N . GLY A 1 361 ? -21.832 1.223 12.969 1.00 88.12 361 GLY A N 1
ATOM 2711 C CA . GLY A 1 361 ? -20.453 1.214 12.482 1.00 88.12 361 GLY A CA 1
ATOM 2712 C C . GLY A 1 361 ? -19.560 0.266 13.282 1.00 88.12 361 GLY A C 1
ATOM 2713 O O . GLY A 1 361 ? -20.028 -0.744 13.810 1.00 88.12 361 GLY A O 1
ATOM 2714 N N . ASN A 1 362 ? -18.259 0.561 13.361 1.00 90.31 362 ASN A N 1
ATOM 2715 C CA . ASN A 1 362 ? -17.299 -0.327 14.018 1.00 90.31 362 ASN A CA 1
ATOM 2716 C C . ASN A 1 362 ? -16.984 0.129 15.449 1.00 90.31 362 ASN A C 1
ATOM 2718 O O . ASN A 1 362 ? -16.796 1.315 15.715 1.00 90.31 362 ASN A O 1
ATOM 2722 N N . PHE A 1 363 ? -16.837 -0.824 16.368 1.00 95.00 363 PHE A N 1
ATOM 2723 C CA . PHE A 1 363 ? -16.351 -0.577 17.724 1.00 95.00 363 PHE A CA 1
ATOM 2724 C C . PHE A 1 363 ? -15.087 -1.383 18.004 1.00 95.00 363 PHE A C 1
ATOM 2726 O O . PHE A 1 363 ? -15.109 -2.608 17.936 1.00 95.00 363 PHE A O 1
ATOM 2733 N N . THR A 1 364 ? -13.990 -0.712 18.355 1.00 94.25 364 THR A N 1
ATOM 2734 C CA . THR A 1 364 ? -12.741 -1.356 18.783 1.00 94.25 364 THR A CA 1
ATOM 2735 C C . THR A 1 364 ? -12.362 -0.925 20.197 1.00 94.25 364 THR A C 1
ATOM 2737 O O . THR A 1 364 ? -12.211 0.269 20.458 1.00 94.25 364 THR A O 1
ATOM 2740 N N . LEU A 1 365 ? -12.148 -1.891 21.093 1.00 95.81 365 LEU A N 1
ATOM 2741 C CA . LEU A 1 365 ? -11.598 -1.682 22.434 1.00 95.81 365 LEU A CA 1
ATOM 2742 C C . LEU A 1 365 ? -10.239 -2.371 22.575 1.00 95.81 365 LEU A C 1
ATOM 2744 O O . LEU A 1 365 ? -10.118 -3.569 22.325 1.00 95.81 365 LEU A O 1
ATOM 2748 N N . GLY A 1 366 ? -9.238 -1.619 23.029 1.00 92.62 366 GLY A N 1
ATOM 2749 C CA . GLY A 1 366 ? -7.875 -2.105 23.221 1.00 92.62 366 GLY A CA 1
ATOM 2750 C C . GLY A 1 366 ? -7.110 -2.268 21.906 1.00 92.62 366 GLY A C 1
ATOM 2751 O O . GLY A 1 366 ? -7.511 -1.778 20.849 1.00 92.62 366 GLY A O 1
ATOM 2752 N N . ASN A 1 367 ? -5.957 -2.929 21.975 1.00 84.50 367 ASN A N 1
ATOM 2753 C CA . ASN A 1 367 ? -5.149 -3.323 20.819 1.00 84.50 367 ASN A CA 1
ATOM 2754 C C . ASN A 1 367 ? -4.225 -4.500 21.181 1.00 84.50 367 ASN A C 1
ATOM 2756 O O . ASN A 1 367 ? -4.156 -4.917 22.333 1.00 84.50 367 ASN A O 1
ATOM 2760 N N . GLN A 1 368 ? -3.440 -5.006 20.224 1.00 72.81 368 GLN A N 1
ATOM 2761 C CA . GLN A 1 368 ? -2.520 -6.132 20.465 1.00 72.81 368 GLN A CA 1
ATOM 2762 C C . GLN A 1 368 ? -1.486 -5.907 21.591 1.00 72.81 368 GLN A C 1
ATOM 2764 O O . GLN A 1 368 ? -0.926 -6.873 22.102 1.00 72.81 368 GLN A O 1
ATOM 2769 N N . LYS A 1 369 ? -1.190 -4.654 21.965 1.00 77.00 369 LYS A N 1
ATOM 2770 C CA . LYS A 1 369 ? -0.253 -4.315 23.052 1.00 77.00 369 LYS A CA 1
ATOM 2771 C C . LYS A 1 369 ? -0.960 -4.012 24.375 1.00 77.00 369 LYS A C 1
ATOM 2773 O O . LYS A 1 369 ? -0.367 -4.235 25.426 1.00 77.00 369 LYS A O 1
ATOM 2778 N N . ASN A 1 370 ? -2.191 -3.506 24.320 1.00 79.62 370 ASN A N 1
ATOM 2779 C CA . ASN A 1 370 ? -2.981 -3.085 25.473 1.00 79.62 370 ASN A CA 1
ATOM 2780 C C . ASN A 1 370 ? -4.302 -3.857 25.474 1.00 79.62 370 ASN A C 1
ATOM 2782 O O . ASN A 1 370 ? -5.231 -3.499 24.748 1.00 79.62 370 ASN A O 1
ATOM 2786 N N . SER A 1 371 ? -4.355 -4.923 26.274 1.00 86.81 371 SER A N 1
ATOM 2787 C CA . SER A 1 371 ? -5.581 -5.690 26.471 1.00 86.81 371 SER A CA 1
ATOM 2788 C C . SER A 1 371 ? -6.484 -4.975 27.468 1.00 86.81 371 SER A C 1
ATOM 2790 O O . SER A 1 371 ? -6.031 -4.663 28.567 1.00 86.81 371 SER A O 1
ATOM 2792 N N . GLU A 1 372 ? -7.744 -4.754 27.112 1.00 91.56 372 GLU A N 1
ATOM 2793 C CA . GLU A 1 372 ? -8.694 -3.979 27.903 1.00 91.56 372 GLU A CA 1
ATOM 2794 C C . GLU A 1 372 ? -10.066 -4.638 27.933 1.00 91.56 372 GLU A C 1
ATOM 2796 O O . GLU A 1 372 ? -10.574 -5.127 26.924 1.00 91.56 372 GLU A O 1
ATOM 2801 N N . ASN A 1 373 ? -10.672 -4.631 29.116 1.00 91.12 373 ASN A N 1
ATOM 2802 C CA . ASN A 1 373 ? -11.908 -5.356 29.359 1.00 91.12 373 ASN A CA 1
ATOM 2803 C C . ASN A 1 373 ? -13.116 -4.448 29.144 1.00 91.12 373 ASN A C 1
ATOM 2805 O O . ASN A 1 373 ? -13.174 -3.337 29.680 1.00 91.12 373 ASN A O 1
ATOM 2809 N N . LEU A 1 374 ? -14.110 -4.950 28.414 1.00 92.50 374 LEU A N 1
ATOM 2810 C CA . LEU A 1 374 ? -15.411 -4.303 28.313 1.00 92.50 374 LEU A CA 1
ATOM 2811 C C . LEU A 1 374 ? -16.316 -4.810 29.432 1.00 92.50 374 LEU A C 1
ATOM 2813 O O . LEU A 1 374 ? -16.556 -6.012 29.552 1.00 92.50 374 LEU A O 1
ATOM 2817 N N . VAL A 1 375 ? -16.859 -3.887 30.225 1.00 90.75 375 VAL A N 1
ATOM 2818 C CA . VAL A 1 375 ? -17.854 -4.209 31.253 1.00 90.75 375 VAL A CA 1
ATOM 2819 C C . VAL A 1 375 ? -19.174 -3.527 30.918 1.00 90.75 375 VAL A C 1
ATOM 2821 O O . VAL A 1 375 ? -19.281 -2.300 30.956 1.00 90.75 375 VAL A O 1
ATOM 2824 N N . ILE A 1 376 ? -20.192 -4.338 30.631 1.00 91.75 376 ILE A N 1
ATOM 2825 C CA . ILE A 1 376 ? -21.586 -3.902 30.516 1.00 91.75 376 ILE A CA 1
ATOM 2826 C C . ILE A 1 376 ? -22.220 -4.091 31.899 1.00 91.75 376 ILE A C 1
ATOM 2828 O O . ILE A 1 376 ? -22.484 -5.220 32.327 1.00 91.75 376 ILE A O 1
ATOM 2832 N N . ASN A 1 377 ? -22.386 -2.996 32.648 1.00 91.19 377 ASN A N 1
ATOM 2833 C CA . ASN A 1 377 ? -22.911 -3.036 34.018 1.00 91.19 377 ASN A CA 1
ATOM 2834 C C . ASN A 1 377 ? -24.427 -3.301 34.057 1.00 91.19 377 ASN A C 1
ATOM 2836 O O . ASN A 1 377 ? -25.109 -3.327 33.031 1.00 91.19 377 ASN A O 1
ATOM 2840 N N . SER A 1 378 ? -24.960 -3.516 35.263 1.00 90.19 378 SER A N 1
ATOM 2841 C CA . SER A 1 378 ? -26.378 -3.824 35.469 1.00 90.19 378 SER A CA 1
ATOM 2842 C C . SER A 1 378 ? -27.304 -2.778 34.863 1.00 90.19 378 SER A C 1
ATOM 2844 O O . SER A 1 378 ? -27.090 -1.580 35.057 1.00 90.19 378 SER A O 1
ATOM 2846 N N . ASP A 1 379 ? -28.331 -3.254 34.160 1.00 88.88 379 ASP A N 1
ATOM 2847 C CA . ASP A 1 379 ? -29.366 -2.456 33.492 1.00 88.88 379 ASP A CA 1
ATOM 2848 C C . ASP A 1 379 ? -28.832 -1.463 32.441 1.00 88.88 379 ASP A C 1
ATOM 2850 O O . ASP A 1 379 ? -29.545 -0.547 32.043 1.00 88.88 379 ASP A O 1
ATOM 2854 N N . SER A 1 380 ? -27.577 -1.614 32.003 1.00 93.94 380 SER A N 1
ATOM 2855 C CA . SER A 1 380 ? -27.000 -0.841 30.896 1.00 93.94 380 SER A CA 1
ATOM 2856 C C . SER A 1 380 ? -27.149 -1.581 29.569 1.00 93.94 380 SER A C 1
ATOM 2858 O O . SER A 1 380 ? -27.299 -2.808 29.535 1.00 93.94 380 SER A O 1
ATOM 2860 N N . LYS A 1 381 ? -27.107 -0.834 28.467 1.00 95.69 381 LYS A N 1
ATOM 2861 C CA . LYS A 1 381 ? -27.304 -1.380 27.127 1.00 95.69 381 LYS A CA 1
ATOM 2862 C C . LYS A 1 381 ? -26.205 -0.926 26.176 1.00 95.69 381 LYS A C 1
ATOM 2864 O O . LYS A 1 381 ? -25.977 0.268 26.015 1.00 95.69 381 LYS A O 1
ATOM 2869 N N . LEU A 1 382 ? -25.563 -1.883 25.515 1.00 96.94 382 LEU A N 1
ATOM 2870 C CA . LEU A 1 382 ? -24.742 -1.646 24.335 1.00 96.94 382 LEU A CA 1
ATOM 2871 C C . LEU A 1 382 ? -25.495 -2.194 23.126 1.00 96.94 382 LEU A C 1
ATOM 2873 O O . LEU A 1 382 ? -25.789 -3.386 23.069 1.00 96.94 382 LEU A O 1
ATOM 2877 N N . LYS A 1 383 ? -25.821 -1.325 22.177 1.00 95.38 383 LYS A N 1
ATOM 2878 C CA . LYS A 1 383 ? -26.488 -1.675 20.927 1.00 95.38 383 LYS A CA 1
ATOM 2879 C C . LYS A 1 383 ? -25.565 -1.380 19.749 1.00 95.38 383 LYS A C 1
ATOM 2881 O O . LYS A 1 383 ? -25.081 -0.255 19.643 1.00 95.38 383 LYS A O 1
ATOM 2886 N N . ILE A 1 384 ? -25.338 -2.346 18.862 1.00 93.88 384 ILE A N 1
ATOM 2887 C CA . ILE A 1 384 ? -24.461 -2.181 17.699 1.00 93.88 384 ILE A CA 1
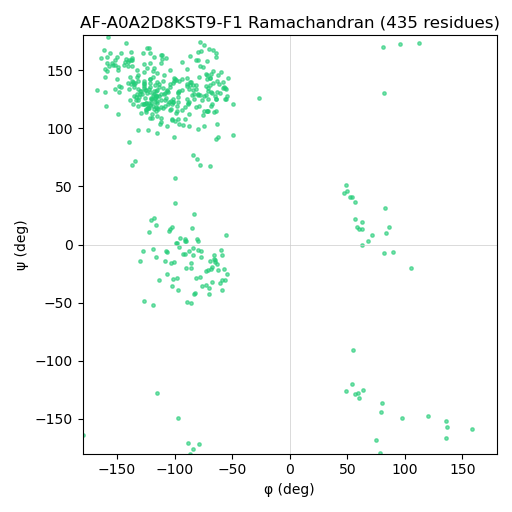ATOM 2888 C C . ILE A 1 384 ? -25.073 -2.744 16.410 1.00 93.88 384 ILE A C 1
ATOM 2890 O O . ILE A 1 384 ? -25.621 -3.840 16.404 1.00 93.88 384 ILE A O 1
ATOM 2894 N N . SER A 1 385 ? -24.969 -1.984 15.321 1.00 91.00 385 SER A N 1
ATOM 2895 C CA . SER A 1 385 ? -25.099 -2.456 13.938 1.00 91.00 385 SER A CA 1
ATOM 2896 C C . SER A 1 385 ? -23.728 -2.326 13.286 1.00 91.00 385 SER A C 1
ATOM 2898 O O . SER A 1 385 ? -23.311 -1.208 12.987 1.00 91.00 385 SER A O 1
ATOM 2900 N N . GLY A 1 386 ? -23.008 -3.434 13.118 1.00 89.31 386 GLY A N 1
ATOM 2901 C CA . GLY A 1 386 ? -21.662 -3.450 12.540 1.00 89.31 386 GLY A CA 1
ATOM 2902 C C . GLY A 1 386 ? -20.689 -4.359 13.290 1.00 89.31 386 GLY A C 1
ATOM 2903 O O . GLY A 1 386 ? -21.093 -5.306 13.966 1.00 89.31 386 GLY A O 1
ATOM 2904 N N . ASN A 1 387 ? -19.387 -4.092 13.152 1.00 90.25 387 ASN A N 1
ATOM 2905 C CA . ASN A 1 387 ? -18.342 -4.978 13.669 1.00 90.25 387 ASN A CA 1
ATOM 2906 C C . ASN A 1 387 ? -17.831 -4.524 15.038 1.00 90.25 387 ASN A C 1
ATOM 2908 O O . ASN A 1 387 ? -17.420 -3.376 15.216 1.00 90.25 387 ASN A O 1
ATOM 2912 N N . MET A 1 388 ? -17.759 -5.451 15.988 1.00 94.12 388 MET A N 1
ATOM 2913 C CA . MET A 1 388 ? -17.167 -5.239 17.305 1.00 94.12 388 MET A CA 1
ATOM 2914 C C . MET A 1 388 ? -15.850 -6.009 17.444 1.00 94.12 388 MET A C 1
ATOM 2916 O O . MET A 1 388 ? -15.751 -7.182 17.106 1.00 94.12 388 MET A O 1
ATOM 2920 N N . THR A 1 389 ? -14.813 -5.366 17.969 1.00 93.25 389 THR A N 1
ATOM 2921 C CA . THR A 1 389 ? -13.503 -5.972 18.238 1.00 93.25 389 THR A CA 1
ATOM 2922 C C . THR A 1 389 ? -13.060 -5.611 19.650 1.00 93.25 389 THR A C 1
ATOM 2924 O O . THR A 1 389 ? -12.879 -4.437 19.968 1.00 93.25 389 THR A O 1
ATOM 2927 N N . ILE A 1 390 ? -12.867 -6.613 20.503 1.00 95.25 390 ILE A N 1
ATOM 2928 C CA . ILE A 1 390 ? -12.425 -6.439 21.888 1.00 95.25 390 ILE A CA 1
ATOM 2929 C C . ILE A 1 390 ? -11.101 -7.180 22.064 1.00 95.25 390 ILE A C 1
ATOM 2931 O O . ILE A 1 390 ? -11.050 -8.410 22.103 1.00 95.25 390 ILE A O 1
ATOM 2935 N N . TYR A 1 391 ? -10.019 -6.417 22.200 1.00 93.56 391 TYR A N 1
ATOM 2936 C CA . TYR A 1 391 ? -8.724 -6.937 22.620 1.00 93.56 391 TYR A CA 1
ATOM 2937 C C . TYR A 1 391 ? -8.720 -7.077 24.143 1.00 93.56 391 TYR A C 1
ATOM 2939 O O . TYR A 1 391 ? -8.135 -6.259 24.836 1.00 93.56 391 TYR A O 1
ATOM 2947 N N . GLY A 1 392 ? -9.422 -8.070 24.678 1.00 93.00 392 GLY A N 1
ATOM 2948 C CA . GLY A 1 392 ? -9.537 -8.329 26.111 1.00 93.00 392 GLY A CA 1
ATOM 2949 C C . GLY A 1 392 ? -10.771 -9.153 26.431 1.00 93.00 392 GLY A C 1
ATOM 2950 O O . GLY A 1 392 ? -11.292 -9.844 25.556 1.00 93.00 392 GLY A O 1
ATOM 2951 N N . ASP A 1 393 ? -11.221 -9.090 27.679 1.00 93.88 393 ASP A N 1
ATOM 2952 C CA . ASP A 1 393 ? -12.400 -9.824 28.128 1.00 93.88 393 ASP A CA 1
ATOM 2953 C C . ASP A 1 393 ? -13.686 -9.011 27.925 1.00 93.88 393 ASP A C 1
ATOM 2955 O O . ASP A 1 393 ? -13.704 -7.780 28.038 1.00 93.88 393 ASP A O 1
ATOM 2959 N N . LEU A 1 394 ? -14.796 -9.719 27.726 1.00 95.25 394 LEU A N 1
ATOM 2960 C CA . LEU A 1 394 ? -16.144 -9.165 27.737 1.00 95.25 394 LEU A CA 1
ATOM 2961 C C . LEU A 1 394 ? -16.913 -9.679 28.955 1.00 95.25 394 LEU A C 1
ATOM 2963 O O . LEU A 1 394 ? -17.206 -10.869 29.069 1.00 95.25 394 LEU A O 1
ATOM 2967 N N . TYR A 1 395 ? -17.324 -8.761 29.829 1.00 93.81 395 TYR A N 1
ATOM 2968 C CA . TYR A 1 395 ? -18.145 -9.060 30.998 1.00 93.81 395 TYR A CA 1
ATOM 2969 C C . TYR A 1 395 ? -19.521 -8.406 30.886 1.00 93.81 395 TYR A C 1
ATOM 2971 O O . TYR A 1 395 ? -19.646 -7.180 30.929 1.00 93.81 395 TYR A O 1
ATOM 2979 N N . ILE A 1 396 ? -20.571 -9.226 30.826 1.00 94.12 396 ILE A N 1
ATOM 2980 C CA . ILE A 1 396 ? -21.963 -8.763 30.861 1.00 94.12 396 ILE A CA 1
ATOM 2981 C C . ILE A 1 396 ? -22.541 -9.050 32.246 1.00 94.12 396 ILE A C 1
ATOM 2983 O O . ILE A 1 396 ? -22.648 -10.198 32.684 1.00 94.12 396 ILE A O 1
ATOM 2987 N N . SER A 1 397 ? -22.879 -7.988 32.973 1.00 92.81 397 SER A N 1
ATOM 2988 C CA . SER A 1 397 ? -23.466 -8.067 34.313 1.00 92.81 397 SER A CA 1
ATOM 2989 C C . SER A 1 397 ? -24.953 -8.432 34.265 1.00 92.81 397 SER A C 1
ATOM 2991 O O . SER A 1 397 ? -25.595 -8.357 33.222 1.00 92.81 397 SER A O 1
ATOM 2993 N N . SER A 1 398 ? -25.527 -8.806 35.414 1.00 91.31 398 SER A N 1
ATOM 2994 C CA . SER A 1 398 ? -26.971 -9.067 35.535 1.00 91.31 398 SER A CA 1
ATOM 2995 C C . SER A 1 398 ? -27.784 -7.857 35.071 1.00 91.31 398 SER A C 1
ATOM 2997 O O . SER A 1 398 ? -27.592 -6.772 35.616 1.00 91.31 398 SER A O 1
ATOM 2999 N N . GLY A 1 399 ? -28.699 -8.049 34.117 1.00 90.44 399 GLY A N 1
ATOM 3000 C CA . GLY A 1 399 ? -29.532 -6.999 33.520 1.00 90.44 399 GLY A CA 1
ATOM 3001 C C . GLY A 1 399 ? -28.838 -6.191 32.419 1.00 90.44 399 GLY A C 1
ATOM 3002 O O . GLY A 1 399 ? -29.493 -5.391 31.761 1.00 90.44 399 GLY A O 1
ATOM 3003 N N . GLY A 1 400 ? -27.533 -6.387 32.207 1.00 94.88 400 GLY A N 1
ATOM 3004 C CA . GLY A 1 400 ? -26.803 -5.787 31.095 1.00 94.88 400 GLY A CA 1
ATOM 3005 C C . GLY A 1 400 ? -27.183 -6.438 29.765 1.00 94.88 400 GLY A C 1
ATOM 3006 O O . GLY A 1 400 ? -27.389 -7.654 29.703 1.00 94.88 400 GLY A O 1
ATOM 3007 N N . ILE A 1 401 ? -27.275 -5.637 28.705 1.00 96.19 401 ILE A N 1
ATOM 3008 C CA . ILE A 1 401 ? -27.695 -6.097 27.378 1.00 96.19 401 ILE A CA 1
ATOM 3009 C C . ILE A 1 401 ? -26.648 -5.709 26.338 1.00 96.19 401 ILE A C 1
ATOM 3011 O O . ILE A 1 401 ? -26.325 -4.531 26.200 1.00 96.19 401 ILE A O 1
ATOM 3015 N N . LEU A 1 402 ? -26.176 -6.697 25.580 1.00 96.81 402 LEU A N 1
ATOM 3016 C CA . LEU A 1 402 ? -25.511 -6.507 24.295 1.00 96.81 402 LEU A CA 1
ATOM 3017 C C . LEU A 1 402 ? -26.510 -6.861 23.181 1.00 96.81 402 LEU A C 1
ATOM 3019 O O . LEU A 1 402 ? -26.994 -7.989 23.108 1.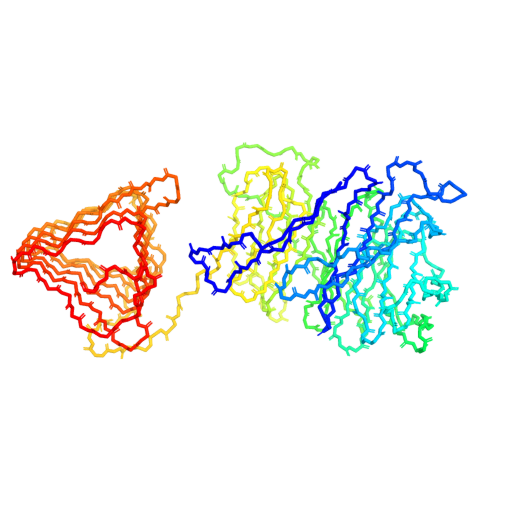00 96.81 402 LEU A O 1
ATOM 3023 N N . GLU A 1 403 ? -26.873 -5.894 22.348 1.00 96.12 403 GLU A N 1
ATOM 3024 C CA . GLU A 1 403 ? -27.811 -6.073 21.235 1.00 96.12 403 GLU A CA 1
ATOM 3025 C C . GLU A 1 403 ? -27.099 -5.838 19.905 1.00 96.12 403 GLU A C 1
ATOM 3027 O O . GLU A 1 403 ? -26.636 -4.730 19.638 1.00 96.12 403 GLU A O 1
ATOM 3032 N N . PHE A 1 404 ? -27.062 -6.867 19.065 1.00 94.50 404 PHE A N 1
ATOM 3033 C CA . PHE A 1 404 ? -26.681 -6.765 17.664 1.00 94.50 404 PHE A CA 1
ATOM 3034 C C . PHE A 1 404 ? -27.903 -6.474 16.800 1.00 94.50 404 PHE A C 1
ATOM 3036 O O . PHE A 1 404 ? -29.008 -6.965 17.043 1.00 94.50 404 PHE A O 1
ATOM 3043 N N . VAL A 1 405 ? -27.699 -5.655 15.781 1.00 90.88 405 VAL A N 1
ATOM 3044 C CA . VAL A 1 405 ? -28.740 -5.187 14.877 1.00 90.88 405 VAL A CA 1
ATOM 3045 C C . VAL A 1 405 ? -28.325 -5.475 13.444 1.00 90.88 405 VAL A C 1
ATOM 3047 O O . VAL A 1 405 ? -27.170 -5.282 13.073 1.00 90.88 405 VAL A O 1
ATOM 3050 N N . GLY A 1 406 ? -29.299 -5.883 12.633 1.00 83.94 406 GLY A N 1
ATOM 3051 C CA . GLY A 1 406 ? -29.056 -6.318 11.263 1.00 83.94 406 GLY A CA 1
ATOM 3052 C C . GLY A 1 406 ? -28.507 -7.741 11.208 1.00 83.94 406 GLY A C 1
ATOM 3053 O O . GLY A 1 406 ? -28.354 -8.401 12.236 1.00 83.94 406 GLY A O 1
ATOM 3054 N N . ASP A 1 407 ? -28.239 -8.202 9.990 1.00 81.38 407 ASP A N 1
ATOM 3055 C CA . ASP A 1 407 ? -27.808 -9.579 9.734 1.00 81.38 407 ASP A CA 1
ATOM 3056 C C . ASP A 1 407 ? -26.285 -9.698 9.530 1.00 81.38 407 ASP A C 1
ATOM 3058 O O . ASP A 1 407 ? -25.746 -10.792 9.657 1.00 81.38 407 ASP A O 1
ATOM 3062 N N . ASP A 1 408 ? -25.596 -8.572 9.299 1.00 83.25 408 ASP A N 1
ATOM 3063 C CA . ASP A 1 408 ? -24.164 -8.508 8.955 1.00 83.25 408 ASP A CA 1
ATOM 3064 C C . ASP A 1 408 ? -23.271 -8.048 10.127 1.00 83.25 408 ASP A C 1
ATOM 3066 O O . ASP A 1 408 ? -22.106 -7.692 9.942 1.00 83.25 408 ASP A O 1
ATOM 3070 N N . SER A 1 409 ? -23.812 -8.000 11.348 1.00 90.38 409 SER A N 1
ATOM 3071 C CA . SER A 1 409 ? -23.016 -7.662 12.530 1.00 90.38 409 SER A CA 1
ATOM 3072 C C . SER A 1 409 ? -22.064 -8.805 12.893 1.00 90.38 409 SER A C 1
ATOM 3074 O O . SER A 1 409 ? -22.412 -9.979 12.781 1.00 90.38 409 SER A O 1
ATOM 3076 N N . SER A 1 410 ? -20.876 -8.478 13.398 1.00 92.06 410 SER A N 1
ATOM 3077 C CA . SER A 1 410 ? -19.900 -9.481 13.843 1.00 92.06 410 SER A CA 1
ATOM 3078 C C . SER A 1 410 ? -19.190 -9.054 15.121 1.00 92.06 410 SER A C 1
ATOM 3080 O O . SER A 1 410 ? -19.112 -7.863 15.444 1.00 92.06 410 SER A O 1
ATOM 3082 N N . ILE A 1 411 ? -18.657 -10.023 15.862 1.00 95.31 411 ILE A N 1
ATOM 3083 C CA . ILE A 1 411 ? -17.861 -9.774 17.063 1.00 95.31 411 ILE A CA 1
ATOM 3084 C C . ILE A 1 411 ? -16.611 -10.647 17.101 1.00 95.31 411 ILE A C 1
ATOM 3086 O O . ILE A 1 411 ? -16.653 -11.838 16.814 1.00 95.31 411 ILE A O 1
ATOM 3090 N N . TYR A 1 412 ? -15.496 -10.043 17.501 1.00 93.31 412 TYR A N 1
ATOM 3091 C CA . TYR A 1 412 ? -14.240 -10.726 17.784 1.00 93.31 412 TYR A CA 1
ATOM 3092 C C . TYR A 1 412 ? -13.744 -10.351 19.182 1.00 93.31 412 TYR A C 1
ATOM 3094 O O . TYR A 1 412 ? -13.504 -9.171 19.459 1.00 93.31 412 TYR A O 1
ATOM 3102 N N . VAL A 1 413 ? -13.576 -11.342 20.062 1.00 94.88 413 VAL A N 1
ATOM 3103 C CA . VAL A 1 413 ? -13.070 -11.158 21.432 1.00 94.88 413 VAL A CA 1
ATOM 3104 C C . VAL A 1 413 ? -11.817 -12.002 21.641 1.00 94.88 413 VAL A C 1
ATOM 3106 O O . VAL A 1 413 ? -11.851 -13.224 21.506 1.00 94.88 413 VAL A O 1
ATOM 3109 N N . THR A 1 414 ? -10.695 -11.373 22.001 1.00 92.75 414 THR A N 1
ATOM 3110 C CA . THR A 1 414 ? -9.442 -12.119 22.228 1.00 92.75 414 THR A CA 1
ATOM 3111 C C . THR A 1 414 ? -9.405 -12.844 23.576 1.00 92.75 414 THR A C 1
ATOM 3113 O O . THR A 1 414 ? -8.681 -13.829 23.716 1.00 92.75 414 THR A O 1
ATOM 3116 N N . GLY A 1 415 ? -10.118 -12.329 24.583 1.00 92.75 415 GLY A N 1
ATOM 3117 C CA . GLY A 1 415 ? -10.144 -12.842 25.955 1.00 92.75 415 GLY A CA 1
ATOM 3118 C C . GLY A 1 415 ? -11.321 -13.773 26.259 1.00 92.75 415 GLY A C 1
ATOM 3119 O O . GLY A 1 415 ? -11.792 -14.527 25.404 1.00 92.75 415 GLY A O 1
ATOM 3120 N N . GLU A 1 416 ? -11.768 -13.753 27.516 1.00 94.12 416 GLU A N 1
ATOM 3121 C CA . GLU A 1 416 ? -12.935 -14.503 27.992 1.00 94.12 416 GLU A CA 1
ATOM 3122 C C . GLU A 1 416 ? -14.232 -13.719 27.748 1.00 94.12 416 GLU A C 1
ATOM 3124 O O . GLU A 1 416 ? -14.300 -12.512 27.987 1.00 94.12 416 GLU A O 1
ATOM 3129 N N . VAL A 1 417 ? -15.290 -14.416 27.327 1.00 96.31 417 VAL A N 1
ATOM 3130 C CA . VAL A 1 417 ? -16.656 -13.883 27.322 1.00 96.31 417 VAL A CA 1
ATOM 3131 C C . VAL A 1 417 ? -17.403 -14.474 28.507 1.00 96.31 417 VAL A C 1
ATOM 3133 O O . VAL A 1 417 ? -17.549 -15.689 28.626 1.00 96.31 417 VAL A O 1
ATOM 3136 N N . LYS A 1 418 ? -17.898 -13.610 29.395 1.00 94.94 418 LYS A N 1
ATOM 3137 C CA . LYS A 1 418 ? -18.645 -14.019 30.582 1.00 94.94 418 LYS A CA 1
ATOM 3138 C C . LYS A 1 418 ? -19.958 -13.264 30.703 1.00 94.94 418 LYS A C 1
ATOM 3140 O O . LYS A 1 418 ? -19.996 -12.069 31.003 1.00 94.94 418 LYS A O 1
ATOM 3145 N N . ILE A 1 419 ? -21.046 -14.013 30.564 1.00 94.12 419 ILE A N 1
ATOM 3146 C CA . ILE A 1 419 ? -22.416 -13.524 30.716 1.00 94.12 419 ILE A CA 1
ATOM 3147 C C . ILE A 1 419 ? -22.928 -13.969 32.088 1.00 94.12 419 ILE A C 1
ATOM 3149 O O . ILE A 1 419 ? -23.182 -15.150 32.331 1.00 94.12 419 ILE A O 1
ATOM 3153 N N . ASN A 1 420 ? -23.039 -13.031 33.030 1.00 91.00 420 ASN A N 1
ATOM 3154 C CA . ASN A 1 420 ? -23.575 -13.327 34.357 1.00 91.00 420 ASN A CA 1
ATOM 3155 C C . ASN A 1 420 ? -25.092 -13.572 34.293 1.00 91.00 420 ASN A C 1
ATOM 3157 O O . ASN A 1 420 ? -25.776 -13.098 33.390 1.00 91.00 420 ASN A O 1
ATOM 3161 N N . SER A 1 421 ? -25.635 -14.274 35.294 1.00 88.81 421 SER A N 1
ATOM 3162 C CA . SER A 1 421 ? -27.075 -14.556 35.394 1.00 88.81 421 SER A CA 1
ATOM 3163 C C . SER A 1 421 ? -27.914 -13.286 35.212 1.00 88.81 421 SER A C 1
ATOM 3165 O O . SER A 1 421 ? -27.777 -12.348 35.992 1.00 88.81 421 SER A O 1
ATOM 3167 N N . GLY A 1 422 ? -28.800 -13.280 34.213 1.00 87.62 422 GLY A N 1
ATOM 3168 C CA . GLY A 1 422 ? -29.666 -12.146 33.875 1.00 87.62 422 GLY A CA 1
ATOM 3169 C C . GLY A 1 422 ? -29.071 -11.146 32.877 1.00 87.62 422 GLY A C 1
ATOM 3170 O O . GLY A 1 422 ? -29.780 -10.229 32.478 1.00 87.62 422 GLY A O 1
ATOM 3171 N N . GLY A 1 423 ? -27.803 -11.285 32.486 1.00 93.19 423 GLY A N 1
ATOM 3172 C CA . GLY A 1 423 ? -27.245 -10.598 31.320 1.00 93.19 423 GLY A CA 1
ATOM 3173 C C . GLY A 1 423 ? -27.727 -11.246 30.021 1.00 93.19 423 GLY A C 1
ATOM 3174 O O . GLY A 1 423 ? -28.062 -12.432 30.009 1.00 93.19 423 GLY A O 1
ATOM 3175 N N . MET A 1 424 ? -27.790 -10.474 28.936 1.00 94.56 424 MET A N 1
ATOM 3176 C CA . MET A 1 424 ? -28.301 -10.949 27.648 1.00 94.56 424 MET A CA 1
ATOM 3177 C C . MET A 1 424 ? -27.422 -10.496 26.484 1.00 94.56 424 MET A C 1
ATOM 3179 O O . MET A 1 424 ? -26.993 -9.345 26.432 1.00 94.56 424 MET A O 1
ATOM 3183 N N . VAL A 1 425 ? -27.229 -11.403 25.528 1.00 96.06 425 VAL A N 1
ATOM 3184 C CA . VAL A 1 425 ? -26.778 -11.095 24.167 1.00 96.06 425 VAL A CA 1
ATOM 3185 C C . VAL A 1 425 ? -27.957 -11.382 23.242 1.00 96.06 425 VAL A C 1
ATOM 3187 O O . VAL A 1 425 ? -28.603 -12.422 23.371 1.00 96.06 425 VAL A O 1
ATOM 3190 N N . THR A 1 426 ? -28.303 -10.438 22.373 1.00 95.06 426 THR A N 1
ATOM 3191 C CA . THR A 1 426 ? -29.489 -10.514 21.503 1.00 95.06 426 THR A CA 1
ATOM 3192 C C . THR A 1 426 ? -29.154 -10.052 20.090 1.00 95.06 426 THR A C 1
ATOM 3194 O O . THR A 1 426 ? -28.191 -9.311 19.913 1.00 95.06 426 THR A O 1
ATOM 3197 N N . GLY A 1 427 ? -29.954 -10.463 19.102 1.00 92.38 427 GLY A N 1
ATOM 3198 C CA . GLY A 1 427 ? -29.718 -10.155 17.687 1.00 92.38 427 GLY A CA 1
ATOM 3199 C C . GLY A 1 427 ? -28.983 -11.264 16.932 1.00 92.38 427 GLY A C 1
ATOM 3200 O O . GLY A 1 427 ? -28.564 -12.253 17.533 1.00 92.38 427 GLY A O 1
ATOM 3201 N N . SER A 1 428 ? -28.872 -11.102 15.611 1.00 91.44 428 SER A N 1
ATOM 3202 C CA . SER A 1 428 ? -28.048 -11.959 14.751 1.00 91.44 428 SER A CA 1
ATOM 3203 C C . SER A 1 428 ? -26.637 -11.384 14.677 1.00 91.44 428 SER A C 1
ATOM 3205 O O . SER A 1 428 ? -26.481 -10.170 14.551 1.00 91.44 428 SER A O 1
ATOM 3207 N N . PHE A 1 429 ? -25.622 -12.238 14.780 1.00 94.25 429 PHE A N 1
ATOM 3208 C CA . PHE A 1 429 ? -24.229 -11.844 14.608 1.00 94.25 429 PHE A CA 1
ATOM 3209 C C . PHE A 1 429 ? -23.348 -13.044 14.257 1.00 94.25 429 PHE A C 1
ATOM 3211 O O . PHE A 1 429 ? -23.667 -14.185 14.598 1.00 94.25 429 PHE A O 1
ATOM 3218 N N . GLU A 1 430 ? -22.221 -12.772 13.608 1.00 93.38 430 GLU A N 1
ATOM 3219 C CA . GLU A 1 430 ? -21.129 -13.727 13.425 1.00 93.38 430 GLU A CA 1
ATOM 3220 C C . GLU A 1 430 ? -20.149 -13.644 14.608 1.00 93.38 430 GLU A C 1
ATOM 3222 O O . GLU A 1 430 ? -19.592 -12.580 14.893 1.00 93.38 430 GLU A O 1
ATOM 3227 N N . ASP A 1 431 ? -19.933 -14.759 15.312 1.00 93.38 431 ASP A N 1
ATOM 3228 C CA . ASP A 1 431 ? -18.882 -14.879 16.327 1.00 93.38 431 ASP A CA 1
ATOM 3229 C C . ASP A 1 431 ? -17.576 -15.327 15.671 1.00 93.38 431 ASP A C 1
ATOM 3231 O O . ASP A 1 431 ? -17.378 -16.497 15.364 1.00 93.38 431 ASP A O 1
ATOM 3235 N N . LEU A 1 432 ? -16.664 -14.381 15.473 1.00 90.44 432 LEU A N 1
ATOM 3236 C CA . LEU A 1 432 ? -15.375 -14.618 14.825 1.00 90.44 432 LEU A CA 1
ATOM 3237 C C . LEU A 1 432 ? -14.337 -15.249 15.764 1.00 90.44 432 LEU A C 1
ATOM 3239 O O . LEU A 1 432 ? -13.203 -15.501 15.354 1.00 90.44 432 LEU A O 1
ATOM 3243 N N . SER A 1 433 ? -14.684 -15.419 17.041 1.00 91.31 433 SER A N 1
ATOM 3244 C CA . SER A 1 433 ? -13.783 -15.874 18.101 1.00 91.31 433 SER A CA 1
ATOM 3245 C C . SER A 1 433 ? -14.201 -17.193 18.756 1.00 91.31 433 SER A C 1
ATOM 3247 O O . SER A 1 433 ? -13.457 -17.689 19.611 1.00 91.31 433 SER A O 1
ATOM 3249 N N . ASP A 1 434 ? -15.352 -17.750 18.363 1.00 91.19 434 ASP A N 1
ATOM 3250 C CA . ASP A 1 434 ? -15.961 -18.961 18.928 1.00 91.19 434 ASP A CA 1
ATOM 3251 C C . ASP A 1 434 ? -16.027 -18.912 20.476 1.00 91.19 434 ASP A C 1
ATOM 3253 O O . ASP A 1 434 ? -15.520 -19.788 21.186 1.00 91.19 434 ASP A O 1
ATOM 3257 N N . LYS A 1 435 ? -16.575 -17.819 21.027 1.00 91.88 435 LYS A N 1
ATOM 3258 C CA . LYS A 1 435 ? -16.672 -17.524 22.471 1.00 91.88 435 LYS A CA 1
ATOM 3259 C C . LYS A 1 435 ? -18.098 -17.435 23.020 1.00 91.88 435 LYS A C 1
ATOM 3261 O O . LYS A 1 435 ? -18.237 -17.357 24.241 1.00 91.88 435 LYS A O 1
ATOM 3266 N N . PHE A 1 436 ? -19.127 -17.398 22.177 1.00 87.56 436 PHE A N 1
ATOM 3267 C CA . PHE A 1 436 ? -20.519 -17.148 22.582 1.00 87.56 436 PHE A CA 1
ATOM 3268 C C . PHE A 1 436 ? -21.407 -18.411 22.643 1.00 87.56 436 PHE A C 1
ATOM 3270 O O . PHE A 1 436 ? -22.629 -18.280 22.740 1.00 87.56 436 PHE A O 1
ATOM 3277 N N . ASP A 1 437 ? -20.793 -19.601 22.635 1.00 63.53 437 ASP A N 1
ATOM 3278 C CA . ASP A 1 437 ? -21.454 -20.920 22.738 1.00 63.53 437 ASP A CA 1
ATOM 3279 C C . ASP A 1 437 ? -22.173 -21.200 24.075 1.00 63.53 437 ASP A C 1
ATOM 3281 O O . ASP A 1 437 ? -21.606 -20.916 25.162 1.00 63.53 437 ASP A O 1
#

Mean predicted aligned error: 8.64 Å

Sequence (437 aa):
GELFIVDVSNKYEPRLVSRMKTDYADINSLYVDATGTIVFTGASENGGDNGNFTLLGFVNTANGNFSSDFAIDEGISGYAGVHVFEYHDNTVFLSGANGIAGALKNFTTAQDFSSYREFDQRDIRYGEFNGESMAMLSGEGKLMNISLDDSDFNELSSISISNLTPESKRTLTWYGDNVIISQGGQGAGIYNFSSSTELANLPLKMHPDATFVSEGDKVTNAVSTDGNFVYMANGGAGLDILKLDSSFGTIGEGIAEISGSANFVQAKGEYIYLASGTGLHILRILTSDDTAVSDSFLDCESYDIYTGDKNLTIPSDVEVSYSGLVNLKHLNVNGTLNVCGDLIVEKSTNLASQSSLNINGNFTLGNQKNSENLVINSDSKLKISGNMTIYGDLYISSGGILEFVGDDSSIYVTGEVKINSGGMVTGSFEDLSDKFD